Protein 1YRB (pdb70)

Solvent-accessible surface area: 21802 Å² total; per-residue (Å²): 199,145,63,43,179,59,159,11,121,129,79,86,58,10,23,6,0,0,0,0,0,18,10,48,1,13,10,34,71,0,0,6,44,0,0,79,41,2,26,95,104,67,76,22,2,12,0,0,0,9,1,0,37,106,148,28,79,6,129,42,63,12,12,0,52,147,80,15,36,1,28,102,0,14,160,100,43,81,14,1,16,40,0,4,40,39,0,2,72,56,0,30,120,80,7,91,73,11,17,69,69,1,45,120,21,23,100,72,7,27,1,0,0,0,0,2,3,12,1,4,7,11,1,2,27,25,74,5,1,14,90,5,6,109,71,14,57,151,8,2,0,0,1,1,4,36,8,115,15,1,130,72,27,17,2,2,0,4,1,6,0,5,2,25,2,1,32,4,17,4,44,6,63,8,12,0,1,0,2,60,0,48,130,23,54,130,128,51,38,84,106,6,61,98,15,3,89,53,28,96,83,0,21,54,97,4,122,125,53,132,52,156,38,3,76,24,0,64,87,0,0,38,34,2,52,128,54,18,101,53,60,94,3,16,25,0,0,6,158,73,76,65,10,0,104,84,0,37,71,62,1,123,85,30,47,68,120,36,101,165,120,72,44,183,47,148,12,122,143,46,112,55,11,25,5,0,0,0,0,0,24,12,52,1,13,10,33,51,0,0,8,45,0,0,111,45,1,46,58,105,68,75,22,3,13,0,0,0,10,1,0,36,107,146,29,87,20,151,41,62,12,20,0,51,137,74,16,35,1,45,79,0,23,192,98,48,78,15,0,16,38,0,5,41,38,0,2,67,56,0,41,123,73,8,91,71,7,13,76,62,0,45,129,23,14,78,67,8,30,2,0,0,0,0,1,3,10,1,2,6,10,1,3,23,24,86,4,1,16,87,3,6,104,72,12,52,148,7,4,0,0,2,1,6,49,6,122,22,1,116,79,26,15,6,0,0,2,0,6,0,6,4,2,2,2,17,5,13,7,38,6,59,7,14,3,0,0,3,62,1,56,135,31,49,126,128,63,26,102,77,4,96,84,22,0,70,68,19,109,94,0,20,58,102,2,135,142,49,120,54,166,64,0,71,45,0,59,77,2,0,32,2,3,48,107,8,34,99,116,46,130,19,3,36,0,0,6,151,83,76,67,9,0,106,81,0,39,64,18,1,124,77,32,56,54,100,28,69,164

Sequence (519 aa):
MRGSHHHHHHGMASMIVVFVGTAGSGKTTLTGEFGRYLEDNYKVAYVNLDTGVKELPYEPSIDVREFVTVEEIMREGYGPNGAIVESYDRLMEKFNEYLNKILRLEKENDYVLIDTPGQMETFLFHEFGVRLMENLPYPLVVYISDPEILKKPNDYCCFVRFFALLIDLRLGATTIPALNKVDLLSEEEKERHRKYFEDIDYLTARLKLDPSMQGLMAYKMCCSMMTEVLPPVRVLYLSAKTREGFEDLETLAYEHYCTCGMRGSHHHHHHGMASMIVVFVGTAGSGKTTLTGEFGRYLEDNYKVAYVNLDTGVKELPYEPSIDVREFVTVEEIMREGYGPNGAIVESYDRLMEKFNEYLNKILRL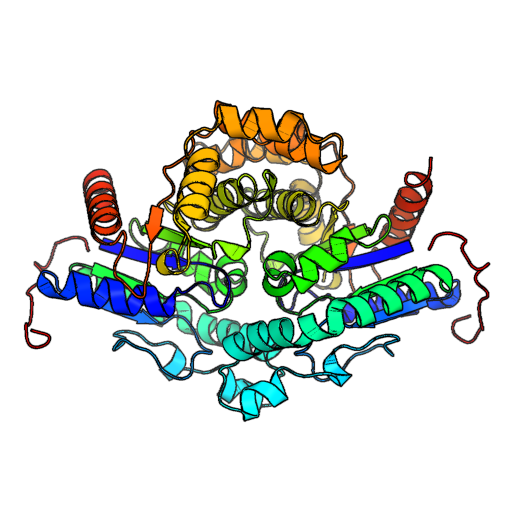EKENDYVLIDTPGQMETFLFHEFGVRLMENLPYPLVVYISDPEILKKPNDYCCFVRFFALLIDLRLGATTIPALNKVDLLSEEEKERHRKYFEDIDYLTARLKLDPSMQGLMAYKMCCSMMTEVLPPVRVLYLSAKTREGFEDLETLAYEHYCTCGD

Secondary structure (P-SEA, 3-state):
cccccccccccccccbbbbbbcccccaaaaaaaaaaaaccccbbbbbbcccccccccccccccccccccaaaaaaacccaaaaaaaaaaaaaaaaaaaaaaaaaaaacccbbbbbccccaaaaaccaaaaaaaacccbbbbbbbbcccccccaaaaaaaaaaaaaaaaaacccccccccccccccaaaaaaaaaaaacaaaaaaaaaacccaaaaaaaaaaaaaaccccccbbbbbbcccccaaaaaaaaaaaaaaacc/cccccccccccccccbbbbbbcccccaaaaaaaaaaaaccccbbbbbbcccccccccccccccccccccaaaaaaacccaaaaaaaaaaaaccaaaaaaaaaaaaaacccbbbbbccccaaaaaccaaaaaaaacccbbbbbbbbcccccccaaaaaaaaaaaaaaaaaacbbbbbbccccccccaaaaaaaaaccccaaaaaaaaaacccaaaaaaaaaaaaaaaaccbbbbbbcccccccaaaaaaaaaaaaaaaccc

GO terms:
  GO:0003924 GTPase activity (F, IDA)

CATH classification: 3.40.50.300

Organism: Pyrococcus abyssi (strain GE5 / Orsay) (NCBI:txid272844)

B-factor: mean 33.88, std 10.05, range [16.9, 80.91]

InterPro domains:
  IPR004130 GPN-loop GTPase [PF03029] (5-242)
  IPR004130 GPN-loop GTPase [PTHR21231] (4-232)
  IPR027417 P-loop containing nucleoside triphosphate hydrolase [G3DSA:3.40.50.300] (1-244)
  IPR027417 P-loop containing nucleoside triphosphate hydrolase [SSF52540] (1-240)
  IPR030230 GPN-loop GTPase 1 [cd17870] (1-239)

Foldseek 3Di:
DLPDDDFDDFVDFAAEEEEFEAFPQQLQLLLLLLQVVCSVPWFEAEAEAEQEDDDGNHDHPHHLVVVHHLVRVVVVVDDNVRSRLVSVVVCVVVLVVVLVSVVVVRRTINYYYYRHYSGNCCQQVPPSNLVSLVSDAQHEYEYEDALVQCPDLLSLLVQQVVQVVVCVRSVHHYAYEYEPCVVPDPVSVVVSQCSLVPLVVSLVRLVVDPDPVSVVSNVRSVVCVPPPPRHHYFYYYSVPGPRSVVVVVVSVVSVVVRD/DLPDPDFDPFPPFAAEEEEFEAFPQQLQLLLLLLQSVCSVPWFEAEAEAAQEDDDGNHDHPHHLVVVPHLVVQVVVPDDSVRSRLVSVVSCVVCLVVVLVSVVNVRRTINYYYYRHYSGNCSLQVPCSNQVSLVSDDQHEYEYEDELVQPDDLLSLLVQVLVQVVSCVRNVHHYAYEYEPCVVDDPVSVVVCVQRNQALVNSLVVLVPDPDPSSVVSNVSSVVCCVVDPRHDHAYAYSVPGHRSVVVVVVSVVSVVVPPD

Nearest PDB structures (foldseek):
  1yr6-assembly1_A  TM=9.776E-01  e=2.306E-41  Pyrococcus abyssi
  7zhf-assembly1_A  TM=8.683E-01  e=1.416E-18  Sulfolobus acidocaldarius
  5hci-assembly5_E  TM=8.946E-01  e=3.691E-17  Saccharomyces cerevisiae
  5hci-assembly4_F-5  TM=8.781E-01  e=9.617E-16  Saccharomyces cerevisiae
  5hcn-assembly1_A  TM=7.994E-01  e=1.441E-14  Saccharomyces cerevisiae

Radius of gyration: 22.94 Å; Cα contacts (8 Å, |Δi|>4): 959; chains: 2; bounding box: 50×73×58 Å

Structure (mmCIF, N/CA/C/O backbone):
data_1YRB
#
_entry.id   1YRB
#
_cell.length_a   59.470
_cell.length_b   85.210
_cell.length_c   60.570
_cell.angle_alpha   90.00
_cell.angle_beta   94.61
_cell.angle_gamma   90.00
#
_symmetry.space_group_name_H-M   'P 1 21 1'
#
loop_
_entity.id
_entity.type
_entity.pdbx_description
1 polymer 'ATP(GTP)binding protein'
2 non-polymer 'MAGNESIUM ION'
3 non-polymer "GUANOSINE-5'-DIPHOSPHATE"
4 water water
#
loop_
_atom_site.group_PDB
_atom_site.id
_atom_site.type_symbol
_atom_site.label_atom_id
_atom_site.label_alt_id
_atom_site.label_comp_id
_atom_site.label_asym_id
_atom_site.label_entity_id
_atom_site.label_seq_id
_atom_site.pdbx_PDB_ins_code
_atom_site.Cartn_x
_atom_site.Cartn_y
_atom_site.Cartn_z
_atom_site.occupancy
_atom_site.B_iso_or_equiv
_atom_site.auth_seq_id
_atom_site.auth_comp_id
_atom_site.auth_asym_id
_atom_site.auth_atom_id
_atom_site.pdbx_PDB_model_num
ATOM 1 N N . MET A 1 1 ? 1.119 13.456 40.894 1.00 46.26 487 MET A N 1
ATOM 2 C CA . MET A 1 1 ? 1.084 14.821 40.299 1.00 45.59 487 MET A CA 1
ATOM 3 C C . MET A 1 1 ? 1.148 14.697 38.769 1.00 44.77 487 MET A C 1
ATOM 4 O O . MET A 1 1 ? 2.005 15.288 38.101 1.00 45.35 487 MET A O 1
ATOM 9 N N . ARG A 1 2 ? 0.233 13.889 38.246 1.00 42.87 488 ARG A N 1
ATOM 10 C CA . ARG A 1 2 ? 0.009 13.728 36.827 1.00 41.17 488 ARG A CA 1
ATOM 11 C C . ARG A 1 2 ? -0.612 14.974 36.213 1.00 39.70 488 ARG A C 1
ATOM 12 O O . ARG A 1 2 ? -0.749 15.066 34.988 1.00 38.88 488 ARG A O 1
ATOM 20 N N . GLY A 1 3 ? -0.999 15.927 37.062 1.00 37.46 489 GLY A N 1
ATOM 21 C CA . GLY A 1 3 ? -1.684 17.130 36.597 1.00 35.76 489 GLY A CA 1
ATOM 22 C C . GLY A 1 3 ? -0.757 18.286 36.256 1.00 35.05 489 GLY A C 1
ATOM 23 O O . GLY A 1 3 ? -1.214 19.325 35.804 1.00 33.42 489 GLY A O 1
ATOM 24 N N . SER A 1 4 ? 0.542 18.108 36.484 1.00 35.25 490 SER A N 1
ATOM 25 C CA . SER A 1 4 ? 1.538 19.114 36.110 1.00 35.48 490 SER A CA 1
ATOM 26 C C . SER A 1 4 ? 1.560 19.330 34.606 1.00 35.76 490 SER A C 1
ATOM 27 O O . SER A 1 4 ? 1.449 18.376 33.834 1.00 36.05 490 SER A O 1
ATOM 30 N N . HIS A 1 5 ? 1.717 20.579 34.188 1.00 33.93 491 HIS A N 1
ATOM 31 C CA . HIS A 1 5 ? 1.983 20.881 32.796 1.00 33.10 491 HIS A CA 1
ATOM 32 C C . HIS A 1 5 ? 3.355 21.529 32.719 1.00 33.36 491 HIS A C 1
ATOM 33 O O . HIS A 1 5 ? 3.467 22.760 32.763 1.00 33.81 491 HIS A O 1
ATOM 40 N N . HIS A 1 6 ? 4.392 20.709 32.583 1.00 31.49 492 HIS A N 1
ATOM 41 C CA . HIS A 1 6 ? 5.747 21.222 32.437 1.00 32.46 492 HIS A CA 1
ATOM 42 C C . HIS A 1 6 ? 5.963 21.963 31.126 1.00 32.90 492 HIS A C 1
ATOM 43 O O . HIS A 1 6 ? 5.421 21.599 30.081 1.00 32.14 492 HIS A O 1
ATOM 50 N N . HIS A 1 7 ? 6.743 23.035 31.208 1.00 33.58 493 HIS A N 1
ATOM 51 C CA . HIS A 1 7 ? 7.031 23.873 30.060 1.00 33.09 493 HIS A CA 1
ATOM 52 C C . HIS A 1 7 ? 8.350 23.440 29.445 1.00 33.06 493 HIS A C 1
ATOM 53 O O . HIS A 1 7 ? 9.310 23.178 30.161 1.00 34.12 493 HIS A O 1
ATOM 60 N N . HIS A 1 8 ? 8.381 23.357 28.121 1.00 32.17 494 HIS A N 1
ATOM 61 C CA . HIS A 1 8 ? 9.613 23.102 27.408 1.00 31.77 494 HIS A CA 1
ATOM 62 C C . HIS A 1 8 ? 10.053 24.395 26.728 1.00 32.86 494 HIS A C 1
ATOM 63 O O . HIS A 1 8 ? 9.241 25.095 26.141 1.00 32.46 494 HIS A O 1
ATOM 70 N N . HIS A 1 9 ? 11.330 24.733 26.855 1.00 33.96 495 HIS A N 1
ATOM 71 C CA . HIS A 1 9 ? 11.871 25.929 26.224 1.00 35.31 495 HIS A CA 1
ATOM 72 C C . HIS A 1 9 ? 11.967 25.723 24.713 1.00 36.37 495 HIS A C 1
ATOM 73 O O . HIS A 1 9 ? 12.694 24.867 24.249 1.00 36.46 495 HIS A O 1
ATOM 80 N N . HIS A 1 10 ? 11.234 26.503 23.930 1.00 39.00 496 HIS A N 1
ATOM 81 C CA . HIS A 1 10 ? 11.339 26.350 22.483 1.00 41.18 496 HIS A CA 1
ATOM 82 C C . HIS A 1 10 ? 12.742 26.783 22.053 1.00 42.19 496 HIS A C 1
ATOM 83 O O . HIS A 1 10 ? 13.313 27.717 22.620 1.00 42.64 496 HIS A O 1
ATOM 90 N N . GLY A 1 11 ? 13.307 26.085 21.078 1.00 42.69 497 GLY A N 1
ATOM 91 C CA . GLY A 1 11 ? 14.711 26.290 20.715 1.00 44.24 497 GLY A CA 1
ATOM 92 C C . GLY A 1 11 ? 15.638 25.390 21.518 1.00 45.07 497 GLY A C 1
ATOM 93 O O . GLY A 1 11 ? 16.861 25.562 21.510 1.00 46.00 497 GLY A O 1
ATOM 94 N N . MET A 1 12 ? 15.051 24.418 22.209 1.00 44.27 498 MET A N 1
ATOM 95 C CA . MET A 1 12 ? 15.802 23.548 23.093 1.00 43.88 498 MET A CA 1
ATOM 96 C C . MET A 1 12 ? 15.712 22.108 22.579 1.00 41.94 498 MET A C 1
ATOM 97 O O . MET A 1 12 ? 14.625 21.556 22.435 1.00 42.76 498 MET A O 1
ATOM 102 N N . ALA A 1 13 ? 16.852 21.509 22.279 1.00 39.76 499 ALA A N 1
ATOM 103 C CA . ALA A 1 13 ? 16.854 20.142 21.773 1.00 38.26 499 ALA A CA 1
ATOM 104 C C . ALA A 1 13 ? 16.207 19.216 22.805 1.00 36.68 499 ALA A C 1
ATOM 105 O O . ALA A 1 13 ? 16.450 19.351 24.009 1.00 35.26 499 ALA A O 1
ATOM 107 N N . SER A 1 14 ? 15.351 18.309 22.337 1.00 35.98 500 SER A N 1
ATOM 108 C CA . SER A 1 14 ? 14.760 17.311 23.217 1.00 35.22 500 SER A CA 1
ATOM 109 C C . SER A 1 14 ? 15.677 16.106 23.299 1.00 34.25 500 SER A C 1
ATOM 110 O O . SER A 1 14 ? 16.599 15.957 22.493 1.00 34.37 500 SER A O 1
ATOM 113 N N . MET A 1 15 ? 15.443 15.258 24.290 1.00 31.91 1 MET A N 1
ATOM 114 C CA . MET A 1 15 ? 16.095 13.966 24.329 1.00 32.95 1 MET A CA 1
ATOM 115 C C . MET A 1 15 ? 15.150 12.947 23.720 1.00 30.41 1 MET A C 1
ATOM 116 O O . MET A 1 15 ? 14.016 12.809 24.170 1.00 31.20 1 MET A O 1
ATOM 121 N N . ILE A 1 16 ? 15.621 12.232 22.708 1.00 27.86 2 ILE A N 1
ATOM 122 C CA . ILE A 1 16 ? 14.825 11.166 22.100 1.00 25.42 2 ILE A CA 1
ATOM 123 C C . ILE A 1 16 ? 15.394 9.820 22.529 1.00 24.37 2 ILE A C 1
ATOM 124 O O . ILE A 1 16 ? 16.581 9.533 22.323 1.00 24.96 2 ILE A O 1
ATOM 129 N N . VAL A 1 17 ? 14.555 9.022 23.175 1.00 21.58 3 VAL A N 1
ATOM 130 C CA . VAL A 1 17 ? 14.941 7.697 23.633 1.00 21.56 3 VAL A CA 1
ATOM 131 C C . VAL A 1 17 ? 14.064 6.665 22.935 1.00 21.34 3 VAL A C 1
ATOM 132 O O . VAL A 1 17 ? 12.844 6.725 22.971 1.00 21.17 3 VAL A O 1
ATOM 136 N N . VAL A 1 18 ? 14.704 5.686 22.329 1.00 19.96 4 VAL A N 1
ATOM 137 C CA . VAL A 1 18 ? 14.017 4.690 21.559 1.00 19.70 4 VAL A CA 1
ATOM 138 C C . VAL A 1 18 ? 14.236 3.319 22.187 1.00 19.97 4 VAL A C 1
ATOM 139 O O . VAL A 1 18 ? 15.370 2.869 22.302 1.00 21.32 4 VAL A O 1
ATOM 143 N N . PHE A 1 19 ? 13.145 2.649 22.543 1.00 18.60 5 PHE A N 1
ATOM 144 C CA . PHE A 1 19 ? 13.237 1.313 23.140 1.00 20.03 5 PHE A CA 1
ATOM 145 C C . PHE A 1 19 ? 13.061 0.209 22.096 1.00 19.97 5 PHE A C 1
ATOM 146 O O . PHE A 1 19 ? 12.054 0.166 21.384 1.00 20.80 5 PHE A O 1
ATOM 154 N N . VAL A 1 20 ? 14.039 -0.700 22.038 1.00 19.89 6 VAL A N 1
ATOM 155 C CA . VAL A 1 20 ? 14.067 -1.777 21.060 1.00 21.09 6 VAL A CA 1
ATOM 156 C C . VAL A 1 20 ? 14.345 -3.077 21.795 1.00 21.70 6 VAL A C 1
ATOM 157 O O . VAL A 1 20 ? 15.090 -3.071 22.737 1.00 22.10 6 VAL A O 1
ATOM 161 N N . GLY A 1 21 ? 13.753 -4.177 21.348 1.00 22.90 7 GLY A N 1
ATOM 162 C CA . GLY A 1 21 ? 13.944 -5.465 22.009 1.00 21.29 7 GLY A CA 1
ATOM 163 C C . GLY A 1 21 ? 13.002 -6.467 21.399 1.00 21.73 7 GLY A C 1
ATOM 164 O O . GLY A 1 21 ? 12.047 -6.089 20.730 1.00 22.25 7 GLY A O 1
ATOM 165 N N . THR A 1 22 ? 13.229 -7.755 21.650 1.00 21.70 8 THR A N 1
ATOM 166 C CA . THR A 1 22 ? 12.345 -8.767 21.054 1.00 23.70 8 THR A CA 1
ATOM 167 C C . THR A 1 22 ? 10.947 -8.702 21.650 1.00 23.86 8 THR A C 1
ATOM 168 O O . THR A 1 22 ? 10.747 -8.151 22.729 1.00 25.14 8 THR A O 1
ATOM 172 N N . ALA A 1 23 ? 9.961 -9.255 20.951 1.00 25.19 9 ALA A N 1
ATOM 173 C CA . ALA A 1 23 ? 8.605 -9.227 21.486 1.00 25.64 9 ALA A CA 1
ATOM 174 C C . ALA A 1 23 ? 8.551 -9.785 22.900 1.00 26.54 9 ALA A C 1
ATOM 175 O O . ALA A 1 23 ? 9.087 -10.850 23.174 1.00 26.59 9 ALA A O 1
ATOM 177 N N . GLY A 1 24 ? 7.892 -9.063 23.799 1.00 25.38 10 GLY A N 1
ATOM 178 C CA . GLY A 1 24 ? 7.676 -9.555 25.150 1.00 26.17 10 GLY A CA 1
ATOM 179 C C . GLY A 1 24 ? 8.745 -9.147 26.142 1.00 25.64 10 GLY A C 1
ATOM 180 O O . GLY A 1 24 ? 8.612 -9.436 27.316 1.00 28.23 10 GLY A O 1
ATOM 181 N N . SER A 1 25 ? 9.787 -8.452 25.682 1.00 26.43 11 SER A N 1
ATOM 182 C CA . SER A 1 25 ? 10.902 -8.059 26.557 1.00 25.23 11 SER A CA 1
ATOM 183 C C . SER A 1 25 ? 10.593 -6.901 27.504 1.00 24.84 11 SER A C 1
ATOM 184 O O . SER A 1 25 ? 11.306 -6.695 28.499 1.00 23.92 11 SER A O 1
ATOM 187 N N . GLY A 1 26 ? 9.564 -6.125 27.162 1.00 23.01 12 GLY A N 1
ATOM 188 C CA . GLY A 1 26 ? 9.110 -5.033 28.014 1.00 21.50 12 GLY A CA 1
ATOM 189 C C . GLY A 1 26 ? 9.238 -3.614 27.474 1.00 22.01 12 GLY A C 1
ATOM 190 O O . GLY A 1 26 ? 9.286 -2.659 28.258 1.00 22.29 12 GLY A O 1
ATOM 191 N N . LYS A 1 27 ? 9.281 -3.464 26.154 1.00 19.68 13 LYS A N 1
ATOM 192 C CA . LYS A 1 27 ? 9.401 -2.123 25.543 1.00 20.23 13 LYS A CA 1
ATOM 193 C C . LYS A 1 27 ? 8.257 -1.217 25.985 1.00 19.89 13 LYS A C 1
ATOM 194 O O . LYS A 1 27 ? 8.483 -0.083 26.410 1.00 19.75 13 LYS A O 1
ATOM 200 N N . THR A 1 28 ? 7.036 -1.717 25.851 1.00 20.56 14 THR A N 1
ATOM 201 C CA . THR A 1 28 ? 5.850 -0.900 26.135 1.00 21.08 14 THR A CA 1
ATOM 202 C C . THR A 1 28 ? 5.743 -0.562 27.611 1.00 22.15 14 THR A C 1
ATOM 203 O O . THR A 1 28 ? 5.486 0.594 27.983 1.00 20.08 14 THR A O 1
ATOM 207 N N . THR A 1 29 ? 5.977 -1.564 28.458 1.00 21.70 15 THR A N 1
ATOM 208 C CA . THR A 1 29 ? 5.973 -1.357 29.904 1.00 23.34 15 THR A CA 1
ATOM 209 C C . THR A 1 29 ? 6.998 -0.336 30.336 1.00 23.37 15 THR A C 1
ATOM 210 O O . THR A 1 29 ? 6.714 0.562 31.135 1.00 24.02 15 THR A O 1
ATOM 214 N N . LEU A 1 30 ? 8.200 -0.433 29.767 1.00 23.46 16 LEU A N 1
ATOM 215 C CA . LEU A 1 30 ? 9.270 0.463 30.097 1.00 21.48 16 LEU A CA 1
ATOM 216 C C . LEU A 1 30 ? 9.012 1.878 29.599 1.00 22.12 16 LEU A C 1
ATOM 217 O O . LEU A 1 30 ? 9.284 2.840 30.287 1.00 21.82 16 LEU A O 1
ATOM 222 N N . THR A 1 31 ? 8.480 1.982 28.390 1.00 21.02 17 THR A N 1
ATOM 223 C CA . THR A 1 31 ? 8.128 3.284 27.851 1.00 20.35 17 THR A CA 1
ATOM 224 C C . THR A 1 31 ? 7.187 4.003 28.815 1.00 20.29 17 THR A C 1
ATOM 225 O O . THR A 1 31 ? 7.461 5.139 29.214 1.00 22.16 17 THR A O 1
ATOM 229 N N . GLY A 1 32 ? 6.109 3.333 29.212 1.00 21.56 18 GLY A N 1
ATOM 230 C CA . GLY A 1 32 ? 5.101 3.976 30.058 1.00 23.59 18 GLY A CA 1
ATOM 231 C C . GLY A 1 32 ? 5.683 4.332 31.405 1.00 25.26 18 GLY A C 1
ATOM 232 O O . GLY A 1 32 ? 5.511 5.450 31.917 1.00 26.91 18 GLY A O 1
ATOM 233 N N . GLU A 1 33 ? 6.391 3.387 32.002 1.00 23.93 19 GLU A N 1
ATOM 234 C CA . GLU A 1 33 ? 6.857 3.602 33.352 1.00 23.62 19 GLU A CA 1
ATOM 235 C C . GLU A 1 33 ? 8.042 4.555 33.464 1.00 23.62 19 GLU A C 1
ATOM 236 O O . GLU A 1 33 ? 8.064 5.438 34.318 1.00 23.48 19 GLU A O 1
ATOM 242 N N . PHE A 1 34 ? 9.024 4.423 32.580 1.00 23.05 20 PHE A N 1
ATOM 243 C CA . PHE A 1 34 ? 10.075 5.427 32.526 1.00 22.95 20 PHE A CA 1
ATOM 244 C C . PHE A 1 34 ? 9.493 6.815 32.207 1.00 23.13 20 PHE A C 1
ATOM 245 O O . PHE A 1 34 ? 9.901 7.814 32.785 1.00 21.69 20 PHE A O 1
ATOM 253 N N . GLY A 1 35 ? 8.502 6.879 31.321 1.00 23.00 21 GLY A N 1
ATOM 254 C CA . GLY A 1 35 ? 7.792 8.142 31.078 1.00 23.85 21 GLY A CA 1
ATOM 255 C C . GLY A 1 35 ? 7.169 8.761 32.332 1.00 24.88 21 GLY A C 1
ATOM 256 O O . GLY A 1 35 ? 7.343 9.949 32.605 1.00 25.78 21 GLY A O 1
ATOM 257 N N . ARG A 1 36 ? 6.462 7.941 33.095 1.00 25.13 22 ARG A N 1
ATOM 258 C CA . ARG A 1 36 ? 5.790 8.381 34.323 1.00 26.87 22 ARG A CA 1
ATOM 259 C C . ARG A 1 36 ? 6.827 8.891 35.312 1.00 27.65 22 ARG A C 1
ATOM 260 O O . ARG A 1 36 ? 6.634 9.923 35.966 1.00 26.72 22 ARG A O 1
ATOM 268 N N . TYR A 1 37 ? 7.941 8.174 35.398 1.00 27.26 23 TYR A N 1
ATOM 269 C CA . TYR A 1 37 ? 9.101 8.633 36.166 1.00 28.00 23 TYR A CA 1
ATOM 270 C C . TYR A 1 37 ? 9.586 10.040 35.757 1.00 28.55 23 TYR A C 1
ATOM 271 O O . TYR A 1 37 ? 9.771 10.934 36.593 1.00 26.99 23 TYR A O 1
ATOM 280 N N . LEU A 1 38 ? 9.794 10.240 34.456 1.00 25.75 24 LEU A N 1
ATOM 281 C CA . LEU A 1 38 ? 10.287 11.512 33.952 1.00 26.85 24 LEU A CA 1
ATOM 282 C C . LEU A 1 38 ? 9.285 12.638 34.090 1.00 26.00 24 LEU A C 1
ATOM 283 O O . LEU A 1 38 ? 9.657 13.799 34.149 1.00 27.24 24 LEU A O 1
ATOM 288 N N . GLU A 1 39 ? 8.012 12.286 34.134 1.00 27.35 25 GLU A N 1
ATOM 289 C CA . GLU A 1 39 ? 6.941 13.280 34.144 1.00 28.18 25 GLU A CA 1
ATOM 290 C C . GLU A 1 39 ? 6.934 14.089 35.440 1.00 29.79 25 GLU A C 1
ATOM 291 O O . GLU A 1 39 ? 6.324 15.144 35.508 1.00 29.46 25 GLU A O 1
ATOM 297 N N . ASP A 1 40 ? 7.632 13.602 36.461 1.00 31.72 26 ASP A N 1
ATOM 298 C CA . ASP A 1 40 ? 7.768 14.371 37.710 1.00 33.31 26 ASP A CA 1
ATOM 299 C C . ASP A 1 40 ? 8.479 15.694 37.474 1.00 33.89 26 ASP A C 1
ATOM 300 O O . ASP A 1 40 ? 8.194 16.694 38.143 1.00 34.56 26 ASP A O 1
ATOM 305 N N . ASN A 1 41 ? 9.394 15.698 36.511 1.00 33.23 27 ASN A N 1
ATOM 306 C CA . ASN A 1 41 ? 10.222 16.862 36.238 1.00 32.74 27 ASN A CA 1
ATOM 307 C C . ASN A 1 41 ? 10.197 17.373 34.804 1.00 31.35 27 ASN A C 1
ATOM 308 O O . ASN A 1 41 ? 10.606 18.499 34.546 1.00 32.25 27 ASN A O 1
ATOM 313 N N . TYR A 1 42 ? 9.746 16.551 33.864 1.00 29.14 28 TYR A N 1
ATOM 314 C CA . TYR A 1 42 ? 9.917 16.923 32.459 1.00 27.76 28 TYR A CA 1
ATOM 315 C C . TYR A 1 42 ? 8.619 16.878 31.666 1.00 25.25 28 TYR A C 1
ATOM 316 O O . TYR A 1 42 ? 7.676 16.196 32.045 1.00 26.17 28 TYR A O 1
ATOM 325 N N . LYS A 1 43 ? 8.595 17.609 30.560 1.00 22.53 29 LYS A N 1
ATOM 326 C CA . LYS A 1 43 ? 7.502 17.506 29.617 1.00 22.20 29 LYS A CA 1
ATOM 327 C C . LYS A 1 43 ? 7.868 16.376 28.680 1.00 21.31 29 LYS A C 1
ATOM 328 O O . LYS A 1 43 ? 8.878 16.443 27.966 1.00 20.29 29 LYS A O 1
ATOM 334 N N . VAL A 1 44 ? 7.048 15.331 28.716 1.00 20.20 30 VAL A N 1
ATOM 335 C CA . VAL A 1 44 ? 7.341 14.091 28.004 1.00 19.42 30 VAL A CA 1
ATOM 336 C C . VAL A 1 44 ? 6.265 13.804 26.961 1.00 19.05 30 VAL A C 1
ATOM 337 O O . VAL A 1 44 ? 5.057 13.931 27.239 1.00 19.13 30 VAL A O 1
ATOM 341 N N . ALA A 1 45 ? 6.705 13.412 25.773 1.00 18.50 31 ALA A N 1
ATOM 342 C CA . ALA A 1 45 ? 5.774 12.913 24.751 1.00 18.14 31 ALA A CA 1
ATOM 343 C C . ALA A 1 45 ? 6.078 11.447 24.449 1.00 18.82 31 ALA A C 1
ATOM 344 O O . ALA A 1 45 ? 7.205 11.002 24.604 1.00 18.18 31 ALA A O 1
ATOM 346 N N . TYR A 1 46 ? 5.072 10.726 23.970 1.00 18.60 32 TYR A N 1
ATOM 347 C CA . TYR A 1 46 ? 5.189 9.285 23.727 1.00 18.69 32 TYR A CA 1
ATOM 348 C C . TYR A 1 46 ? 4.814 9.016 22.289 1.00 18.37 32 TYR A C 1
ATOM 349 O O . TYR A 1 46 ? 3.847 9.598 21.783 1.00 18.45 32 TYR A O 1
ATOM 358 N N . VAL A 1 47 ? 5.565 8.142 21.635 1.00 17.28 33 VAL A N 1
ATOM 359 C CA . VAL A 1 47 ? 5.268 7.769 20.258 1.00 17.77 33 VAL A CA 1
ATOM 360 C C . VAL A 1 47 ? 5.101 6.269 20.214 1.00 18.61 33 VAL A C 1
ATOM 361 O O . VAL A 1 47 ? 6.024 5.544 20.574 1.00 19.51 33 VAL A O 1
ATOM 365 N N . ASN A 1 48 ? 3.925 5.806 19.795 1.00 17.55 34 ASN A N 1
ATOM 366 C CA . ASN A 1 48 ? 3.729 4.381 19.603 1.00 18.36 34 ASN A CA 1
ATOM 367 C C . ASN A 1 48 ? 3.879 4.022 18.132 1.00 17.99 34 ASN A C 1
ATOM 368 O O . ASN A 1 48 ? 3.071 4.458 17.303 1.00 18.22 34 ASN A O 1
ATOM 373 N N . LEU A 1 49 ? 4.892 3.209 17.824 1.00 18.80 35 LEU A N 1
ATOM 374 C CA . LEU A 1 49 ? 5.105 2.735 16.462 1.00 19.36 35 LEU A CA 1
ATOM 375 C C . LEU A 1 49 ? 4.599 1.312 16.234 1.00 18.79 35 LEU A C 1
ATOM 376 O O . LEU A 1 49 ? 4.747 0.786 15.124 1.00 21.42 35 LEU A O 1
ATOM 381 N N . ASP A 1 50 ? 3.983 0.704 17.252 1.00 18.29 36 ASP A N 1
ATOM 382 C CA . ASP A 1 50 ? 3.464 -0.666 17.137 1.00 18.08 36 ASP A CA 1
ATOM 383 C C . ASP A 1 50 ? 2.011 -0.729 16.696 1.00 18.88 36 ASP A C 1
ATOM 384 O O . ASP A 1 50 ? 1.128 -0.190 17.380 1.00 19.73 36 ASP A O 1
ATOM 389 N N . THR A 1 51 ? 1.770 -1.441 15.589 1.00 19.23 37 THR A N 1
ATOM 390 C CA . THR A 1 51 ? 0.438 -1.621 15.019 1.00 20.81 37 THR A CA 1
ATOM 391 C C . THR A 1 51 ? -0.359 -2.753 15.678 1.00 21.97 37 THR A C 1
ATOM 392 O O . THR A 1 51 ? -1.556 -2.922 15.391 1.00 22.53 37 THR A O 1
ATOM 396 N N . GLY A 1 52 ? 0.287 -3.541 16.543 1.00 22.94 38 GLY A N 1
ATOM 397 C CA . GLY A 1 52 ? -0.375 -4.752 17.088 1.00 23.72 38 GLY A CA 1
ATOM 398 C C . GLY A 1 52 ? -1.076 -4.636 18.435 1.00 24.28 38 GLY A C 1
ATOM 399 O O . GLY A 1 52 ? -2.112 -5.282 18.692 1.00 24.16 38 GLY A O 1
ATOM 400 N N . VAL A 1 53 ? -0.502 -3.826 19.305 1.00 23.34 39 VAL A N 1
ATOM 401 C CA . VAL A 1 53 ? -0.844 -3.848 20.725 1.00 24.65 39 VAL A CA 1
ATOM 402 C C . VAL A 1 53 ? -2.301 -3.398 20.932 1.00 25.09 39 VAL A C 1
ATOM 403 O O . VAL A 1 53 ? -2.765 -2.501 20.239 1.00 23.88 39 VAL A O 1
ATOM 407 N N . LYS A 1 54 ? -3.024 -4.046 21.850 1.00 26.32 40 LYS A N 1
ATOM 408 C CA . LYS A 1 54 ? -4.441 -3.705 22.056 1.00 29.71 40 LYS A CA 1
ATOM 409 C C . LYS A 1 54 ? -4.676 -2.531 23.003 1.00 31.08 40 LYS A C 1
ATOM 410 O O . LYS A 1 54 ? -5.585 -1.731 22.780 1.00 32.52 40 LYS A O 1
ATOM 416 N N . GLU A 1 55 ? -3.852 -2.419 24.038 1.00 31.95 41 GLU A N 1
ATOM 417 C CA . GLU A 1 55 ? -3.994 -1.363 25.049 1.00 34.55 41 GLU A CA 1
ATOM 418 C C . GLU A 1 55 ? -2.619 -0.844 25.453 1.00 33.40 41 GLU A C 1
ATOM 419 O O . GLU A 1 55 ? -1.727 -1.632 25.701 1.00 34.29 41 GLU A O 1
ATOM 425 N N . LEU A 1 56 ? -2.449 0.476 25.517 1.00 32.32 42 LEU A N 1
ATOM 426 C CA . LEU A 1 56 ? -1.188 1.077 25.969 1.00 30.93 42 LEU A CA 1
ATOM 427 C C . LEU A 1 56 ? -1.314 1.572 27.399 1.00 30.86 42 LEU A C 1
ATOM 428 O O . LEU A 1 56 ? -2.385 2.070 27.786 1.00 31.05 42 LEU A O 1
ATOM 433 N N . PRO A 1 57 ? -0.228 1.470 28.180 1.00 29.65 43 PRO A N 1
ATOM 434 C CA . PRO A 1 57 ? -0.176 1.976 29.546 1.00 29.23 43 PRO A CA 1
ATOM 435 C C . PRO A 1 57 ? 0.171 3.463 29.651 1.00 29.56 43 PRO A C 1
ATOM 436 O O . PRO A 1 57 ? 0.302 3.988 30.764 1.00 31.39 43 PRO A O 1
ATOM 440 N N . TYR A 1 58 ? 0.320 4.125 28.507 1.00 27.21 44 TYR A N 1
ATOM 441 C CA . TYR A 1 58 ? 0.599 5.557 28.441 1.00 24.42 44 TYR A CA 1
ATOM 442 C C . TYR A 1 58 ? -0.311 6.200 27.394 1.00 24.63 44 TYR A C 1
ATOM 443 O O . TYR A 1 58 ? -0.888 5.501 26.565 1.00 23.27 44 TYR A O 1
ATOM 452 N N . GLU A 1 59 ? -0.437 7.529 27.422 1.00 25.31 45 GLU A N 1
ATOM 453 C CA . GLU A 1 59 ? -1.228 8.216 26.389 1.00 27.60 45 GLU A CA 1
ATOM 454 C C . GLU A 1 59 ? -0.296 8.721 25.284 1.00 26.70 45 GLU A C 1
ATOM 455 O O . GLU A 1 59 ? 0.521 9.626 25.508 1.00 27.64 45 GLU A O 1
ATOM 461 N N . PRO A 1 60 ? -0.401 8.135 24.090 1.00 27.35 46 PRO A N 1
ATOM 462 C CA . PRO A 1 60 ? 0.515 8.432 22.992 1.00 26.88 46 PRO A CA 1
ATOM 463 C C . PRO A 1 60 ? 0.204 9.769 22.327 1.00 27.52 46 PRO A C 1
ATOM 464 O O . PRO A 1 60 ? -0.971 10.101 22.118 1.00 27.08 46 PRO A O 1
ATOM 468 N N . SER A 1 61 ? 1.244 10.528 22.000 1.00 26.98 47 SER A N 1
ATOM 469 C CA . SER A 1 61 ? 1.089 11.764 21.242 1.00 27.65 47 SER A CA 1
ATOM 470 C C . SER A 1 61 ? 0.972 11.426 19.774 1.00 27.01 47 SER A C 1
ATOM 471 O O . SER A 1 61 ? 0.281 12.101 19.005 1.00 27.67 47 SER A O 1
ATOM 474 N N . ILE A 1 62 ? 1.660 10.356 19.390 1.00 24.38 48 ILE A N 1
ATOM 475 C CA . ILE A 1 62 ? 1.568 9.795 18.060 1.00 23.53 48 ILE A CA 1
ATOM 476 C C . ILE A 1 62 ? 1.282 8.308 18.205 1.00 22.87 48 ILE A C 1
ATOM 477 O O . ILE A 1 62 ? 1.938 7.641 18.998 1.00 21.46 48 ILE A O 1
ATOM 482 N N . ASP A 1 63 ? 0.295 7.793 17.473 1.00 21.50 49 ASP A N 1
ATOM 483 C CA . ASP A 1 63 ? -0.091 6.379 17.588 1.00 21.45 49 ASP A CA 1
ATOM 484 C C . ASP A 1 63 ? -0.405 5.811 16.211 1.00 22.45 49 ASP A C 1
ATOM 485 O O . ASP A 1 63 ? -1.425 6.155 15.623 1.00 22.34 49 ASP A O 1
ATOM 490 N N . VAL A 1 64 ? 0.477 4.966 15.671 1.00 20.68 50 VAL A N 1
ATOM 491 C CA . VAL A 1 64 ? 0.253 4.440 14.332 1.00 21.32 50 VAL A CA 1
ATOM 492 C C . VAL A 1 64 ? -1.055 3.644 14.200 1.00 21.52 50 VAL A C 1
ATOM 493 O O . VAL A 1 64 ? -1.540 3.443 13.088 1.00 22.11 50 VAL A O 1
ATOM 497 N N . ARG A 1 65 ? -1.584 3.160 15.320 1.00 21.10 51 ARG A N 1
ATOM 498 C CA . ARG A 1 65 ? -2.842 2.412 15.347 1.00 21.15 51 ARG A CA 1
ATOM 499 C C . ARG A 1 65 ? -4.036 3.229 14.853 1.00 22.52 51 ARG A C 1
ATOM 500 O O . ARG A 1 65 ? -5.032 2.665 14.421 1.00 24.12 51 ARG A O 1
ATOM 508 N N . GLU A 1 66 ? -3.939 4.547 14.911 1.00 24.92 52 GLU A N 1
ATOM 509 C CA . GLU A 1 66 ? -5.020 5.385 14.382 1.00 26.92 52 GLU A CA 1
ATOM 510 C C . GLU A 1 66 ? -5.154 5.208 12.866 1.00 27.04 52 GLU A C 1
ATOM 511 O O . GLU A 1 66 ? -6.246 5.328 12.318 1.00 28.32 52 GLU A O 1
ATOM 517 N N . PHE A 1 67 ? -4.050 4.877 12.205 1.00 24.97 53 PHE A N 1
ATOM 518 C CA . PHE A 1 67 ? -4.036 4.623 10.763 1.00 23.78 53 PHE A CA 1
ATOM 519 C C . PHE A 1 67 ? -4.387 3.169 10.463 1.00 23.27 53 PHE A C 1
ATOM 520 O O . PHE A 1 67 ? -5.250 2.900 9.660 1.00 22.39 53 PHE A O 1
ATOM 528 N N . VAL A 1 68 ? -3.725 2.218 11.113 1.00 22.81 54 VAL A N 1
ATOM 529 C CA . VAL A 1 68 ? -4.086 0.819 10.866 1.00 23.06 54 VAL A CA 1
ATOM 530 C C . VAL A 1 68 ? -3.596 -0.061 12.005 1.00 22.93 54 VAL A C 1
ATOM 531 O O . VAL A 1 68 ? -2.659 0.301 12.709 1.00 21.70 54 VAL A O 1
ATOM 535 N N . THR A 1 69 ? -4.280 -1.184 12.196 1.00 22.35 55 THR A N 1
ATOM 536 C CA . THR A 1 69 ? -3.880 -2.165 13.184 1.00 22.92 55 THR A CA 1
ATOM 537 C C . THR A 1 69 ? -3.681 -3.512 12.530 1.00 22.11 55 THR A C 1
ATOM 538 O O . THR A 1 69 ? -4.244 -3.808 11.470 1.00 22.08 55 THR A O 1
ATOM 542 N N . VAL A 1 70 ? -2.893 -4.350 13.189 1.00 21.07 56 VAL A N 1
ATOM 543 C CA . VAL A 1 70 ? -2.695 -5.706 12.722 1.00 21.53 56 VAL A CA 1
ATOM 544 C C . VAL A 1 70 ? -4.039 -6.424 12.683 1.00 23.33 56 VAL A C 1
ATOM 545 O O . VAL A 1 70 ? -4.340 -7.148 11.746 1.00 24.38 56 VAL A O 1
ATOM 549 N N . GLU A 1 71 ? -4.846 -6.189 13.711 1.00 24.05 57 GLU A N 1
ATOM 550 C CA . GLU A 1 71 ? -6.146 -6.831 13.841 1.00 25.57 57 GLU A CA 1
ATOM 551 C C . GLU A 1 71 ? -7.066 -6.460 12.678 1.00 26.63 57 GLU A C 1
ATOM 552 O O . GLU A 1 71 ? -7.777 -7.322 12.132 1.00 27.46 57 GLU A O 1
ATOM 558 N N . GLU A 1 72 ? -7.026 -5.198 12.263 1.00 26.46 58 GLU A N 1
ATOM 559 C CA . GLU A 1 72 ? -7.844 -4.758 11.121 1.00 26.66 58 GLU A CA 1
ATOM 560 C C . GLU A 1 72 ? -7.434 -5.488 9.852 1.00 27.97 58 GLU A C 1
ATOM 561 O O . GLU A 1 72 ? -8.269 -5.911 9.073 1.00 28.35 58 GLU A O 1
ATOM 567 N N . ILE A 1 73 ? -6.128 -5.639 9.651 1.00 27.53 59 ILE A N 1
ATOM 568 C CA . ILE A 1 73 ? -5.603 -6.314 8.484 1.00 27.75 59 ILE A CA 1
ATOM 569 C C . ILE A 1 73 ? -5.937 -7.804 8.498 1.00 29.06 59 ILE A C 1
ATOM 570 O O . ILE A 1 73 ? -6.222 -8.395 7.458 1.00 30.38 59 ILE A O 1
ATOM 575 N N . MET A 1 74 ? -5.944 -8.402 9.678 1.00 29.09 60 MET A N 1
ATOM 576 C CA . MET A 1 74 ? -6.292 -9.811 9.791 1.00 30.55 60 MET A CA 1
ATOM 577 C C . MET A 1 74 ? -7.750 -10.032 9.400 1.00 32.49 60 MET A C 1
ATOM 578 O O . MET A 1 74 ? -8.102 -11.064 8.837 1.00 32.96 60 MET A O 1
ATOM 583 N N . ARG A 1 75 ? -8.594 -9.054 9.692 1.00 33.37 61 ARG A N 1
ATOM 584 C CA . ARG A 1 75 ? -9.996 -9.145 9.299 1.00 35.26 61 ARG A CA 1
ATOM 585 C C . ARG A 1 75 ? -10.117 -9.214 7.780 1.00 35.32 61 ARG A C 1
ATOM 586 O O . ARG A 1 75 ? -11.138 -9.675 7.254 1.00 36.64 61 ARG A O 1
ATOM 600 N N . GLU A 1 76 ? -9.076 -8.766 7.079 1.00 35.39 62 GLU A N 1
ATOM 601 C CA . GLU A 1 76 ? -9.041 -8.800 5.615 1.00 35.33 62 GLU A CA 1
ATOM 602 C C . GLU A 1 76 ? -8.620 -10.163 5.067 1.00 35.81 62 GLU A C 1
ATOM 603 O O . GLU A 1 76 ? -8.632 -10.377 3.860 1.00 36.83 62 GLU A O 1
ATOM 609 N N . GLY A 1 77 ? -8.221 -11.084 5.937 1.00 34.90 63 GLY A N 1
ATOM 610 C CA . GLY A 1 77 ? -7.834 -12.414 5.484 1.00 34.90 63 GLY A CA 1
ATOM 611 C C . GLY A 1 77 ? -6.386 -12.789 5.762 1.00 35.20 63 GLY A C 1
ATOM 612 O O . GLY A 1 77 ? -5.975 -13.936 5.545 1.00 37.16 63 GLY A O 1
ATOM 613 N N . TYR A 1 78 ? -5.603 -11.829 6.236 1.00 33.61 64 TYR A N 1
ATOM 614 C CA . TYR A 1 78 ? -4.193 -12.080 6.523 1.00 32.16 64 TYR A CA 1
ATOM 615 C C . TYR A 1 78 ? -4.037 -12.852 7.818 1.00 31.55 64 TYR A C 1
ATOM 616 O O . TYR A 1 78 ? -4.815 -12.668 8.750 1.00 31.45 64 TYR A O 1
ATOM 625 N N . GLY A 1 79 ? -3.021 -13.707 7.880 1.00 30.45 65 GLY A N 1
ATOM 626 C CA . GLY A 1 79 ? -2.646 -14.327 9.140 1.00 29.28 65 GLY A CA 1
ATOM 627 C C . GLY A 1 79 ? -1.852 -13.305 9.929 1.00 27.89 65 GLY A C 1
ATOM 628 O O . GLY A 1 79 ? -1.545 -12.235 9.411 1.00 27.46 65 GLY A O 1
ATOM 629 N N . PRO A 1 80 ? -1.496 -13.630 11.179 1.00 28.24 66 PRO A N 1
ATOM 630 C CA . PRO A 1 80 ? -0.909 -12.601 12.037 1.00 27.18 66 PRO A CA 1
ATOM 631 C C . PRO A 1 80 ? 0.438 -12.091 11.560 1.00 27.23 66 PRO A C 1
ATOM 632 O O . PRO A 1 80 ? 0.682 -10.888 11.578 1.00 27.12 66 PRO A O 1
ATOM 636 N N . ASN A 1 81 ? 1.347 -12.976 11.164 1.00 28.70 67 ASN A N 1
ATOM 637 C CA . ASN A 1 81 ? 2.642 -12.495 10.698 1.00 28.35 67 ASN A CA 1
ATOM 638 C C . ASN A 1 81 ? 2.587 -11.786 9.346 1.00 27.73 67 ASN A C 1
ATOM 639 O O . ASN A 1 81 ? 3.303 -10.806 9.126 1.00 27.78 67 ASN A O 1
ATOM 644 N N . GLY A 1 82 ? 1.725 -12.274 8.451 1.00 27.25 68 GLY A N 1
ATOM 645 C CA . GLY A 1 82 ? 1.480 -11.593 7.187 1.00 25.64 68 GLY A CA 1
ATOM 646 C C . GLY A 1 82 ? 0.916 -10.202 7.455 1.00 23.55 68 GLY A C 1
ATOM 647 O O . GLY A 1 82 ? 1.282 -9.241 6.795 1.00 23.81 68 GLY A O 1
ATOM 648 N N . ALA A 1 83 ? 0.050 -10.107 8.447 1.00 23.60 69 ALA A N 1
ATOM 649 C CA . ALA A 1 83 ? -0.596 -8.841 8.819 1.00 22.53 69 ALA A CA 1
ATOM 650 C C . ALA A 1 83 ? 0.371 -7.870 9.442 1.00 22.01 69 ALA A C 1
ATOM 651 O O . ALA A 1 83 ? 0.291 -6.663 9.224 1.00 21.82 69 ALA A O 1
ATOM 653 N N . ILE A 1 84 ? 1.285 -8.372 10.271 1.00 21.65 70 ILE A N 1
ATOM 654 C CA . ILE A 1 84 ? 2.277 -7.469 10.827 1.00 21.33 70 ILE A CA 1
ATOM 655 C C . ILE A 1 84 ? 3.086 -6.805 9.720 1.00 22.39 70 ILE A C 1
ATOM 656 O O . ILE A 1 84 ? 3.204 -5.570 9.673 1.00 23.17 70 ILE A O 1
ATOM 661 N N . VAL A 1 85 ? 3.619 -7.604 8.802 1.00 22.87 71 VAL A N 1
ATOM 662 C CA . VAL A 1 85 ? 4.391 -7.034 7.708 1.00 23.54 71 VAL A CA 1
ATOM 663 C C . VAL A 1 85 ? 3.533 -6.103 6.835 1.00 23.26 71 VAL A C 1
ATOM 664 O O . VAL A 1 85 ? 3.953 -5.008 6.485 1.00 24.86 71 VAL A O 1
ATOM 668 N N . GLU A 1 86 ? 2.337 -6.540 6.494 1.00 23.68 72 GLU A N 1
ATOM 669 C CA . GLU A 1 86 ? 1.452 -5.683 5.682 1.00 24.34 72 GLU A CA 1
ATOM 670 C C . GLU A 1 86 ? 1.211 -4.330 6.384 1.00 24.71 72 GLU A C 1
ATOM 671 O O . GLU A 1 86 ? 1.225 -3.271 5.747 1.00 24.42 72 GLU A O 1
ATOM 677 N N . SER A 1 87 ? 1.031 -4.351 7.704 1.00 23.36 73 SER A N 1
ATOM 678 C CA . SER A 1 87 ? 0.786 -3.095 8.431 1.00 22.74 73 SER A CA 1
ATOM 679 C C . SER A 1 87 ? 1.905 -2.069 8.206 1.00 22.92 73 SER A C 1
ATOM 680 O O . SER A 1 87 ? 1.648 -0.874 8.012 1.00 23.39 73 SER A O 1
ATOM 683 N N . TYR A 1 88 ? 3.156 -2.519 8.191 1.00 22.47 74 TYR A N 1
ATOM 684 C CA . TYR A 1 88 ? 4.249 -1.579 8.014 1.00 23.63 74 TYR A CA 1
ATOM 685 C C . TYR A 1 88 ? 4.433 -1.159 6.561 1.00 24.54 74 TYR A C 1
ATOM 686 O O . TYR A 1 88 ? 4.909 -0.054 6.295 1.00 25.58 74 TYR A O 1
ATOM 695 N N . ASP A 1 89 ? 4.058 -2.038 5.643 1.00 25.56 75 ASP A N 1
ATOM 696 C CA . ASP A 1 89 ? 4.079 -1.697 4.219 1.00 25.94 75 ASP A CA 1
ATOM 697 C C . ASP A 1 89 ? 3.069 -0.588 3.979 1.00 25.97 75 ASP A C 1
ATOM 698 O O . ASP A 1 89 ? 3.338 0.386 3.260 1.00 26.26 75 ASP A O 1
ATOM 703 N N . ARG A 1 90 ? 1.911 -0.718 4.613 1.00 25.45 76 ARG A N 1
ATOM 704 C CA . ARG A 1 90 ? 0.902 0.324 4.513 1.00 25.56 76 ARG A CA 1
ATOM 705 C C . ARG A 1 90 ? 1.336 1.619 5.175 1.00 26.50 76 ARG A C 1
ATOM 706 O O . ARG A 1 90 ? 1.193 2.687 4.588 1.00 27.35 76 ARG A O 1
ATOM 714 N N . LEU A 1 91 ? 1.888 1.543 6.384 1.00 26.38 77 LEU A N 1
ATOM 715 C CA . LEU A 1 91 ? 2.391 2.747 7.051 1.00 27.75 77 LEU A CA 1
ATOM 716 C C . LEU A 1 91 ? 3.454 3.481 6.236 1.00 28.12 77 LEU A C 1
ATOM 717 O O . LEU A 1 91 ? 3.519 4.706 6.248 1.00 27.63 77 LEU A O 1
ATOM 722 N N . MET A 1 92 ? 4.296 2.731 5.538 1.00 29.55 78 MET A N 1
ATOM 723 C CA . MET A 1 92 ? 5.383 3.329 4.788 1.00 32.76 78 MET A CA 1
ATOM 724 C C . MET A 1 92 ? 4.863 4.348 3.789 1.00 33.37 78 MET A C 1
ATOM 725 O O . MET A 1 92 ? 5.526 5.345 3.504 1.00 34.80 78 MET A O 1
ATOM 730 N N . GLU A 1 93 ? 3.663 4.118 3.273 1.00 34.77 79 GLU A N 1
ATOM 731 C CA . GLU A 1 93 ? 3.095 5.044 2.301 1.00 35.53 79 GLU A CA 1
ATOM 732 C C . GLU A 1 93 ? 2.828 6.394 2.966 1.00 36.04 79 GLU A C 1
ATOM 733 O O . GLU A 1 93 ? 2.641 7.399 2.279 1.00 36.84 79 GLU A O 1
ATOM 743 N N . LYS A 1 94 ? 2.835 6.412 4.302 1.00 34.26 80 LYS A N 1
ATOM 744 C CA . LYS A 1 94 ? 2.595 7.626 5.084 1.00 34.12 80 LYS A CA 1
ATOM 745 C C . LYS A 1 94 ? 3.830 8.020 5.905 1.00 32.45 80 LYS A C 1
ATOM 746 O O . LYS A 1 94 ? 3.734 8.753 6.888 1.00 31.32 80 LYS A O 1
ATOM 752 N N . PHE A 1 95 ? 4.993 7.547 5.474 1.00 31.43 81 PHE A N 1
ATOM 753 C CA . PHE A 1 95 ? 6.230 7.772 6.222 1.00 31.22 81 PHE A CA 1
ATOM 754 C C . PHE A 1 95 ? 6.501 9.244 6.493 1.00 30.23 81 PHE A C 1
ATOM 755 O O . PHE A 1 95 ? 6.785 9.638 7.622 1.00 28.52 81 PHE A O 1
ATOM 763 N N . ASN A 1 96 ? 6.419 10.073 5.459 1.00 29.99 82 ASN A N 1
ATOM 764 C CA . ASN A 1 96 ? 6.749 11.479 5.657 1.00 29.45 82 ASN A CA 1
ATOM 765 C C . ASN A 1 96 ? 5.844 12.141 6.683 1.00 28.82 82 ASN A C 1
ATOM 766 O O . ASN A 1 96 ? 6.307 12.976 7.466 1.00 28.27 82 ASN A O 1
ATOM 771 N N . GLU A 1 97 ? 4.561 11.768 6.675 1.00 27.78 83 GLU A N 1
ATOM 772 C CA . GLU A 1 97 ? 3.598 12.300 7.620 1.00 27.54 83 GLU A CA 1
ATOM 773 C C . GLU A 1 97 ? 4.045 12.025 9.047 1.00 26.80 83 GLU A C 1
ATOM 774 O O . GLU A 1 97 ? 4.035 12.916 9.878 1.00 26.61 83 GLU A O 1
ATOM 780 N N . TYR A 1 98 ? 4.424 10.779 9.316 1.00 25.97 84 TYR A N 1
ATOM 781 C CA . TYR A 1 98 ? 4.839 10.381 10.660 1.00 26.82 84 TYR A CA 1
ATOM 782 C C . TYR A 1 98 ? 6.198 10.955 11.032 1.00 26.86 84 TYR A C 1
ATOM 783 O O . TYR A 1 98 ? 6.392 11.424 12.157 1.00 26.78 84 TYR A O 1
ATOM 792 N N . LEU A 1 99 ? 7.132 10.931 10.088 1.00 26.67 85 LEU A N 1
ATOM 793 C CA . LEU A 1 99 ? 8.431 11.533 10.354 1.00 27.07 85 LEU A CA 1
ATOM 794 C C . LEU A 1 99 ? 8.230 12.975 10.769 1.00 27.45 85 LEU A C 1
ATOM 795 O O . LEU A 1 99 ? 8.772 13.435 11.784 1.00 26.82 85 LEU A O 1
ATOM 800 N N . ASN A 1 100 ? 7.443 13.704 9.984 1.00 27.86 86 ASN A N 1
ATOM 801 C CA . ASN A 1 100 ? 7.232 15.109 10.289 1.00 27.76 86 ASN A CA 1
ATOM 802 C C . ASN A 1 100 ? 6.546 15.375 11.625 1.00 27.79 86 ASN A C 1
ATOM 803 O O . ASN A 1 100 ? 6.926 16.303 12.333 1.00 27.48 86 ASN A O 1
ATOM 808 N N . LYS A 1 101 ? 5.560 14.548 11.978 1.00 27.76 87 LYS A N 1
ATOM 809 C CA . LYS A 1 101 ? 4.905 14.651 13.278 1.00 28.87 87 LYS A CA 1
ATOM 810 C C . LYS A 1 101 ? 5.882 14.422 14.431 1.00 27.83 87 LYS A C 1
ATOM 811 O O . LYS A 1 101 ? 5.843 15.111 15.450 1.00 27.75 87 LYS A O 1
ATOM 817 N N . ILE A 1 102 ? 6.745 13.421 14.284 1.00 26.33 88 ILE A N 1
ATOM 818 C CA . ILE A 1 102 ? 7.748 13.153 15.315 1.00 25.52 88 ILE A CA 1
ATOM 819 C C . ILE A 1 102 ? 8.740 14.297 15.437 1.00 26.17 88 ILE A C 1
ATOM 820 O O . ILE A 1 102 ? 9.087 14.705 16.541 1.00 25.67 88 ILE A O 1
ATOM 825 N N . LEU A 1 103 ? 9.169 14.841 14.301 1.00 26.90 89 LEU A N 1
ATOM 826 C CA . LEU A 1 103 ? 10.085 15.992 14.323 1.00 28.55 89 LEU A CA 1
ATOM 827 C C . LEU A 1 103 ? 9.475 17.212 15.020 1.00 29.12 89 LEU A C 1
ATOM 828 O O . LEU A 1 103 ? 10.176 17.960 15.716 1.00 31.21 89 LEU A O 1
ATOM 833 N N . ARG A 1 104 ? 8.171 17.402 14.861 1.00 29.03 90 ARG A N 1
ATOM 834 C CA . ARG A 1 104 ? 7.469 18.469 15.576 1.00 29.61 90 ARG A CA 1
ATOM 835 C C . ARG A 1 104 ? 7.464 18.255 17.096 1.00 29.60 90 ARG A C 1
ATOM 836 O O . ARG A 1 104 ? 7.770 19.171 17.862 1.00 29.98 90 ARG A O 1
ATOM 844 N N . LEU A 1 105 ? 7.150 17.037 17.540 1.00 29.36 91 LEU A N 1
ATOM 845 C CA . LEU A 1 105 ? 7.201 16.704 18.973 1.00 28.51 91 LEU A CA 1
ATOM 846 C C . LEU A 1 105 ? 8.544 17.012 19.607 1.00 29.40 91 LEU A C 1
ATOM 847 O O . LEU A 1 105 ? 8.637 17.472 20.745 1.00 28.61 91 LEU A O 1
ATOM 852 N N . GLU A 1 106 ? 9.593 16.696 18.871 1.00 29.47 92 GLU A N 1
ATOM 853 C CA . GLU A 1 106 ? 10.943 16.842 19.340 1.00 30.85 92 GLU A CA 1
ATOM 854 C C . GLU A 1 106 ? 11.295 18.311 19.609 1.00 32.09 92 GLU A C 1
ATOM 855 O O . GLU A 1 106 ? 12.231 18.599 20.343 1.00 32.90 92 GLU A O 1
ATOM 861 N N . LYS A 1 107 ? 10.544 19.226 19.003 1.00 32.27 93 LYS A N 1
ATOM 862 C CA . LYS A 1 107 ? 10.743 20.659 19.213 1.00 33.29 93 LYS A CA 1
ATOM 863 C C . LYS A 1 107 ? 9.959 21.167 20.425 1.00 32.04 93 LYS A C 1
ATOM 864 O O . LYS A 1 107 ? 10.224 22.255 20.942 1.00 31.85 93 LYS A O 1
ATOM 870 N N . GLU A 1 108 ? 8.999 20.370 20.881 1.00 29.16 94 GLU A N 1
ATOM 871 C CA . GLU A 1 108 ? 8.026 20.833 21.859 1.00 28.06 94 GLU A CA 1
ATOM 872 C C . GLU A 1 108 ? 8.085 20.125 23.200 1.00 26.13 94 GLU A C 1
ATOM 873 O O . GLU A 1 108 ? 7.298 20.434 24.091 1.00 24.99 94 GLU A O 1
ATOM 879 N N . ASN A 1 109 ? 8.994 19.168 23.336 1.00 24.60 95 ASN A N 1
ATOM 880 C CA . ASN A 1 109 ? 9.046 18.344 24.542 1.00 23.07 95 ASN A CA 1
ATOM 881 C C . ASN A 1 109 ? 10.472 18.196 25.033 1.00 23.01 95 ASN A C 1
ATOM 882 O O . ASN A 1 109 ? 11.409 18.266 24.241 1.00 22.91 95 ASN A O 1
ATOM 887 N N . ASP A 1 110 ? 10.633 17.979 26.335 1.00 23.34 96 ASP A N 1
ATOM 888 C CA . ASP A 1 110 ? 11.959 17.722 26.901 1.00 23.93 96 ASP A CA 1
ATOM 889 C C . ASP A 1 110 ? 12.417 16.334 26.505 1.00 24.21 96 ASP A C 1
ATOM 890 O O . ASP A 1 110 ? 13.587 16.122 26.225 1.00 23.55 96 ASP A O 1
ATOM 895 N N . TYR A 1 111 ? 11.493 15.382 26.544 1.00 22.23 97 TYR A N 1
ATOM 896 C CA . TYR A 1 111 ? 11.795 13.991 26.213 1.00 21.81 97 TYR A CA 1
ATOM 897 C C . TYR A 1 111 ? 10.752 13.493 25.239 1.00 20.18 97 TYR A C 1
ATOM 898 O O . TYR A 1 111 ? 9.549 13.761 25.393 1.00 19.97 97 TYR A O 1
ATOM 907 N N . VAL A 1 112 ? 11.208 12.699 24.276 1.00 19.49 98 VAL A N 1
ATOM 908 C CA . VAL A 1 112 ? 10.300 11.988 23.395 1.00 18.56 98 VAL A CA 1
ATOM 909 C C . VAL A 1 112 ? 10.679 10.513 23.498 1.00 19.18 98 VAL A C 1
ATOM 910 O O . VAL A 1 112 ? 11.796 10.126 23.138 1.00 19.28 98 VAL A O 1
ATOM 914 N N . LEU A 1 113 ? 9.769 9.714 24.037 1.00 17.78 99 LEU A N 1
ATOM 915 C CA . LEU A 1 113 ? 9.985 8.281 24.172 1.00 19.68 99 LEU A CA 1
ATOM 916 C C . LEU A 1 113 ? 9.311 7.535 23.034 1.00 19.40 99 LEU A C 1
ATOM 917 O O . LEU A 1 113 ? 8.116 7.706 22.806 1.00 20.09 99 LEU A O 1
ATOM 922 N N . ILE A 1 114 ? 10.090 6.710 22.318 1.00 17.74 100 ILE A N 1
ATOM 923 C CA . ILE A 1 114 ? 9.575 5.960 21.191 1.00 18.01 100 ILE A CA 1
ATOM 924 C C . ILE A 1 114 ? 9.540 4.474 21.476 1.00 17.66 100 ILE A C 1
ATOM 925 O O . ILE A 1 114 ? 10.566 3.853 21.746 1.00 18.45 100 ILE A O 1
ATOM 930 N N . ASP A 1 115 ? 8.328 3.931 21.464 1.00 17.51 101 ASP A N 1
ATOM 931 C CA . ASP A 1 115 ? 8.046 2.505 21.678 1.00 17.96 101 ASP A CA 1
ATOM 932 C C . ASP A 1 115 ? 7.930 1.882 20.284 1.00 19.42 101 ASP A C 1
ATOM 933 O O . ASP A 1 115 ? 7.111 2.307 19.478 1.00 20.98 101 ASP A O 1
ATOM 938 N N . THR A 1 116 ? 8.802 0.925 19.971 1.00 20.12 102 THR A N 1
ATOM 939 C CA . THR A 1 116 ? 8.932 0.427 18.590 1.00 20.59 102 THR A CA 1
ATOM 940 C C . THR A 1 116 ? 8.004 -0.779 18.338 1.00 21.17 102 THR A C 1
ATOM 941 O O . THR A 1 116 ? 7.342 -1.257 19.270 1.00 24.47 102 THR A O 1
ATOM 945 N N . PRO A 1 117 ? 7.910 -1.244 17.090 1.00 22.35 103 PRO A N 1
ATOM 946 C CA . PRO A 1 117 ? 7.086 -2.412 16.766 1.00 23.01 103 PRO A CA 1
ATOM 947 C C . PRO A 1 117 ? 7.355 -3.561 17.709 1.00 23.79 103 PRO A C 1
ATOM 948 O O . PRO A 1 117 ? 8.495 -3.752 18.147 1.00 22.58 103 PRO A O 1
ATOM 952 N N . GLY A 1 118 ? 6.333 -4.352 17.996 1.00 23.43 104 GLY A N 1
ATOM 953 C CA . GLY A 1 118 ? 6.480 -5.405 18.998 1.00 23.66 104 GLY A CA 1
ATOM 954 C C . GLY A 1 118 ? 7.582 -6.373 18.591 1.00 24.31 104 GLY A C 1
ATOM 955 O O . GLY A 1 118 ? 8.358 -6.840 19.420 1.00 24.06 104 GLY A O 1
ATOM 956 N N . GLN A 1 119 ? 7.626 -6.681 17.303 1.00 23.81 105 GLN A N 1
ATOM 957 C CA . GLN A 1 119 ? 8.680 -7.531 16.772 1.00 25.40 105 GLN A CA 1
ATOM 958 C C . GLN A 1 119 ? 9.852 -6.660 16.363 1.00 24.36 105 GLN A C 1
ATOM 959 O O . GLN A 1 119 ? 9.754 -5.865 15.443 1.00 24.73 105 GLN A O 1
ATOM 965 N N . MET A 1 120 ? 10.975 -6.835 17.045 1.00 25.38 106 MET A N 1
ATOM 966 C CA . MET A 1 120 ? 12.186 -6.088 16.720 1.00 27.19 106 MET A CA 1
ATOM 967 C C . MET A 1 120 ? 12.599 -6.201 15.232 1.00 25.25 106 MET A C 1
ATOM 968 O O . MET A 1 120 ? 13.148 -5.268 14.644 1.00 24.00 106 MET A O 1
ATOM 973 N N . GLU A 1 121 ? 12.343 -7.345 14.612 1.00 25.62 107 GLU A N 1
ATOM 974 C CA . GLU A 1 121 ? 12.761 -7.494 13.216 1.00 25.44 107 GLU A CA 1
ATOM 975 C C . GLU A 1 121 ? 11.936 -6.609 12.295 1.00 26.11 107 GLU A C 1
ATOM 976 O O . GLU A 1 121 ? 12.378 -6.257 11.207 1.00 25.37 107 GLU A O 1
ATOM 982 N N . THR A 1 122 ? 10.734 -6.226 12.728 1.00 25.28 108 THR A N 1
ATOM 983 C CA . THR A 1 122 ? 9.946 -5.320 11.915 1.00 27.80 108 THR A CA 1
ATOM 984 C C . THR A 1 122 ? 10.695 -3.996 11.875 1.00 28.57 108 THR A C 1
ATOM 985 O O . THR A 1 122 ? 10.742 -3.329 10.841 1.00 31.84 108 THR A O 1
ATOM 989 N N . PHE A 1 123 ? 11.320 -3.632 12.993 1.00 26.60 109 PHE A N 1
ATOM 990 C CA . PHE A 1 123 ? 11.976 -2.341 13.096 1.00 26.26 109 PHE A CA 1
ATOM 991 C C . PHE A 1 123 ? 13.327 -2.370 12.389 1.00 26.04 109 PHE A C 1
ATOM 992 O O . PHE A 1 123 ? 13.701 -1.419 11.693 1.00 27.42 109 PHE A O 1
ATOM 1000 N N . LEU A 1 124 ? 14.054 -3.473 12.544 1.00 25.27 110 LEU A N 1
ATOM 1001 C CA . LEU A 1 124 ? 15.421 -3.553 12.038 1.00 26.99 110 LEU A CA 1
ATOM 1002 C C . LEU A 1 124 ? 15.493 -3.999 10.583 1.00 28.16 110 LEU A C 1
ATOM 1003 O O . LEU A 1 124 ? 16.482 -3.706 9.907 1.00 28.85 110 LEU A O 1
ATOM 1008 N N . PHE A 1 125 ? 14.469 -4.719 10.116 1.00 28.51 111 PHE A N 1
ATOM 1009 C CA . PHE A 1 125 ? 14.477 -5.281 8.752 1.00 31.06 111 PHE A CA 1
ATOM 1010 C C . PHE A 1 125 ? 13.453 -4.677 7.798 1.00 32.78 111 PHE A C 1
ATOM 1011 O O . PHE A 1 125 ? 13.396 -5.052 6.621 1.00 36.36 111 PHE A O 1
ATOM 1019 N N . HIS A 1 126 ? 12.639 -3.755 8.290 1.00 32.04 112 HIS A N 1
ATOM 1020 C CA . HIS A 1 126 ? 11.686 -3.058 7.458 1.00 31.55 112 HIS A CA 1
ATOM 1021 C C . HIS A 1 126 ? 12.141 -1.623 7.227 1.00 32.65 112 HIS A C 1
ATOM 1022 O O . HIS A 1 126 ? 12.741 -1.006 8.101 1.00 31.70 112 HIS A O 1
ATOM 1029 N N . GLU A 1 127 ? 11.816 -1.087 6.053 1.00 33.17 113 GLU A N 1
ATOM 1030 C CA . GLU A 1 127 ? 12.246 0.257 5.686 1.00 33.86 113 GLU A CA 1
ATOM 1031 C C . GLU A 1 127 ? 11.779 1.297 6.695 1.00 34.31 113 GLU A C 1
ATOM 1032 O O . GLU A 1 127 ? 12.476 2.275 6.967 1.00 34.21 113 GLU A O 1
ATOM 1038 N N . PHE A 1 128 ? 10.586 1.081 7.245 1.00 35.45 114 PHE A N 1
ATOM 1039 C CA . PHE A 1 128 ? 9.940 2.076 8.097 1.00 35.06 114 PHE A CA 1
ATOM 1040 C C . PHE A 1 128 ? 10.824 2.483 9.260 1.00 35.47 114 PHE A C 1
ATOM 1041 O O . PHE A 1 128 ? 11.084 3.670 9.467 1.00 34.30 114 PHE A O 1
ATOM 1049 N N . GLY A 1 129 ? 11.303 1.493 10.008 1.00 35.24 115 GLY A N 1
ATOM 1050 C CA . GLY A 1 129 ? 12.144 1.760 11.173 1.00 34.79 115 GLY A CA 1
ATOM 1051 C C . GLY A 1 129 ? 13.518 2.348 10.891 1.00 34.26 115 GLY A C 1
ATO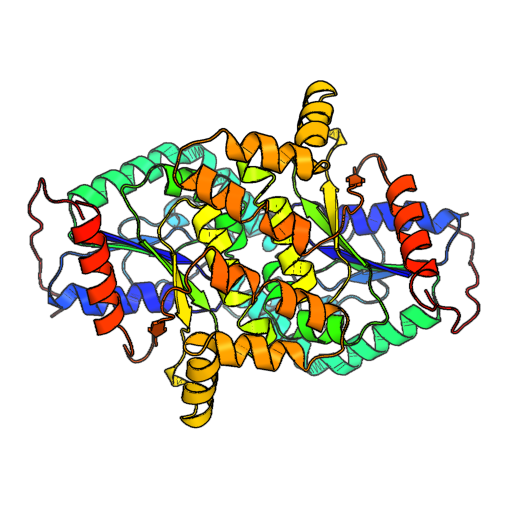M 1052 O O . GLY A 1 129 ? 13.932 3.306 11.533 1.00 34.06 115 GLY A O 1
ATOM 1053 N N . VAL A 1 130 ? 14.231 1.783 9.925 1.00 33.83 116 VAL A N 1
ATOM 1054 C CA . VAL A 1 130 ? 15.567 2.276 9.578 1.00 32.04 116 VAL A CA 1
ATOM 1055 C C . VAL A 1 130 ? 15.538 3.692 8.948 1.00 31.61 116 VAL A C 1
ATOM 1056 O O . VAL A 1 130 ? 16.413 4.525 9.206 1.00 32.46 116 VAL A O 1
ATOM 1060 N N . ARG A 1 131 ? 14.538 3.965 8.125 1.00 30.16 117 ARG A N 1
ATOM 1061 C CA . ARG A 1 131 ? 14.408 5.318 7.544 1.00 29.18 117 ARG A CA 1
ATOM 1062 C C . ARG A 1 131 ? 14.024 6.344 8.611 1.00 27.37 117 ARG A C 1
ATOM 1063 O O . ARG A 1 131 ? 14.452 7.494 8.562 1.00 26.78 117 ARG A O 1
ATOM 1071 N N . LEU A 1 132 ? 13.214 5.936 9.576 1.00 26.26 118 LEU A N 1
ATOM 1072 C CA . LEU A 1 132 ? 12.907 6.830 10.688 1.00 26.24 118 LEU A CA 1
ATOM 1073 C C . LEU A 1 132 ? 14.160 7.189 11.474 1.00 26.97 118 LEU A C 1
ATOM 1074 O O . LEU A 1 132 ? 14.443 8.366 11.722 1.00 26.21 118 LEU A O 1
ATOM 1083 N N . MET A 1 133 ? 14.918 6.172 11.876 1.00 27.60 119 MET A N 1
ATOM 1084 C CA . MET A 1 133 ? 16.085 6.419 12.704 1.00 29.67 119 MET A CA 1
ATOM 1085 C C . MET A 1 133 ? 17.111 7.307 12.015 1.00 31.47 119 MET A C 1
ATOM 1086 O O . MET A 1 133 ? 17.710 8.176 12.655 1.00 32.52 119 MET A O 1
ATOM 1091 N N . GLU A 1 134 ? 17.302 7.088 10.717 1.00 32.94 120 GLU A N 1
ATOM 1092 C CA . GLU A 1 134 ? 18.205 7.892 9.898 1.00 35.15 120 GLU A CA 1
ATOM 1093 C C . GLU A 1 134 ? 17.860 9.378 9.927 1.00 35.29 120 GLU A C 1
ATOM 1094 O O . GLU A 1 134 ? 18.710 10.229 9.650 1.00 36.64 120 GLU A O 1
ATOM 1100 N N . ASN A 1 135 ? 16.609 9.686 10.240 1.00 33.07 121 ASN A N 1
ATOM 1101 C CA . ASN A 1 135 ? 16.110 11.044 10.113 1.00 33.17 121 ASN A CA 1
ATOM 1102 C C . ASN A 1 135 ? 15.819 11.727 11.445 1.00 32.30 121 ASN A C 1
ATOM 1103 O O . ASN A 1 135 ? 15.288 12.834 11.466 1.00 32.41 121 ASN A O 1
ATOM 1108 N N . LEU A 1 136 ? 16.162 11.070 12.551 1.00 31.43 122 LEU A N 1
ATOM 1109 C CA . LEU A 1 136 ? 15.997 11.675 13.875 1.00 31.04 122 LEU A CA 1
ATOM 1110 C C . LEU A 1 136 ? 17.320 12.234 14.407 1.00 32.07 122 LEU A C 1
ATOM 1111 O O . LEU A 1 136 ? 18.379 11.659 14.156 1.00 32.25 122 LEU A O 1
ATOM 1116 N N . PRO A 1 137 ? 17.260 13.367 15.127 1.00 33.01 123 PRO A N 1
ATOM 1117 C CA . PRO A 1 137 ? 18.456 13.972 15.719 1.00 33.39 123 PRO A CA 1
ATOM 1118 C C . PRO A 1 137 ? 18.965 13.224 16.953 1.00 33.77 123 PRO A C 1
ATOM 1119 O O . PRO A 1 137 ? 18.307 13.232 18.002 1.00 34.98 123 PRO A O 1
ATOM 1123 N N . TYR A 1 138 ? 20.132 12.601 16.809 1.00 32.98 124 TYR A N 1
ATOM 1124 C CA . TYR A 1 138 ? 20.852 11.956 17.902 1.00 33.17 124 TYR A CA 1
ATOM 1125 C C . TYR A 1 138 ? 19.997 11.148 18.871 1.00 30.22 124 TYR A C 1
ATOM 1126 O O . TYR A 1 138 ? 20.114 11.311 20.078 1.00 30.06 124 TYR A O 1
ATOM 1135 N N . PRO A 1 139 ? 19.179 10.238 18.346 1.00 28.60 125 PRO A N 1
ATOM 1136 C CA . PRO A 1 139 ? 18.370 9.405 19.235 1.00 27.74 125 PRO A CA 1
ATOM 1137 C C . PRO A 1 139 ? 19.209 8.415 20.053 1.00 27.75 125 PRO A C 1
ATOM 1138 O O . PRO A 1 139 ? 20.228 7.910 19.575 1.00 28.87 125 PRO A O 1
ATOM 1142 N N . LEU A 1 140 ? 18.779 8.149 21.278 1.00 25.65 126 LEU A N 1
ATOM 1143 C CA . LEU A 1 140 ? 19.439 7.158 22.110 1.00 25.34 126 LEU A CA 1
ATOM 1144 C C . LEU A 1 140 ? 18.645 5.870 22.061 1.00 25.07 126 LEU A C 1
ATOM 1145 O O . LEU A 1 140 ? 17.488 5.847 22.468 1.00 25.42 126 LEU A O 1
ATOM 1150 N N . VAL A 1 141 ? 19.258 4.790 21.587 1.00 22.57 127 VAL A N 1
ATOM 1151 C CA . VAL A 1 141 ? 18.551 3.519 21.533 1.00 22.33 127 VAL A CA 1
ATOM 1152 C C . VAL A 1 141 ? 18.895 2.715 22.765 1.00 22.06 127 VAL A C 1
ATOM 1153 O O . VAL A 1 141 ? 20.073 2.513 23.071 1.00 23.17 127 VAL A O 1
ATOM 1157 N N . VAL A 1 142 ? 17.865 2.255 23.447 1.00 21.29 128 VAL A N 1
ATOM 1158 C CA . VAL A 1 142 ? 18.034 1.332 24.569 1.00 20.86 128 VAL A CA 1
ATOM 1159 C C . VAL A 1 142 ? 17.600 -0.043 24.131 1.00 21.95 128 VAL A C 1
ATOM 1160 O O . VAL A 1 142 ? 16.431 -0.265 23.848 1.00 21.30 128 VAL A O 1
ATOM 1164 N N . TYR A 1 143 ? 18.548 -0.982 24.065 1.00 20.92 129 TYR A N 1
ATOM 1165 C CA . TYR A 1 143 ? 18.218 -2.320 23.584 1.00 22.94 129 TYR A CA 1
ATOM 1166 C C . TYR A 1 143 ? 18.044 -3.229 24.795 1.00 23.13 129 TYR A C 1
ATOM 1167 O O . TYR A 1 143 ? 18.996 -3.494 25.519 1.00 23.36 129 TYR A O 1
ATOM 1176 N N . ILE A 1 144 ? 16.814 -3.651 25.036 1.00 23.09 130 ILE A N 1
ATOM 1177 C CA . ILE A 1 144 ? 16.548 -4.478 26.211 1.00 23.31 130 ILE A CA 1
ATOM 1178 C C . ILE A 1 144 ? 16.439 -5.945 25.918 1.00 25.01 130 ILE A C 1
ATOM 1179 O O . ILE A 1 144 ? 15.889 -6.341 24.886 1.00 23.18 130 ILE A O 1
ATOM 1184 N N . SER A 1 145 ? 16.999 -6.756 26.829 1.00 25.66 131 SER A N 1
ATOM 1185 C CA . SER A 1 145 ? 16.878 -8.214 26.759 1.00 27.57 131 SER A CA 1
ATOM 1186 C C . SER A 1 145 ? 16.201 -8.798 27.996 1.00 27.89 131 SER A C 1
ATOM 1187 O O . SER A 1 145 ? 16.319 -8.267 29.080 1.00 27.91 131 SER A O 1
ATOM 1190 N N . ASP A 1 146 ? 15.510 -9.917 27.812 1.00 30.41 132 ASP A N 1
ATOM 1191 C CA . ASP A 1 146 ? 14.968 -10.688 28.921 1.00 31.57 132 ASP A CA 1
ATOM 1192 C C . ASP A 1 146 ? 16.103 -11.528 29.524 1.00 31.80 132 ASP A C 1
ATOM 1193 O O . ASP A 1 146 ? 16.751 -12.288 28.814 1.00 31.78 132 ASP A O 1
ATOM 1198 N N . PRO A 1 147 ? 16.359 -11.387 30.841 1.00 31.88 133 PRO A N 1
ATOM 1199 C CA . PRO A 1 147 ? 17.490 -12.118 31.435 1.00 32.41 133 PRO A CA 1
ATOM 1200 C C . PRO A 1 147 ? 17.377 -13.624 31.260 1.00 33.26 133 PRO A C 1
ATOM 1201 O O . PRO A 1 147 ? 18.372 -14.341 31.422 1.00 32.95 133 PRO A O 1
ATOM 1205 N N . GLU A 1 148 ? 16.182 -14.102 30.926 1.00 33.95 134 GLU A N 1
ATOM 1206 C CA . GLU A 1 148 ? 15.950 -15.534 30.787 1.00 36.17 134 GLU A CA 1
ATOM 1207 C C . GLU A 1 148 ? 16.687 -16.151 29.588 1.00 36.58 134 GLU A C 1
ATOM 1208 O O . GLU A 1 148 ? 16.711 -17.378 29.427 1.00 37.77 134 GLU A O 1
ATOM 1214 N N . ILE A 1 149 ? 17.272 -15.313 28.737 1.00 36.30 135 ILE A N 1
ATOM 1215 C CA . ILE A 1 149 ? 17.960 -15.825 27.555 1.00 36.05 135 ILE A CA 1
ATOM 1216 C C . ILE A 1 149 ? 19.434 -16.037 27.867 1.00 35.42 135 ILE A C 1
ATOM 1217 O O . ILE A 1 149 ? 20.171 -16.612 27.062 1.00 35.15 135 ILE A O 1
ATOM 1222 N N . LEU A 1 150 ? 19.859 -15.562 29.033 1.00 34.19 136 LEU A N 1
ATOM 1223 C CA . LEU A 1 150 ? 21.251 -15.657 29.438 1.00 34.12 136 LEU A CA 1
ATOM 1224 C C . LEU A 1 150 ? 21.493 -16.973 30.149 1.00 35.66 136 LEU A C 1
ATOM 1225 O O . LEU A 1 150 ? 21.630 -16.994 31.361 1.00 37.71 136 LEU A O 1
ATOM 1230 N N . LYS A 1 151 ? 21.543 -18.065 29.397 1.00 37.22 137 LYS A N 1
ATOM 1231 C CA . LYS A 1 151 ? 21.659 -19.384 30.024 1.00 38.27 137 LYS A CA 1
ATOM 1232 C C . LYS A 1 151 ? 23.116 -19.841 30.093 1.00 38.65 137 LYS A C 1
ATOM 1233 O O . LYS A 1 151 ? 23.516 -20.575 31.012 1.00 39.61 137 LYS A O 1
ATOM 1239 N N . LYS A 1 152 ? 23.918 -19.399 29.131 1.00 37.23 138 LYS A N 1
ATOM 1240 C CA . LYS A 1 152 ? 25.319 -19.786 29.088 1.00 36.19 138 LYS A CA 1
ATOM 1241 C C . LYS A 1 152 ? 26.249 -18.664 28.634 1.00 34.57 138 LYS A C 1
ATOM 1242 O O . LYS A 1 152 ? 25.801 -17.623 28.138 1.00 34.04 138 LYS A O 1
ATOM 1248 N N . PRO A 1 153 ? 27.558 -18.849 28.843 1.00 33.54 139 PRO A N 1
ATOM 1249 C CA . PRO A 1 153 ? 28.538 -17.829 28.505 1.00 32.09 139 PRO A CA 1
ATOM 1250 C C . PRO A 1 153 ? 28.355 -17.208 27.119 1.00 31.16 139 PRO A C 1
ATOM 1251 O O . PRO A 1 153 ? 28.448 -15.995 26.981 1.00 30.30 139 PRO A O 1
ATOM 1255 N N . ASN A 1 154 ? 28.096 -18.010 26.099 1.00 30.77 140 ASN A N 1
ATOM 1256 C CA . ASN A 1 154 ? 28.025 -17.448 24.761 1.00 30.97 140 ASN A CA 1
ATOM 1257 C C . ASN A 1 154 ? 26.852 -16.476 24.602 1.00 29.30 140 ASN A C 1
ATOM 1258 O O . ASN A 1 154 ? 26.910 -15.587 23.775 1.00 29.54 140 ASN A O 1
ATOM 1263 N N . ASP A 1 155 ? 25.808 -16.648 25.403 1.00 28.11 141 ASP A N 1
ATOM 1264 C CA . ASP A 1 155 ? 24.669 -15.721 25.350 1.00 27.82 141 ASP A CA 1
ATOM 1265 C C . ASP A 1 155 ? 25.054 -14.285 25.670 1.00 27.62 141 ASP A C 1
ATOM 1266 O O . ASP A 1 155 ? 24.485 -13.345 25.117 1.00 25.89 141 ASP A O 1
ATOM 1271 N N . TYR A 1 156 ? 26.017 -14.101 26.571 1.00 27.15 142 TYR A N 1
ATOM 1272 C CA . TYR A 1 156 ? 26.472 -12.758 26.885 1.00 28.55 142 TYR A CA 1
ATOM 1273 C C A TYR A 1 156 ? 27.152 -12.124 25.677 0.50 27.90 142 TYR A C 1
ATOM 1274 C C B TYR A 1 156 ? 27.153 -12.080 25.697 0.50 30.16 142 TYR A C 1
ATOM 1275 O O A TYR A 1 156 ? 26.980 -10.939 25.406 0.50 28.68 142 TYR A O 1
ATOM 1276 O O B TYR A 1 156 ? 27.010 -10.875 25.504 0.50 30.99 142 TYR A O 1
ATOM 1285 N N A CYS A 1 157 ? 27.944 -12.922 24.973 0.50 27.25 143 CYS A N 1
ATOM 1286 N N B CYS A 1 157 ? 27.910 -12.847 24.920 0.50 32.31 143 CYS A N 1
ATOM 1287 C CA A CYS A 1 157 ? 28.571 -12.522 23.730 0.50 27.48 143 CYS A CA 1
ATOM 1288 C CA B CYS A 1 157 ? 28.585 -12.312 23.743 0.50 32.60 143 CYS A CA 1
ATOM 1289 C C A CYS A 1 157 ? 27.483 -12.074 22.775 0.50 27.51 143 CYS A C 1
ATOM 1290 C C B CYS A 1 157 ? 27.546 -12.052 22.656 0.50 31.39 143 CYS A C 1
ATOM 1291 O O A CYS A 1 157 ? 27.509 -10.960 22.252 0.50 27.12 143 CYS A O 1
ATOM 1292 O O B CYS A 1 157 ? 27.672 -11.098 21.891 0.50 31.12 143 CYS A O 1
ATOM 1297 N N A PHE A 1 158 ? 26.514 -12.954 22.579 0.50 27.75 144 PHE A N 1
ATOM 1298 N N B PHE A 1 158 ? 26.518 -12.894 22.607 0.50 29.88 144 PHE A N 1
ATOM 1299 C CA . PHE A 1 158 ? 25.409 -12.700 21.663 1.00 29.59 144 PHE A CA 1
ATOM 1300 C C . PHE A 1 158 ? 24.777 -11.343 21.923 1.00 28.40 144 PHE A C 1
ATOM 1301 O O . PHE A 1 158 ? 24.656 -10.514 21.012 1.00 28.85 144 PHE A O 1
ATOM 1309 N N . VAL A 1 159 ? 24.407 -11.092 23.175 1.00 27.09 145 VAL A N 1
ATOM 1310 C CA . VAL A 1 159 ? 23.765 -9.819 23.507 1.00 26.40 145 VAL A CA 1
ATOM 1311 C C . VAL A 1 159 ? 24.636 -8.612 23.181 1.00 26.28 145 VAL A C 1
ATOM 1312 O O . VAL A 1 159 ? 24.144 -7.627 22.637 1.00 26.35 145 VAL A O 1
ATOM 1316 N N . ARG A 1 160 ? 25.918 -8.675 23.534 1.00 26.39 146 ARG A N 1
ATOM 1317 C CA . ARG A 1 160 ? 26.816 -7.558 23.285 1.00 28.19 146 ARG A CA 1
ATOM 1318 C C . ARG A 1 160 ? 26.950 -7.295 21.798 1.00 28.18 146 ARG A C 1
ATOM 1319 O O . ARG A 1 160 ? 26.906 -6.145 21.369 1.00 28.39 146 ARG A O 1
ATOM 1327 N N . PHE A 1 161 ? 27.108 -8.361 21.011 1.00 28.31 147 PHE A N 1
ATOM 1328 C CA . PHE A 1 161 ? 27.263 -8.197 19.565 1.00 29.74 147 PHE A CA 1
ATOM 1329 C C . PHE A 1 161 ? 25.961 -7.817 18.858 1.00 28.59 147 PHE A C 1
ATOM 1330 O O . PHE A 1 161 ? 25.987 -7.115 17.853 1.00 29.21 147 PHE A O 1
ATOM 1338 N N . PHE A 1 162 ? 24.835 -8.290 19.377 1.00 28.59 148 PHE A N 1
ATOM 1339 C CA . PHE A 1 162 ? 23.549 -7.885 18.822 1.00 27.96 148 PHE A CA 1
ATOM 1340 C C . PHE A 1 162 ? 23.328 -6.383 18.997 1.00 28.05 148 PHE A C 1
ATOM 1341 O O . PHE A 1 162 ? 22.816 -5.700 18.104 1.00 26.14 148 PHE A O 1
ATOM 1349 N N . ALA A 1 163 ? 23.739 -5.853 20.143 1.00 26.96 149 ALA A N 1
ATOM 1350 C CA . ALA A 1 163 ? 23.632 -4.420 20.390 1.00 28.28 149 ALA A CA 1
ATOM 1351 C C . ALA A 1 163 ? 24.517 -3.625 19.415 1.00 28.56 149 ALA A C 1
ATOM 1352 O O . ALA A 1 163 ? 24.129 -2.564 18.918 1.00 28.90 149 ALA A O 1
ATOM 1354 N N . LEU A 1 164 ? 25.704 -4.153 19.135 1.00 29.13 150 LEU A N 1
ATOM 1355 C CA . LEU A 1 164 ? 26.608 -3.542 18.171 1.00 29.50 150 LEU A CA 1
ATOM 1356 C C . LEU A 1 164 ? 25.980 -3.503 16.771 1.00 28.71 150 LEU A C 1
ATOM 1357 O O . LEU A 1 164 ? 26.080 -2.498 16.059 1.00 29.22 150 LEU A O 1
ATOM 1362 N N . LEU A 1 165 ? 25.306 -4.590 16.411 1.00 28.71 151 LEU A N 1
ATOM 1363 C CA . LEU A 1 165 ? 24.650 -4.723 15.123 1.00 28.99 151 LEU A CA 1
ATOM 1364 C C . LEU A 1 165 ? 23.525 -3.697 15.020 1.00 28.71 151 LEU A C 1
ATOM 1365 O O . LEU A 1 165 ? 23.327 -3.079 13.984 1.00 27.78 151 LEU A O 1
ATOM 1370 N N . ILE A 1 166 ? 22.779 -3.520 16.103 1.00 27.37 152 ILE A N 1
ATOM 1371 C CA . ILE A 1 166 ? 21.710 -2.529 16.122 1.00 26.49 152 ILE A CA 1
ATOM 1372 C C . ILE A 1 166 ? 22.265 -1.134 15.922 1.00 26.34 152 ILE A C 1
ATOM 1373 O O . ILE A 1 166 ? 21.704 -0.324 15.171 1.00 28.04 152 ILE A O 1
ATOM 1378 N N . ASP A 1 167 ? 23.375 -0.846 16.593 1.00 28.63 153 ASP A N 1
ATOM 1379 C CA . ASP A 1 167 ? 24.033 0.454 16.494 1.00 30.33 153 ASP A CA 1
ATOM 1380 C C . ASP A 1 167 ? 24.437 0.712 15.043 1.00 31.63 153 ASP A C 1
ATOM 1381 O O . ASP A 1 167 ? 24.221 1.806 14.512 1.00 32.30 153 ASP A O 1
ATOM 1386 N N . LEU A 1 168 ? 25.006 -0.308 14.403 1.00 31.03 154 LEU A N 1
ATOM 1387 C CA . LEU A 1 168 ? 25.381 -0.223 12.990 1.00 32.07 154 LEU A CA 1
ATOM 1388 C C . LEU A 1 168 ? 24.161 0.014 12.119 1.00 30.88 154 LEU A C 1
ATOM 1389 O O . LEU A 1 168 ? 24.135 0.930 11.296 1.00 30.43 154 LEU A O 1
ATOM 1394 N N . ARG A 1 169 ? 23.152 -0.823 12.307 1.00 29.52 155 ARG A N 1
ATOM 1395 C CA . ARG A 1 169 ? 21.941 -0.779 11.505 1.00 28.69 155 ARG A CA 1
ATOM 1396 C C . ARG A 1 169 ? 21.205 0.558 11.635 1.00 29.90 155 ARG A C 1
ATOM 1397 O O . ARG A 1 169 ? 20.831 1.176 10.625 1.00 30.73 155 ARG A O 1
ATOM 1405 N N . LEU A 1 170 ? 21.020 1.020 12.868 1.00 29.10 156 LEU A N 1
ATOM 1406 C CA . LEU A 1 170 ? 20.238 2.235 13.123 1.00 30.11 156 LEU A CA 1
ATOM 1407 C C . LEU A 1 170 ? 21.054 3.522 13.151 1.00 31.10 156 LEU A C 1
ATOM 1408 O O . LEU A 1 170 ? 20.494 4.612 13.092 1.00 31.72 156 LEU A O 1
ATOM 1413 N N . GLY A 1 171 ? 22.373 3.392 13.243 1.00 31.59 157 GLY A N 1
ATOM 1414 C CA . GLY A 1 171 ? 23.254 4.543 13.249 1.00 32.12 157 GLY A CA 1
ATOM 1415 C C . GLY A 1 171 ? 23.057 5.398 14.473 1.00 32.74 157 GLY A C 1
ATOM 1416 O O . GLY A 1 171 ? 23.236 6.616 14.429 1.00 33.39 157 GLY A O 1
ATOM 1417 N N . ALA A 1 172 ? 22.720 4.749 15.582 1.00 31.67 158 ALA A N 1
ATOM 1418 C CA . ALA A 1 172 ? 22.468 5.446 16.832 1.00 32.37 158 ALA A CA 1
ATOM 1419 C C . ALA A 1 172 ? 23.215 4.786 17.978 1.00 32.18 158 ALA A C 1
ATOM 1420 O O . ALA A 1 172 ? 23.399 3.567 17.979 1.00 33.86 158 ALA A O 1
ATOM 1422 N N . THR A 1 173 ? 23.607 5.586 18.965 1.00 31.68 159 THR A N 1
ATOM 1423 C CA . THR A 1 173 ? 24.193 5.061 20.189 1.00 31.38 159 THR A CA 1
ATOM 1424 C C . THR A 1 173 ? 23.203 4.076 20.791 1.00 30.90 159 THR A C 1
ATOM 1425 O O . THR A 1 173 ? 22.044 4.436 21.039 1.00 29.48 159 THR A O 1
ATOM 1429 N N . THR A 1 174 ? 23.654 2.841 21.005 1.00 29.16 160 THR A N 1
ATOM 1430 C CA . THR A 1 174 ? 22.803 1.796 21.549 1.00 28.69 160 THR A CA 1
ATOM 1431 C C . THR A 1 174 ? 23.352 1.325 22.886 1.00 30.31 160 THR A C 1
ATOM 1432 O O . THR A 1 174 ? 24.519 0.933 22.986 1.00 30.94 160 THR A O 1
ATOM 1436 N N . ILE A 1 175 ? 22.511 1.414 23.912 1.00 29.17 161 ILE A N 1
ATOM 1437 C CA . ILE A 1 175 ? 22.848 0.951 25.256 1.00 29.40 161 ILE A CA 1
ATOM 1438 C C . ILE A 1 175 ? 22.226 -0.411 25.447 1.00 29.27 161 ILE A C 1
ATOM 1439 O O . ILE A 1 175 ? 21.001 -0.548 25.315 1.00 27.75 161 ILE A O 1
ATOM 1444 N N . PRO A 1 176 ? 23.046 -1.433 25.761 1.00 27.33 162 PRO A N 1
ATOM 1445 C CA . PRO A 1 176 ? 22.421 -2.701 26.037 1.00 26.50 162 PRO A CA 1
ATOM 1446 C C . PRO A 1 176 ? 21.923 -2.720 27.483 1.00 25.90 162 PRO A C 1
ATOM 1447 O O . PRO A 1 176 ? 22.563 -2.139 28.377 1.00 25.93 162 PRO A O 1
ATOM 1451 N N . ALA A 1 177 ? 20.786 -3.360 27.701 1.00 25.23 163 ALA A N 1
ATOM 1452 C CA . ALA A 1 177 ? 20.183 -3.406 29.031 1.00 24.49 163 ALA A CA 1
ATOM 1453 C C . ALA A 1 177 ? 19.466 -4.718 29.240 1.00 25.06 163 ALA A C 1
ATOM 1454 O O . ALA A 1 177 ? 19.034 -5.367 28.275 1.00 25.32 163 ALA A O 1
ATOM 1456 N N . LEU A 1 178 ? 19.355 -5.135 30.506 1.00 25.01 164 LEU A N 1
ATOM 1457 C CA . LEU A 1 178 ? 18.449 -6.194 30.863 1.00 25.52 164 LEU A CA 1
ATOM 1458 C C . LEU A 1 178 ? 17.197 -5.548 31.442 1.00 24.60 164 LEU A C 1
ATOM 1459 O O . LEU A 1 178 ? 17.286 -4.621 32.226 1.00 26.00 164 LEU A O 1
ATOM 1464 N N . ASN A 1 179 ? 16.039 -6.070 31.090 1.00 24.10 165 ASN A N 1
ATOM 1465 C CA . ASN A 1 179 ? 14.813 -5.623 31.740 1.00 25.97 165 ASN A CA 1
ATOM 1466 C C . ASN A 1 179 ? 14.357 -6.776 32.632 1.00 27.36 165 ASN A C 1
ATOM 1467 O O . ASN A 1 179 ? 14.963 -7.848 32.609 1.00 27.96 165 ASN A O 1
ATOM 1472 N N . LYS A 1 180 ? 13.291 -6.569 33.400 1.00 27.59 166 LYS A N 1
ATOM 1473 C CA . LYS A 1 180 ? 12.700 -7.631 34.224 1.00 28.16 166 LYS A CA 1
ATOM 1474 C C . LYS A 1 180 ? 13.630 -8.110 35.334 1.00 30.27 166 LYS A C 1
ATOM 1475 O O . LYS A 1 180 ? 13.500 -9.255 35.803 1.00 31.27 166 LYS A O 1
ATOM 1481 N N . VAL A 1 181 ? 14.553 -7.259 35.772 1.00 30.68 167 VAL A N 1
ATOM 1482 C CA . VAL A 1 181 ? 15.517 -7.714 36.764 1.00 33.04 167 VAL A CA 1
ATOM 1483 C C . VAL A 1 181 ? 14.896 -7.876 38.152 1.00 35.64 167 VAL A C 1
ATOM 1484 O O . VAL A 1 181 ? 15.538 -8.431 39.052 1.00 35.16 167 VAL A O 1
ATOM 1488 N N . ASP A 1 182 ? 13.660 -7.400 38.324 1.00 37.45 168 ASP A N 1
ATOM 1489 C CA . ASP A 1 182 ? 12.918 -7.628 39.573 1.00 39.74 168 ASP A CA 1
ATOM 1490 C C . ASP A 1 182 ? 12.702 -9.122 39.810 1.00 41.82 168 ASP A C 1
ATOM 1491 O O . ASP A 1 182 ? 12.537 -9.567 40.958 1.00 41.80 168 ASP A O 1
ATOM 1496 N N . LEU A 1 183 ? 12.703 -9.889 38.721 1.00 43.02 169 LEU A N 1
ATOM 1497 C CA . LEU A 1 183 ? 12.476 -11.323 38.785 1.00 44.26 169 LEU A CA 1
ATOM 1498 C C . LEU A 1 183 ? 13.727 -12.103 39.172 1.00 44.72 169 LEU A C 1
ATOM 1499 O O . LEU A 1 183 ? 13.662 -13.323 39.339 1.00 45.71 169 LEU A O 1
ATOM 1504 N N . LEU A 1 184 ? 14.854 -11.408 39.306 1.00 44.66 170 LEU A N 1
ATOM 1505 C CA . LEU A 1 184 ? 16.146 -12.058 39.496 1.00 44.93 170 LEU A CA 1
ATOM 1506 C C . LEU A 1 184 ? 16.478 -12.287 40.957 1.00 45.78 170 LEU A C 1
ATOM 1507 O O . LEU A 1 184 ? 16.341 -11.383 41.775 1.00 46.08 170 LEU A O 1
ATOM 1512 N N . SER A 1 185 ? 16.948 -13.489 41.275 1.00 46.70 171 SER A N 1
ATOM 1513 C CA . SER A 1 185 ? 17.495 -13.748 42.601 1.00 47.36 171 SER A CA 1
ATOM 1514 C C . SER A 1 185 ? 18.824 -13.002 42.693 1.00 48.11 171 SER A C 1
ATOM 1515 O O . SER A 1 185 ? 19.363 -12.567 41.674 1.00 47.27 171 SER A O 1
ATOM 1518 N N . GLU A 1 186 ? 19.345 -12.849 43.906 1.00 48.64 172 GLU A N 1
ATOM 1519 C CA . GLU A 1 186 ? 20.530 -12.019 44.126 1.00 48.96 172 GLU A CA 1
ATOM 1520 C C . GLU A 1 186 ? 21.762 -12.652 43.498 1.00 48.93 172 GLU A C 1
ATOM 1521 O O . GLU A 1 186 ? 22.693 -11.945 43.088 1.00 49.37 172 GLU A O 1
ATOM 1527 N N . GLU A 1 187 ? 21.768 -13.982 43.433 1.00 48.18 173 GLU A N 1
ATOM 1528 C CA . GLU A 1 187 ? 22.892 -14.698 42.841 1.00 47.86 173 GLU A CA 1
ATOM 1529 C C . GLU A 1 187 ? 22.856 -14.532 41.324 1.00 47.37 173 GLU A C 1
ATOM 1530 O O . GLU A 1 187 ? 23.875 -14.206 40.712 1.00 47.76 173 GLU A O 1
ATOM 1536 N N . GLU A 1 188 ? 21.675 -14.751 40.737 1.00 46.62 174 GLU A N 1
ATOM 1537 C CA . GLU A 1 188 ? 21.451 -14.531 39.309 1.00 45.07 174 GLU A CA 1
ATOM 1538 C C . GLU A 1 188 ? 21.939 -13.141 38.902 1.00 44.78 174 GLU A C 1
ATOM 1539 O O . GLU A 1 188 ? 22.681 -12.999 37.929 1.00 44.40 174 GLU A O 1
ATOM 1545 N N . LYS A 1 189 ? 21.545 -12.120 39.659 1.00 44.03 175 LYS A N 1
ATOM 1546 C CA . LYS A 1 189 ? 21.981 -10.747 39.376 1.00 43.99 175 LYS A CA 1
ATOM 1547 C C . LYS A 1 189 ? 23.497 -10.563 39.343 1.00 43.22 175 LYS A C 1
ATOM 1548 O O . LYS A 1 189 ? 24.022 -9.885 38.466 1.00 43.70 175 LYS A O 1
ATOM 1554 N N . GLU A 1 190 ? 24.203 -11.156 40.301 1.00 42.29 176 GLU A N 1
ATOM 1555 C CA . GLU A 1 190 ? 25.653 -11.017 40.365 1.00 41.53 176 GLU A CA 1
ATOM 1556 C C . GLU A 1 190 ? 26.359 -11.819 39.268 1.00 40.46 176 GLU A C 1
ATOM 1557 O O . GLU A 1 190 ? 27.366 -11.375 38.724 1.00 39.68 176 GLU A O 1
ATOM 1563 N N . ARG A 1 191 ? 25.830 -12.996 38.947 1.00 40.00 177 ARG A N 1
ATOM 1564 C CA . ARG A 1 191 ? 26.383 -13.788 37.853 1.00 39.60 177 ARG A CA 1
ATOM 1565 C C . ARG A 1 191 ? 26.343 -13.007 36.538 1.00 38.83 177 ARG A C 1
ATOM 1566 O O . ARG A 1 191 ? 27.375 -12.794 35.896 1.00 37.75 177 ARG A O 1
ATOM 1574 N N . HIS A 1 192 ? 25.147 -12.570 36.144 1.00 37.58 178 HIS A N 1
ATOM 1575 C CA . HIS A 1 192 ? 25.018 -11.755 34.938 1.00 36.36 178 HIS A CA 1
ATOM 1576 C C . HIS A 1 192 ? 26.004 -10.586 34.963 1.00 36.66 178 HIS A C 1
ATOM 1577 O O . HIS A 1 192 ? 26.738 -10.338 34.006 1.00 35.88 178 HIS A O 1
ATOM 1584 N N . ARG A 1 193 ? 26.041 -9.873 36.082 1.00 38.12 179 ARG A N 1
ATOM 1585 C CA . ARG A 1 193 ? 26.933 -8.729 36.206 1.00 39.05 179 ARG A CA 1
ATOM 1586 C C . ARG A 1 193 ? 28.390 -9.130 35.993 1.00 39.63 179 ARG A C 1
ATOM 1587 O O . ARG A 1 193 ? 29.169 -8.386 35.392 1.00 40.29 179 ARG A O 1
ATOM 1595 N N . LYS A 1 194 ? 28.759 -10.310 36.476 1.00 40.68 180 LYS A N 1
ATOM 1596 C CA . LYS A 1 194 ? 30.148 -10.762 36.363 1.00 41.02 180 LYS A CA 1
ATOM 1597 C C . LYS A 1 194 ? 30.558 -10.895 34.894 1.00 40.22 180 LYS A C 1
ATOM 1598 O O . LYS A 1 194 ? 31.570 -10.342 34.469 1.00 40.00 180 LYS A O 1
ATOM 1604 N N . TYR A 1 195 ? 29.743 -11.610 34.129 1.00 39.53 181 TYR A N 1
ATOM 1605 C CA . TYR A 1 195 ? 30.008 -11.855 32.715 1.00 39.21 181 TYR A CA 1
ATOM 1606 C C . TYR A 1 195 ? 30.005 -10.590 31.862 1.00 38.54 181 TYR A C 1
ATOM 1607 O O . TYR A 1 195 ? 30.815 -10.446 30.947 1.00 38.72 181 TYR A O 1
ATOM 1616 N N . PHE A 1 196 ? 29.088 -9.670 32.153 1.00 38.48 182 PHE A N 1
ATOM 1617 C CA . PHE A 1 196 ? 29.038 -8.414 31.409 1.00 37.61 182 PHE A CA 1
ATOM 1618 C C . PHE A 1 196 ? 30.148 -7.454 31.799 1.00 39.59 182 PHE A C 1
ATOM 1619 O O . PHE A 1 196 ? 30.707 -6.771 30.948 1.00 39.67 182 PHE A O 1
ATOM 1627 N N . GLU A 1 197 ? 30.461 -7.389 33.087 1.00 42.46 183 GLU A N 1
ATOM 1628 C CA . GLU A 1 197 ? 31.404 -6.380 33.558 1.00 45.40 183 GLU A CA 1
ATOM 1629 C C . GLU A 1 197 ? 32.864 -6.859 33.568 1.00 46.66 183 GLU A C 1
ATOM 1630 O O . GLU A 1 197 ? 33.792 -6.043 33.538 1.00 46.91 183 GLU A O 1
ATOM 1636 N N . ASP A 1 198 ? 33.058 -8.177 33.580 1.00 47.79 184 ASP A N 1
ATOM 1637 C CA . ASP A 1 198 ? 34.402 -8.761 33.558 1.00 49.01 184 ASP A CA 1
ATOM 1638 C C . ASP A 1 198 ? 34.667 -9.469 32.225 1.00 49.37 184 ASP A C 1
ATOM 1639 O O . ASP A 1 198 ? 34.540 -10.691 32.115 1.00 49.18 184 ASP A O 1
ATOM 1644 N N . ILE A 1 199 ? 35.041 -8.683 31.220 1.00 50.15 185 ILE A N 1
ATOM 1645 C CA . ILE A 1 199 ? 35.220 -9.174 29.858 1.00 50.86 185 ILE A CA 1
ATOM 1646 C C . ILE A 1 199 ? 36.246 -10.300 29.773 1.00 51.08 185 ILE A C 1
ATOM 1647 O O . ILE A 1 199 ? 36.058 -11.272 29.038 1.00 51.23 185 ILE A O 1
ATOM 1652 N N . ASP A 1 200 ? 37.335 -10.170 30.525 1.00 50.53 186 ASP A N 1
ATOM 1653 C CA . ASP A 1 200 ? 38.393 -11.170 30.478 1.00 49.51 186 ASP A CA 1
ATOM 1654 C C . ASP A 1 200 ? 37.938 -12.460 31.129 1.00 47.88 186 ASP A C 1
ATOM 1655 O O . ASP A 1 200 ? 38.305 -13.546 30.688 1.00 47.54 186 ASP A O 1
ATOM 1660 N N . TYR A 1 201 ? 37.130 -12.336 32.177 1.00 46.66 187 TYR A N 1
ATOM 1661 C CA . TYR A 1 201 ? 36.521 -13.496 32.799 1.00 45.70 187 TYR A CA 1
ATOM 1662 C C . TYR A 1 201 ? 35.639 -14.223 31.779 1.00 44.82 187 TYR A C 1
ATOM 1663 O O . TYR A 1 201 ? 35.703 -15.445 31.637 1.00 44.38 187 TYR A O 1
ATOM 1672 N N . LEU A 1 202 ? 34.805 -13.455 31.083 1.00 43.72 188 LEU A N 1
ATOM 1673 C CA . LEU A 1 202 ? 33.915 -14.005 30.060 1.00 42.72 188 LEU A CA 1
ATOM 1674 C C . LEU A 1 202 ? 34.705 -14.760 28.993 1.00 42.13 188 LEU A C 1
ATOM 1675 O O . LEU A 1 202 ? 34.418 -15.923 28.707 1.00 41.56 188 LEU A O 1
ATOM 1680 N N . THR A 1 203 ? 35.681 -14.081 28.398 1.00 42.10 189 THR A N 1
ATOM 1681 C CA . THR A 1 203 ? 36.545 -14.660 27.366 1.00 42.56 189 THR A CA 1
ATOM 1682 C C . THR A 1 203 ? 37.229 -15.946 27.846 1.00 42.03 189 THR A C 1
ATOM 1683 O O . THR A 1 203 ? 37.296 -16.932 27.112 1.00 41.36 189 THR A O 1
ATOM 1687 N N . ALA A 1 204 ? 37.715 -15.932 29.086 1.00 41.98 190 ALA A N 1
ATOM 1688 C CA . ALA A 1 204 ? 38.334 -17.108 29.695 1.00 41.24 190 ALA A CA 1
ATOM 1689 C C . ALA A 1 204 ? 37.344 -18.253 29.859 1.00 40.79 190 ALA A C 1
ATOM 1690 O O . ALA A 1 204 ? 37.707 -19.413 29.675 1.00 41.28 190 ALA A O 1
ATOM 1692 N N . ARG A 1 205 ? 36.099 -17.938 30.221 1.00 39.51 191 ARG A N 1
ATOM 1693 C CA . ARG A 1 205 ? 35.067 -18.963 30.317 1.00 38.16 191 ARG A CA 1
ATOM 1694 C C . ARG A 1 205 ? 34.777 -19.560 28.948 1.00 36.67 191 ARG A C 1
ATOM 1695 O O . ARG A 1 205 ? 34.632 -20.772 28.816 1.00 35.99 191 ARG A O 1
ATOM 1709 N N . LEU A 1 206 ? 34.679 -18.697 27.940 1.00 35.03 192 LEU A N 1
ATOM 1710 C CA . LEU A 1 206 ? 34.420 -19.138 26.580 1.00 33.84 192 LEU A CA 1
ATOM 1711 C C . LEU A 1 206 ? 35.516 -20.093 26.119 1.00 33.59 192 LEU A C 1
ATOM 1712 O O . LEU A 1 206 ? 35.241 -21.057 25.415 1.00 31.16 192 LEU A O 1
ATOM 1717 N N . LYS A 1 207 ? 36.749 -19.836 26.552 1.00 34.01 193 LYS A N 1
ATOM 1718 C CA . LYS A 1 207 ? 37.887 -20.706 26.191 1.00 35.31 193 LYS A CA 1
ATOM 1719 C C . LYS A 1 207 ? 37.693 -22.172 26.547 1.00 35.29 193 LYS A C 1
ATOM 1720 O O . LYS A 1 207 ? 38.182 -23.055 25.835 1.00 35.25 193 LYS A O 1
ATOM 1726 N N . LEU A 1 208 ? 37.009 -22.434 27.655 1.00 35.87 194 LEU A N 1
ATOM 1727 C CA . LEU A 1 208 ? 36.861 -23.794 28.180 1.00 36.24 194 LEU A CA 1
ATOM 1728 C C . LEU A 1 208 ? 35.934 -24.667 27.342 1.00 37.14 194 LEU A C 1
ATOM 1729 O O . LEU A 1 208 ? 35.987 -25.901 27.405 1.00 35.61 194 LEU A O 1
ATOM 1734 N N . ASP A 1 209 ? 35.065 -24.020 26.573 1.00 36.78 195 ASP A N 1
ATOM 1735 C CA . ASP A 1 209 ? 34.091 -24.751 25.772 1.00 38.18 195 ASP A CA 1
ATOM 1736 C C . ASP A 1 209 ? 34.787 -25.368 24.572 1.00 38.87 195 ASP A C 1
ATOM 1737 O O . ASP A 1 209 ? 35.284 -24.656 23.706 1.00 38.77 195 ASP A O 1
ATOM 1742 N N . PRO A 1 210 ? 34.823 -26.707 24.513 1.00 39.77 196 PRO A N 1
ATOM 1743 C CA . PRO A 1 210 ? 35.540 -27.344 23.425 1.00 41.37 196 PRO A CA 1
ATOM 1744 C C . PRO A 1 210 ? 34.672 -27.447 22.171 1.00 43.20 196 PRO A C 1
ATOM 1745 O O . PRO A 1 210 ? 35.176 -27.792 21.112 1.00 44.74 196 PRO A O 1
ATOM 1749 N N . SER A 1 211 ? 33.382 -27.149 22.298 1.00 44.82 197 SER A N 1
ATOM 1750 C CA . SER A 1 211 ? 32.451 -27.243 21.169 1.00 46.78 197 SER A CA 1
ATOM 1751 C C . SER A 1 211 ? 32.892 -26.365 20.006 1.00 47.85 197 SER A C 1
ATOM 1752 O O . SER A 1 211 ? 33.699 -25.453 20.173 1.00 48.16 197 SER A O 1
ATOM 1755 N N . MET A 1 212 ? 32.350 -26.647 18.824 1.00 49.40 198 MET A N 1
ATOM 1756 C CA . MET A 1 212 ? 32.742 -25.954 17.600 1.00 50.26 198 MET A CA 1
ATOM 1757 C C . MET A 1 212 ? 32.256 -24.517 17.640 1.00 50.37 198 MET A C 1
ATOM 1758 O O . MET A 1 212 ? 32.848 -23.618 17.044 1.00 51.18 198 MET A O 1
ATOM 1763 N N . GLN A 1 213 ? 31.170 -24.315 18.369 1.00 50.51 199 GLN A N 1
ATOM 1764 C CA . GLN A 1 213 ? 30.598 -23.004 18.565 1.00 49.71 199 GLN A CA 1
ATOM 1765 C C . GLN A 1 213 ? 31.283 -22.314 19.728 1.00 49.42 199 GLN A C 1
ATOM 1766 O O . GLN A 1 213 ? 31.301 -21.084 19.815 1.00 48.70 199 GLN A O 1
ATOM 1772 N N . GLY A 1 214 ? 31.853 -23.116 20.623 1.00 48.87 200 GLY A N 1
ATOM 1773 C CA . GLY A 1 214 ? 32.655 -22.571 21.707 1.00 47.77 200 GLY A CA 1
ATOM 1774 C C . GLY A 1 214 ? 33.767 -21.708 21.146 1.00 46.58 200 GLY A C 1
ATOM 1775 O O . GLY A 1 214 ? 33.936 -20.562 21.559 1.00 45.95 200 GLY A O 1
ATOM 1776 N N . LEU A 1 215 ? 34.524 -22.257 20.198 1.00 46.86 201 LEU A N 1
ATOM 1777 C CA . LEU A 1 215 ? 35.685 -21.555 19.647 1.00 47.06 201 LEU A CA 1
ATOM 1778 C C . LEU A 1 215 ? 35.315 -20.226 18.984 1.00 47.05 201 LEU A C 1
ATOM 1779 O O . LEU A 1 215 ? 36.058 -19.245 19.079 1.00 46.72 201 LEU A O 1
ATOM 1784 N N . MET A 1 216 ? 34.161 -20.199 18.320 1.00 47.23 202 MET A N 1
ATOM 1785 C CA . MET A 1 216 ? 33.696 -18.995 17.635 1.00 47.19 202 MET A CA 1
ATOM 1786 C C . MET A 1 216 ? 33.482 -17.844 18.606 1.00 46.29 202 MET A C 1
ATOM 1787 O O . MET A 1 216 ? 34.067 -16.772 18.446 1.00 46.75 202 MET A O 1
ATOM 1792 N N . ALA A 1 217 ? 32.639 -18.073 19.607 1.00 45.57 203 ALA A N 1
ATOM 1793 C CA . ALA A 1 217 ? 32.396 -17.093 20.656 1.00 45.79 203 ALA A CA 1
ATOM 1794 C C . ALA A 1 217 ? 33.705 -16.649 21.276 1.00 46.35 203 ALA A C 1
ATOM 1795 O O . ALA A 1 217 ? 33.943 -15.459 21.489 1.00 45.47 203 ALA A O 1
ATOM 1797 N N . TYR A 1 218 ? 34.556 -17.623 21.578 1.00 47.17 204 TYR A N 1
ATOM 1798 C CA . TYR A 1 218 ? 35.862 -17.319 22.122 1.00 48.27 204 TYR A CA 1
ATOM 1799 C C . TYR A 1 218 ? 36.585 -16.329 21.219 1.00 48.61 204 TYR A C 1
ATOM 1800 O O . TYR A 1 218 ? 36.991 -15.264 21.673 1.00 48.94 204 TYR A O 1
ATOM 1817 N N . LYS A 1 219 ? 36.728 -16.687 19.944 1.00 50.00 205 LYS A N 1
ATOM 1818 C CA . LYS A 1 219 ? 37.440 -15.856 18.970 1.00 51.15 205 LYS A CA 1
ATOM 1819 C C . LYS A 1 219 ? 36.845 -14.453 18.883 1.00 52.17 205 LYS A C 1
ATOM 1820 O O . LYS A 1 219 ? 37.574 -13.462 18.881 1.00 52.34 205 LYS A O 1
ATOM 1826 N N . MET A 1 220 ? 35.519 -14.379 18.821 1.00 52.86 206 MET A N 1
ATOM 1827 C CA . MET A 1 220 ? 34.816 -13.101 18.738 1.00 53.85 206 MET A CA 1
ATOM 1828 C C A MET A 1 220 ? 35.040 -12.255 19.976 0.50 54.31 206 MET A C 1
ATOM 1829 C C B MET A 1 220 ? 35.033 -12.250 19.982 0.50 53.05 206 MET A C 1
ATOM 1830 O O A MET A 1 220 ? 35.609 -11.171 19.904 0.50 54.57 206 MET A O 1
ATOM 1831 O O B MET A 1 220 ? 35.558 -11.145 19.903 0.50 53.31 206 MET A O 1
ATOM 1836 N N A CYS A 1 221 ? 34.583 -12.752 21.116 0.50 55.24 207 CYS A N 1
ATOM 1837 N N B CYS A 1 221 ? 34.621 -12.768 21.133 0.50 52.67 207 CYS A N 1
ATOM 1838 C CA A CYS A 1 221 ? 34.706 -12.007 22.354 0.50 55.87 207 CYS A CA 1
ATOM 1839 C CA B CYS A 1 221 ? 34.682 -12.002 22.373 0.50 52.27 207 CYS A CA 1
ATOM 1840 C C A CYS A 1 221 ? 36.08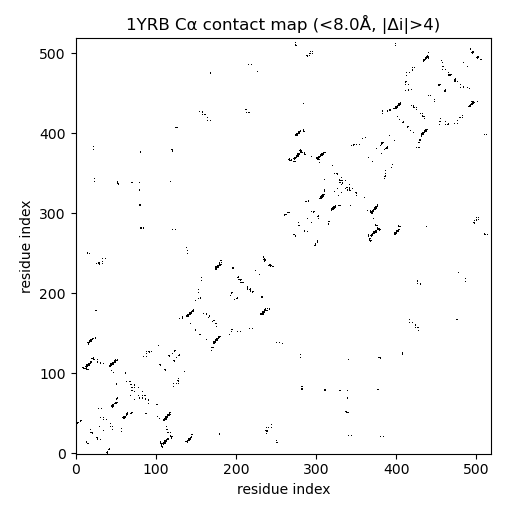1 -11.363 22.466 0.50 56.45 207 CYS A C 1
ATOM 1841 C C B CYS A 1 221 ? 36.095 -11.536 22.740 0.50 53.95 207 CYS A C 1
ATOM 1842 O O A CYS A 1 221 ? 36.200 -10.185 22.809 0.50 56.55 207 CYS A O 1
ATOM 1843 O O B CYS A 1 221 ? 36.259 -10.648 23.579 0.50 54.27 207 CYS A O 1
ATOM 1848 N N A SER A 1 222 ? 37.117 -12.141 22.170 0.50 57.07 208 SER A N 1
ATOM 1849 N N B SER A 1 222 ? 37.111 -12.126 22.113 0.50 55.72 208 SER A N 1
ATOM 1850 C CA . SER A 1 222 ? 38.488 -11.661 22.301 1.00 57.36 208 SER A CA 1
ATOM 1851 C C . SER A 1 222 ? 38.833 -10.566 21.282 1.00 58.59 208 SER A C 1
ATOM 1852 O O . SER A 1 222 ? 39.711 -9.736 21.524 1.00 59.22 208 SER A O 1
ATOM 1855 N N . MET A 1 223 ? 38.134 -10.559 20.151 1.00 60.16 209 MET A N 1
ATOM 1856 C CA . MET A 1 223 ? 38.324 -9.513 19.148 1.00 61.48 209 MET A CA 1
ATOM 1857 C C . MET A 1 223 ? 37.493 -8.268 19.459 1.00 62.63 209 MET A C 1
ATOM 1858 O O . MET A 1 223 ? 37.870 -7.153 19.092 1.00 63.21 209 MET A O 1
ATOM 1863 N N . MET A 1 224 ? 36.364 -8.459 20.134 1.00 63.93 210 MET A N 1
ATOM 1864 C CA . MET A 1 224 ? 35.567 -7.336 20.616 1.00 64.99 210 MET A CA 1
ATOM 1865 C C . MET A 1 224 ? 36.398 -6.575 21.630 1.00 65.79 210 MET A C 1
ATOM 1866 O O . MET A 1 224 ? 36.555 -5.356 21.537 1.00 65.96 210 MET A O 1
ATOM 1871 N N . THR A 1 225 ? 36.941 -7.320 22.591 1.00 66.60 211 THR A N 1
ATOM 1872 C CA . THR A 1 225 ? 37.818 -6.769 23.614 1.00 67.20 211 THR A CA 1
ATOM 1873 C C . THR A 1 225 ? 38.769 -5.742 23.006 1.00 67.53 211 THR A C 1
ATOM 1874 O O . THR A 1 225 ? 38.987 -4.664 23.568 1.00 67.77 211 THR A O 1
ATOM 1878 N N . GLU A 1 226 ? 39.314 -6.083 21.843 1.00 67.54 212 GLU A N 1
ATOM 1879 C CA . GLU A 1 226 ? 40.342 -5.271 21.208 1.00 67.63 212 GLU A CA 1
ATOM 1880 C C . GLU A 1 226 ? 39.799 -4.002 20.551 1.00 67.50 212 GLU A C 1
ATOM 1881 O O . GLU A 1 226 ? 40.229 -2.896 20.882 1.00 67.82 212 GLU A O 1
ATOM 1887 N N . VAL A 1 227 ? 38.854 -4.160 19.630 1.00 66.89 213 VAL A N 1
ATOM 1888 C CA . VAL A 1 227 ? 38.506 -3.070 18.717 1.00 66.43 213 VAL A CA 1
ATOM 1889 C C . VAL A 1 227 ? 37.284 -2.241 19.109 1.00 65.82 213 VAL A C 1
ATOM 1890 O O . VAL A 1 227 ? 37.135 -1.104 18.656 1.00 65.98 213 VAL A O 1
ATOM 1894 N N . LEU A 1 228 ? 36.416 -2.803 19.942 1.00 64.95 214 LEU A N 1
ATOM 1895 C CA . LEU A 1 228 ? 35.151 -2.146 20.274 1.00 63.89 214 LEU A CA 1
ATOM 1896 C C . LEU A 1 228 ? 34.806 -2.253 21.765 1.00 62.80 214 LEU A C 1
ATOM 1897 O O . LEU A 1 228 ? 33.989 -3.086 22.156 1.00 62.91 214 LEU A O 1
ATOM 1902 N N . PRO A 1 229 ? 35.420 -1.390 22.596 1.00 61.57 215 PRO A N 1
ATOM 1903 C CA . PRO A 1 229 ? 35.290 -1.406 24.057 1.00 60.32 215 PRO A CA 1
ATOM 1904 C C . PRO A 1 229 ? 33.862 -1.687 24.532 1.00 58.57 215 PRO A C 1
ATOM 1905 O O . PRO A 1 229 ? 32.920 -1.056 24.053 1.00 58.60 215 PRO A O 1
ATOM 1909 N N . PRO A 1 230 ? 33.706 -2.625 25.481 1.00 56.96 216 PRO A N 1
ATOM 1910 C CA . PRO A 1 230 ? 32.399 -3.058 25.981 1.00 55.24 216 PRO A CA 1
ATOM 1911 C C . PRO A 1 230 ? 31.642 -1.947 26.708 1.00 53.18 216 PRO A C 1
ATOM 1912 O O . PRO A 1 230 ? 32.100 -1.455 27.737 1.00 53.02 216 PRO A O 1
ATOM 1916 N N . VAL A 1 231 ? 30.485 -1.568 26.180 1.00 50.64 217 VAL A N 1
ATOM 1917 C CA . VAL A 1 231 ? 29.669 -0.537 26.809 1.00 4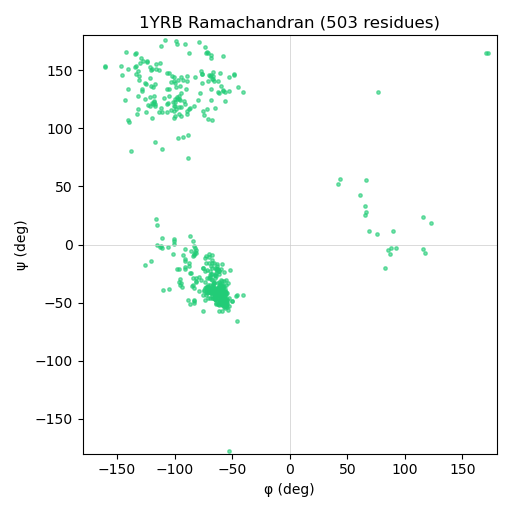7.98 217 VAL A CA 1
ATOM 1918 C C . VAL A 1 231 ? 28.958 -1.126 28.021 1.00 45.79 217 VAL A C 1
ATOM 1919 O O . VAL A 1 231 ? 28.607 -2.311 28.031 1.00 45.84 217 VAL A O 1
ATOM 1923 N N . ARG A 1 232 ? 28.754 -0.306 29.048 1.00 43.10 218 ARG A N 1
ATOM 1924 C CA . ARG A 1 232 ? 28.189 -0.790 30.309 1.00 41.16 218 ARG A CA 1
ATOM 1925 C C . ARG A 1 232 ? 26.730 -1.213 30.163 1.00 39.20 218 ARG A C 1
ATOM 1926 O O . ARG A 1 232 ? 25.906 -0.418 29.727 1.00 39.28 218 ARG A O 1
ATOM 1941 N N . VAL A 1 233 ? 26.421 -2.456 30.533 1.00 36.19 219 VAL A N 1
ATOM 1942 C CA . VAL A 1 233 ? 25.052 -2.987 30.452 1.00 34.41 219 VAL A CA 1
ATOM 1943 C C . VAL A 1 233 ? 24.207 -2.469 31.618 1.00 35.03 219 VAL A C 1
ATOM 1944 O O . VAL A 1 233 ? 24.628 -2.521 32.774 1.00 33.45 219 VAL A O 1
ATOM 1948 N N . LEU A 1 234 ? 23.022 -1.949 31.290 1.00 33.41 220 LEU A N 1
ATOM 1949 C CA . LEU A 1 234 ? 22.087 -1.403 32.271 1.00 34.60 220 LEU A CA 1
ATOM 1950 C C . LEU A 1 234 ? 21.139 -2.463 32.796 1.00 33.73 220 LEU A C 1
ATOM 1951 O O . LEU A 1 234 ? 20.726 -3.360 32.062 1.00 33.65 220 LEU A O 1
ATOM 1956 N N . TYR A 1 235 ? 20.789 -2.355 34.075 1.00 33.58 221 TYR A N 1
ATOM 1957 C CA . TYR A 1 235 ? 19.866 -3.293 34.678 1.00 32.82 221 TYR A CA 1
ATOM 1958 C C . TYR A 1 235 ? 18.593 -2.557 35.047 1.00 32.38 221 TYR A C 1
ATOM 1959 O O . TYR A 1 235 ? 18.607 -1.670 35.900 1.00 32.51 221 TYR A O 1
ATOM 1968 N N . LEU A 1 236 ? 17.505 -2.913 34.373 1.00 30.62 222 LEU A N 1
ATOM 1969 C CA . LEU A 1 236 ? 16.235 -2.202 34.525 1.00 29.20 222 LEU A CA 1
ATOM 1970 C C . LEU A 1 236 ? 15.103 -3.089 34.977 1.00 27.72 222 LEU A C 1
ATOM 1971 O O . LEU A 1 236 ? 15.055 -4.291 34.672 1.00 26.78 222 LEU A O 1
ATOM 1976 N N . SER A 1 237 ? 14.142 -2.473 35.658 1.00 27.31 223 SER A N 1
ATOM 1977 C CA . SER A 1 237 ? 12.856 -3.091 35.834 1.00 28.59 223 SER A CA 1
ATOM 1978 C C . SER A 1 237 ? 11.776 -2.093 35.490 1.00 29.06 223 SER A C 1
ATOM 1979 O O . SER A 1 237 ? 11.643 -1.088 36.179 1.00 29.28 223 SER A O 1
ATOM 1982 N N . ALA A 1 238 ? 10.990 -2.387 34.457 1.00 30.99 224 ALA A N 1
ATOM 1983 C CA . ALA A 1 238 ? 9.870 -1.524 34.080 1.00 33.02 224 ALA A CA 1
ATOM 1984 C C . ALA A 1 238 ? 8.789 -1.572 35.155 1.00 35.76 224 ALA A C 1
ATOM 1985 O O . ALA A 1 238 ? 7.938 -0.688 35.240 1.00 37.47 224 ALA A O 1
ATOM 1987 N N . LYS A 1 239 ? 8.837 -2.612 35.986 1.00 37.05 225 LYS A N 1
ATOM 1988 C CA . LYS A 1 239 ? 7.840 -2.825 37.028 1.00 38.16 225 LYS A CA 1
ATOM 1989 C C . LYS A 1 239 ? 8.162 -1.999 38.277 1.00 38.82 225 LYS A C 1
ATOM 1990 O O . LYS A 1 239 ? 7.293 -1.301 38.813 1.00 41.04 225 LYS A O 1
ATOM 1996 N N . THR A 1 240 ? 9.413 -2.060 38.717 1.00 37.60 226 THR A N 1
ATOM 1997 C CA . THR A 1 240 ? 9.826 -1.489 39.991 1.00 36.78 226 THR A CA 1
ATOM 1998 C C . THR A 1 240 ? 10.636 -0.199 39.881 1.00 35.72 226 THR A C 1
ATOM 1999 O O . THR A 1 240 ? 11.018 0.378 40.894 1.00 35.87 226 THR A O 1
ATOM 2003 N N . ARG A 1 241 ? 10.918 0.247 38.659 1.00 34.31 227 ARG A N 1
ATOM 2004 C CA . ARG A 1 241 ? 11.773 1.423 38.428 1.00 32.50 227 ARG A CA 1
ATOM 2005 C C . ARG A 1 241 ? 13.245 1.250 38.768 1.00 32.53 227 ARG A C 1
ATOM 2006 O O . ARG A 1 241 ? 13.999 2.231 38.788 1.00 31.89 227 ARG A O 1
ATOM 2014 N N . GLU A 1 242 ? 13.668 0.014 39.003 1.00 32.23 228 GLU A N 1
ATOM 2015 C CA . GLU A 1 242 ? 15.091 -0.245 39.184 1.00 33.38 228 GLU A CA 1
ATOM 2016 C C . GLU A 1 242 ? 15.828 0.227 37.933 1.00 32.35 228 GLU A C 1
ATOM 2017 O O . GLU A 1 242 ? 15.376 -0.036 36.812 1.00 31.95 228 GLU A O 1
ATOM 2023 N N . GLY A 1 243 ? 16.908 0.974 38.135 1.00 31.06 229 GLY A N 1
ATOM 2024 C CA . GLY A 1 243 ? 17.774 1.413 37.043 1.00 31.33 229 GLY A CA 1
ATOM 2025 C C . GLY A 1 243 ? 17.363 2.710 36.376 1.00 30.14 229 GLY A C 1
ATOM 2026 O O . GLY A 1 243 ? 18.119 3.250 35.567 1.00 30.21 229 GLY A O 1
ATOM 2027 N N . PHE A 1 244 ? 16.186 3.235 36.727 1.00 30.26 230 PHE A N 1
ATOM 2028 C CA . PHE A 1 244 ? 15.674 4.446 36.056 1.00 30.76 230 PHE A CA 1
ATOM 2029 C C . PHE A 1 244 ? 16.569 5.665 36.250 1.00 31.16 230 PHE A C 1
ATOM 2030 O O . PHE A 1 244 ? 16.754 6.454 35.329 1.00 31.39 230 PHE A O 1
ATOM 2038 N N . GLU A 1 245 ? 17.119 5.824 37.459 1.00 33.31 231 GLU A N 1
ATOM 2039 C CA . GLU A 1 245 ? 18.051 6.908 37.737 1.00 32.93 231 GLU A CA 1
ATOM 2040 C C . GLU A 1 245 ? 19.278 6.800 36.851 1.00 33.07 231 GLU A C 1
ATOM 2041 O O . GLU A 1 245 ? 19.768 7.802 36.334 1.00 33.05 231 GLU A O 1
ATOM 2047 N N . ASP A 1 246 ? 19.766 5.575 36.675 1.00 33.75 232 ASP A N 1
ATOM 2048 C CA . ASP A 1 246 ? 20.918 5.320 35.823 1.00 33.92 232 ASP A CA 1
ATOM 2049 C C . ASP A 1 246 ? 20.605 5.669 34.366 1.00 32.59 232 ASP A C 1
ATOM 2050 O O . ASP A 1 246 ? 21.427 6.279 33.671 1.00 32.23 232 ASP A O 1
ATOM 2059 N N . LEU A 1 247 ? 19.429 5.256 33.900 1.00 30.68 233 LEU A N 1
ATOM 2060 C CA . LEU A 1 247 ? 19.051 5.522 32.515 1.00 30.38 233 LEU A CA 1
ATOM 2061 C C . LEU A 1 247 ? 18.919 7.015 32.252 1.00 30.44 233 LEU A C 1
ATOM 2062 O O . LEU A 1 247 ? 19.375 7.513 31.221 1.00 30.59 233 LEU A O 1
ATOM 2067 N N . GLU A 1 248 ? 18.292 7.732 33.179 1.00 30.52 234 GLU A N 1
ATOM 2068 C CA . GLU A 1 248 ? 18.127 9.168 33.031 1.00 31.49 234 GLU A CA 1
ATOM 2069 C C . GLU A 1 248 ? 19.470 9.896 33.004 1.00 31.61 234 GLU A C 1
ATOM 2070 O O . GLU A 1 248 ? 19.648 10.851 32.250 1.00 31.13 234 GLU A O 1
ATOM 2076 N N . THR A 1 249 ? 20.426 9.438 33.813 1.00 32.15 235 THR A N 1
ATOM 2077 C CA . THR A 1 249 ? 21.772 10.013 33.773 1.00 33.02 235 THR A CA 1
ATOM 2078 C C . THR A 1 249 ? 22.482 9.774 32.441 1.00 32.35 235 THR A C 1
ATOM 2079 O O . THR A 1 249 ? 23.084 10.684 31.876 1.00 33.22 235 THR A O 1
ATOM 2083 N N . LEU A 1 250 ? 22.419 8.545 31.936 1.00 31.85 236 LEU A N 1
ATOM 2084 C CA . LEU A 1 250 ? 23.026 8.240 30.647 1.00 31.78 236 LEU A CA 1
ATOM 2085 C C . LEU A 1 250 ? 22.379 9.035 29.519 1.00 31.21 236 LEU A C 1
ATOM 2086 O O . LEU A 1 250 ? 23.063 9.502 28.610 1.00 31.34 236 LEU A O 1
ATOM 2091 N N . ALA A 1 251 ? 21.063 9.209 29.582 1.00 31.79 237 ALA A N 1
ATOM 2092 C CA . ALA A 1 251 ? 20.370 9.961 28.534 1.00 31.45 237 ALA A CA 1
ATOM 2093 C C . ALA A 1 251 ? 20.833 11.428 28.527 1.00 32.43 237 ALA A C 1
ATOM 2094 O O . ALA A 1 251 ? 21.055 12.020 27.474 1.00 31.79 237 ALA A O 1
ATOM 2096 N N . TYR A 1 252 ? 21.005 12.005 29.713 1.00 33.74 238 TYR A N 1
ATOM 2097 C CA . TYR A 1 252 ? 21.446 13.394 29.820 1.00 34.89 238 TYR A CA 1
ATOM 2098 C C . TYR A 1 252 ? 22.901 13.551 29.394 1.00 36.02 238 TYR A C 1
ATOM 2099 O O . TYR A 1 252 ? 23.258 14.529 28.731 1.00 36.78 238 TYR A O 1
ATOM 2108 N N . GLU A 1 253 ? 23.730 12.587 29.778 1.00 36.97 239 GLU A N 1
ATOM 2109 C CA . GLU A 1 253 ? 25.133 12.554 29.367 1.00 38.67 239 GLU A CA 1
ATOM 2110 C C . GLU A 1 253 ? 25.283 12.430 27.857 1.00 38.83 239 GLU A C 1
ATOM 2111 O O . GLU A 1 253 ? 26.128 13.094 27.251 1.00 39.25 239 GLU A O 1
ATOM 2117 N N . HIS A 1 254 ? 24.448 11.590 27.245 1.00 38.04 240 HIS A N 1
ATOM 2118 C CA . HIS A 1 254 ? 24.421 11.463 25.790 1.00 37.92 240 HIS A CA 1
ATOM 2119 C C . HIS A 1 254 ? 23.963 12.777 25.171 1.00 38.46 240 HIS A C 1
ATOM 2120 O O . HIS A 1 254 ? 24.498 13.235 24.157 1.00 38.02 240 HIS A O 1
ATOM 2127 N N . TYR A 1 255 ? 22.970 13.389 25.798 1.00 39.23 241 TYR A N 1
ATOM 2128 C CA . TYR A 1 255 ? 22.459 14.683 25.367 1.00 41.09 241 TYR A CA 1
ATOM 2129 C C . TYR A 1 255 ? 23.573 15.724 25.359 1.00 42.13 241 TYR A C 1
ATOM 2130 O O . TYR A 1 255 ? 23.788 16.415 24.370 1.00 41.12 241 TYR A O 1
ATOM 2139 N N . CYS A 1 256 ? 24.281 15.828 26.474 1.00 44.26 242 CYS A N 1
ATOM 2140 C CA . CYS A 1 256 ? 25.353 16.803 26.593 1.00 46.54 242 CYS A CA 1
ATOM 2141 C C . CYS A 1 256 ? 26.405 16.562 25.522 1.00 47.60 242 CYS A C 1
ATOM 2142 O O . CYS A 1 256 ? 26.801 17.485 24.815 1.00 47.61 242 CYS A O 1
ATOM 2145 N N . THR A 1 257 ? 26.830 15.310 25.388 1.00 49.48 243 THR A N 1
ATOM 2146 C CA . THR A 1 257 ? 27.852 14.936 24.413 1.00 51.47 243 THR A CA 1
ATOM 2147 C C . THR A 1 257 ? 27.422 15.180 22.961 1.00 52.78 243 THR A C 1
ATOM 2148 O O . THR A 1 257 ? 28.259 15.246 22.059 1.00 53.35 243 THR A O 1
ATOM 2152 N N . CYS A 1 258 ? 26.119 15.314 22.736 1.00 53.84 244 CYS A N 1
ATOM 2153 C CA . CYS A 1 258 ? 25.606 15.484 21.379 1.00 54.89 244 CYS A CA 1
ATOM 2154 C C . CYS A 1 258 ? 25.374 16.934 20.990 1.00 55.25 244 CYS A C 1
ATOM 2155 O O . CYS A 1 258 ? 25.517 17.290 19.821 1.00 55.45 244 CYS A O 1
ATOM 2158 N N . GLY A 1 259 ? 25.013 17.760 21.969 1.00 55.70 245 GLY A N 1
ATOM 2159 C CA . GLY A 1 259 ? 24.642 19.153 21.719 1.00 56.31 245 GLY A CA 1
ATOM 2160 C C . GLY A 1 259 ? 25.702 19.957 20.991 1.00 56.60 245 GLY A C 1
ATOM 2161 O O . GLY A 1 259 ? 26.898 19.752 21.193 1.00 57.04 245 GLY A O 1
ATOM 2162 N N . MET B 1 1 ? 10.871 -40.426 -8.894 1.00 33.13 487 MET B N 1
ATOM 2163 C CA . MET B 1 1 ? 9.578 -39.706 -9.106 1.00 33.20 487 MET B CA 1
ATOM 2164 C C . MET B 1 1 ? 8.975 -39.256 -7.790 1.00 31.43 487 MET B C 1
ATOM 2165 O O . MET B 1 1 ? 9.184 -39.893 -6.752 1.00 30.88 487 MET B O 1
ATOM 2170 N N . ARG B 1 2 ? 8.213 -38.164 -7.828 1.00 31.26 488 ARG B N 1
ATOM 2171 C CA . ARG B 1 2 ? 7.561 -37.657 -6.617 1.00 32.50 488 ARG B CA 1
ATOM 2172 C C . ARG B 1 2 ? 6.617 -38.682 -6.000 1.00 32.18 488 ARG B C 1
ATOM 2173 O O . ARG B 1 2 ? 6.508 -38.790 -4.772 1.00 31.95 488 ARG B O 1
ATOM 2181 N N . GLY B 1 3 ? 5.967 -39.463 -6.856 1.00 31.32 489 GLY B N 1
ATOM 2182 C CA . GLY B 1 3 ? 5.053 -40.486 -6.383 1.00 30.20 489 GLY B CA 1
ATOM 2183 C C . GLY B 1 3 ? 5.728 -41.778 -5.979 1.00 30.28 489 GLY B C 1
ATOM 2184 O O . GLY B 1 3 ? 5.063 -42.704 -5.529 1.00 29.74 489 GLY B O 1
ATOM 2185 N N . SER B 1 4 ? 7.050 -41.852 -6.122 1.00 30.12 490 SER B N 1
ATOM 2186 C CA . SER B 1 4 ? 7.773 -43.017 -5.641 1.00 32.04 490 SER B CA 1
ATOM 2187 C C . SER B 1 4 ? 7.674 -43.034 -4.135 1.00 32.57 490 SER B C 1
ATOM 2188 O O . SER B 1 4 ? 7.603 -41.986 -3.500 1.00 33.65 490 SER B O 1
ATOM 2191 N N . HIS B 1 5 ? 7.669 -44.222 -3.560 1.00 32.75 491 HIS B N 1
ATOM 2192 C CA . HIS B 1 5 ? 7.886 -44.345 -2.142 1.00 33.86 491 HIS B CA 1
ATOM 2193 C C . HIS B 1 5 ? 9.355 -44.671 -1.959 1.00 34.64 491 HIS B C 1
ATOM 2194 O O . HIS B 1 5 ? 9.778 -45.830 -2.027 1.00 35.31 491 HIS B O 1
ATOM 2201 N N . HIS B 1 6 ? 10.137 -43.616 -1.787 1.00 34.68 492 HIS B N 1
ATOM 2202 C CA . HIS B 1 6 ? 11.565 -43.753 -1.637 1.00 34.41 492 HIS B CA 1
ATOM 2203 C C . HIS B 1 6 ? 11.878 -44.417 -0.309 1.00 35.23 492 HIS B C 1
ATOM 2204 O O . HIS B 1 6 ? 11.183 -44.219 0.687 1.00 34.37 492 HIS B O 1
ATOM 2211 N N . HIS B 1 7 ? 12.920 -45.233 -0.305 1.00 36.72 493 HIS B N 1
ATOM 2212 C CA . HIS B 1 7 ? 13.287 -45.940 0.897 1.00 38.40 493 HIS B CA 1
ATOM 2213 C C . HIS B 1 7 ? 14.521 -45.296 1.510 1.00 38.20 493 HIS B C 1
ATOM 2214 O O . HIS B 1 7 ? 15.474 -44.990 0.811 1.00 37.50 493 HIS B O 1
ATOM 2221 N N . HIS B 1 8 ? 14.473 -45.072 2.819 1.00 38.26 494 HIS B N 1
ATOM 2222 C CA . HIS B 1 8 ? 15.613 -44.584 3.560 1.00 38.80 494 HIS B CA 1
ATOM 2223 C C . HIS B 1 8 ? 16.118 -45.719 4.445 1.00 40.98 494 HIS B C 1
ATOM 2224 O O . HIS B 1 8 ? 15.353 -46.312 5.207 1.00 41.26 494 HIS B O 1
ATOM 2231 N N . HIS B 1 9 ? 17.403 -46.035 4.326 1.00 43.34 495 HIS B N 1
ATOM 2232 C CA . HIS B 1 9 ? 17.997 -47.052 5.182 1.00 44.74 495 HIS B CA 1
ATOM 2233 C C . HIS B 1 9 ? 17.989 -46.478 6.588 1.00 45.61 495 HIS B C 1
ATOM 2234 O O . HIS B 1 9 ? 18.730 -45.546 6.886 1.00 44.94 495 HIS B O 1
ATOM 2241 N N . HIS B 1 10 ? 17.103 -47.004 7.432 1.00 47.17 496 HIS B N 1
ATOM 2242 C CA . HIS B 1 10 ? 16.915 -46.483 8.789 1.00 48.42 496 HIS B CA 1
ATOM 2243 C C . HIS B 1 10 ? 18.241 -46.217 9.507 1.00 48.77 496 HIS B C 1
ATOM 2244 O O . HIS B 1 10 ? 19.171 -47.024 9.445 1.00 48.70 496 HIS B O 1
ATOM 2251 N N . GLY B 1 11 ? 18.326 -45.071 10.176 1.00 48.92 497 GLY B N 1
ATOM 2252 C CA . GLY B 1 11 ? 19.524 -44.725 10.921 1.00 49.04 497 GLY B CA 1
ATOM 2253 C C . GLY B 1 11 ? 20.634 -44.121 10.079 1.00 49.26 497 GLY B C 1
ATOM 2254 O O . GLY B 1 11 ? 21.530 -43.464 10.627 1.00 50.29 497 GLY B O 1
ATOM 2255 N N . MET B 1 12 ? 20.607 -44.340 8.760 1.00 48.55 498 MET B N 1
ATOM 2256 C CA . MET B 1 12 ? 21.556 -43.642 7.891 1.00 47.54 498 MET B CA 1
ATOM 2257 C C . MET B 1 12 ? 21.237 -42.165 8.066 1.00 46.16 498 MET B C 1
ATOM 2258 O O . MET B 1 12 ? 20.072 -41.763 8.016 1.00 46.86 498 MET B O 1
ATOM 2263 N N . ALA B 1 13 ? 22.263 -41.366 8.318 1.00 44.33 499 ALA B N 1
ATOM 2264 C CA . ALA B 1 13 ? 22.044 -39.971 8.648 1.00 42.34 499 ALA B CA 1
ATOM 2265 C C . ALA B 1 13 ? 21.178 -39.311 7.581 1.00 41.01 499 ALA B C 1
ATOM 2266 O O . ALA B 1 13 ? 21.275 -39.627 6.387 1.00 40.73 499 ALA B O 1
ATOM 2268 N N . SER B 1 14 ? 20.321 -38.400 8.020 1.00 39.37 500 SER B N 1
ATOM 2269 C CA . SER B 1 14 ? 19.573 -37.582 7.084 1.00 36.52 500 SER B CA 1
ATOM 2270 C C . SER B 1 14 ? 20.269 -36.236 6.960 1.00 34.02 500 SER B C 1
ATOM 2271 O O . SER B 1 14 ? 21.266 -35.969 7.641 1.00 32.64 500 SER B O 1
ATOM 2274 N N . MET B 1 15 ? 19.761 -35.399 6.067 1.00 29.53 1 MET B N 1
ATOM 2275 C CA . MET B 1 15 ? 20.142 -34.003 6.034 1.00 28.77 1 MET B CA 1
ATOM 2276 C C . MET B 1 15 ? 18.967 -33.211 6.607 1.00 27.43 1 MET B C 1
ATOM 2277 O O . MET B 1 15 ? 17.841 -33.322 6.116 1.00 27.08 1 MET B O 1
ATOM 2282 N N . ILE B 1 16 ? 19.229 -32.461 7.669 1.00 25.38 2 ILE B N 1
ATOM 2283 C CA . ILE B 1 16 ? 18.215 -31.604 8.286 1.00 24.98 2 ILE B CA 1
ATOM 2284 C C . ILE B 1 16 ? 18.512 -30.205 7.797 1.00 23.81 2 ILE B C 1
ATOM 2285 O O . ILE B 1 16 ? 19.628 -29.709 7.982 1.00 24.66 2 ILE B O 1
ATOM 2290 N N . VAL B 1 17 ? 17.533 -29.570 7.150 1.00 21.83 3 VAL B N 1
ATOM 2291 C CA . VAL B 1 17 ? 17.734 -28.225 6.610 1.00 21.57 3 VAL B CA 1
ATOM 2292 C C . VAL B 1 17 ? 16.703 -27.329 7.262 1.00 21.60 3 VAL B C 1
ATOM 2293 O O . VAL B 1 17 ? 15.515 -27.656 7.275 1.00 19.75 3 VAL B O 1
ATOM 2297 N N . VAL B 1 18 ? 17.174 -26.230 7.851 1.00 19.76 4 VAL B N 1
ATOM 2298 C CA . VAL B 1 18 ? 16.316 -25.358 8.644 1.00 19.85 4 VAL B CA 1
ATOM 2299 C C . VAL B 1 18 ? 16.301 -23.978 7.976 1.00 20.81 4 VAL B C 1
ATOM 2300 O O . VAL B 1 18 ? 17.351 -23.339 7.788 1.00 19.93 4 VAL B O 1
ATOM 2304 N N . PHE B 1 19 ? 15.117 -23.503 7.585 1.00 19.27 5 PHE B N 1
ATOM 2305 C CA . PHE B 1 19 ? 15.052 -22.223 6.899 1.00 20.28 5 PHE B CA 1
ATOM 2306 C C . PHE B 1 19 ? 14.690 -21.120 7.885 1.00 20.04 5 PHE B C 1
ATOM 2307 O O . PHE B 1 19 ? 13.704 -21.232 8.581 1.00 21.28 5 PHE B O 1
ATOM 2315 N N . VAL B 1 20 ? 15.492 -20.061 7.929 1.00 19.87 6 VAL B N 1
ATOM 2316 C CA . VAL B 1 20 ? 15.306 -19.006 8.920 1.00 19.94 6 VAL B CA 1
ATOM 2317 C C . VAL B 1 20 ? 15.401 -17.693 8.175 1.00 18.69 6 VAL B C 1
ATOM 2318 O O . VAL B 1 20 ? 16.137 -17.582 7.199 1.00 19.01 6 VAL B O 1
ATOM 2322 N N . GLY B 1 21 ? 14.650 -16.704 8.628 1.00 18.00 7 GLY B N 1
ATOM 2323 C CA . GLY B 1 21 ? 14.636 -15.430 7.921 1.00 19.01 7 GLY B CA 1
ATOM 2324 C C . GLY B 1 21 ? 13.535 -14.569 8.510 1.00 18.05 7 GLY B C 1
ATOM 2325 O O . GLY B 1 21 ? 12.663 -15.044 9.258 1.00 17.71 7 GLY B O 1
ATOM 2326 N N . THR B 1 22 ? 13.576 -13.279 8.216 1.00 20.35 8 THR B N 1
ATOM 2327 C CA . THR B 1 22 ? 12.574 -12.411 8.798 1.00 21.13 8 THR B CA 1
ATOM 2328 C C . THR B 1 22 ? 11.201 -12.722 8.212 1.00 21.65 8 THR B C 1
ATOM 2329 O O . THR B 1 22 ? 11.083 -13.365 7.172 1.00 21.34 8 THR B O 1
ATOM 2333 N N . ALA B 1 23 ? 10.158 -12.271 8.885 1.00 21.01 9 ALA B N 1
ATOM 2334 C CA . ALA B 1 23 ? 8.819 -12.589 8.429 1.00 22.00 9 ALA B CA 1
ATOM 2335 C C . ALA B 1 23 ? 8.653 -12.085 7.011 1.00 22.55 9 ALA B C 1
ATOM 2336 O O . ALA B 1 23 ? 8.999 -10.942 6.716 1.00 22.27 9 ALA B O 1
ATOM 2338 N N . GLY B 1 24 ? 8.107 -12.928 6.128 1.00 22.42 10 GLY B N 1
ATOM 2339 C CA . GLY B 1 24 ? 7.890 -12.535 4.736 1.00 23.44 10 GLY B CA 1
ATOM 2340 C C . GLY B 1 24 ? 9.041 -12.778 3.782 1.00 23.47 10 GLY B C 1
ATOM 2341 O O . GLY B 1 24 ? 8.913 -12.516 2.592 1.00 24.88 10 GLY B O 1
ATOM 2342 N N . SER B 1 25 ? 10.179 -13.278 4.279 1.00 22.43 11 SER B N 1
ATOM 2343 C CA . SER B 1 25 ? 11.348 -13.492 3.423 1.00 21.26 11 SER B CA 1
ATOM 2344 C C . SER B 1 25 ? 11.213 -14.688 2.486 1.00 20.89 11 SER B C 1
ATOM 2345 O O . SER B 1 25 ? 11.901 -14.756 1.488 1.00 20.09 11 SER B O 1
ATOM 2348 N N . GLY B 1 26 ? 10.351 -15.630 2.844 1.00 20.19 12 GLY B N 1
ATOM 2349 C CA . GLY B 1 26 ? 10.043 -16.739 1.959 1.00 20.05 12 GLY B CA 1
ATOM 2350 C C . GLY B 1 26 ? 10.298 -18.116 2.538 1.00 19.57 12 GLY B C 1
ATOM 2351 O O . GLY B 1 26 ? 10.395 -19.059 1.780 1.00 19.74 12 GLY B O 1
ATOM 2352 N N . LYS B 1 27 ? 10.409 -18.239 3.861 1.00 18.32 13 LYS B N 1
ATOM 2353 C CA . LYS B 1 27 ? 10.771 -19.512 4.503 1.00 18.87 13 LYS B CA 1
ATOM 2354 C C . LYS B 1 27 ? 9.800 -20.615 4.093 1.00 19.81 13 LYS B C 1
ATOM 2355 O O . LYS B 1 27 ? 10.201 -21.721 3.728 1.00 17.97 13 LYS B O 1
ATOM 2361 N N . THR B 1 28 ? 8.515 -20.310 4.194 1.00 18.86 14 THR B N 1
ATOM 2362 C CA . THR B 1 28 ? 7.471 -21.326 3.959 1.00 18.90 14 THR B CA 1
ATOM 2363 C C . THR B 1 28 ? 7.368 -21.722 2.483 1.00 19.83 14 THR B C 1
ATOM 2364 O O . THR B 1 28 ? 7.215 -22.914 2.154 1.00 18.28 14 THR B O 1
ATOM 2368 N N . THR B 1 29 ? 7.473 -20.734 1.604 1.00 18.92 15 THR B N 1
ATOM 2369 C CA . THR B 1 29 ? 7.447 -20.984 0.167 1.00 20.28 15 THR B CA 1
ATOM 2370 C C . THR B 1 29 ? 8.651 -21.821 -0.234 1.00 20.92 15 THR B C 1
ATOM 2371 O O . THR B 1 29 ? 8.545 -22.768 -1.031 1.00 20.90 15 THR B O 1
ATOM 2375 N N . LEU B 1 30 ? 9.805 -21.483 0.356 1.00 19.74 16 LEU B N 1
ATOM 2376 C CA . LEU B 1 30 ? 11.015 -22.221 0.066 1.00 19.66 16 LEU B CA 1
ATOM 2377 C C . LEU B 1 30 ? 10.961 -23.632 0.608 1.00 19.49 16 LEU B C 1
ATOM 2378 O O . LEU B 1 30 ? 11.395 -24.565 -0.067 1.00 21.38 16 LEU B O 1
ATOM 2383 N N . THR B 1 31 ? 10.453 -23.805 1.821 1.00 19.58 17 THR B N 1
ATOM 2384 C CA . THR B 1 31 ? 10.287 -25.145 2.371 1.00 21.07 17 THR B CA 1
ATOM 2385 C C . THR B 1 31 ? 9.470 -26.016 1.406 1.00 21.83 17 THR B C 1
ATOM 2386 O O . THR B 1 31 ? 9.849 -27.139 1.085 1.00 20.99 17 THR B O 1
ATOM 2390 N N . GLY B 1 32 ? 8.358 -25.487 0.919 1.00 21.50 18 GLY B N 1
ATOM 2391 C CA . GLY B 1 32 ? 7.502 -26.315 0.069 1.00 22.04 18 GLY B CA 1
ATOM 2392 C C . GLY B 1 32 ? 8.121 -26.617 -1.281 1.00 23.11 18 GLY B C 1
ATOM 2393 O O . GLY B 1 32 ? 8.087 -27.760 -1.758 1.00 25.02 18 GLY B O 1
ATOM 2394 N N . GLU B 1 33 ? 8.668 -25.595 -1.922 1.00 22.04 19 GLU B N 1
ATOM 2395 C CA . GLU B 1 33 ? 9.170 -25.768 -3.274 1.00 22.97 19 GLU B CA 1
ATOM 2396 C C . GLU B 1 33 ? 10.483 -26.548 -3.279 1.00 21.95 19 GLU B C 1
ATOM 2397 O O . GLU B 1 33 ? 10.698 -27.388 -4.141 1.00 20.65 19 GLU B O 1
ATOM 2403 N N . PHE B 1 34 ? 11.378 -26.287 -2.311 1.00 19.42 20 PHE B N 1
ATOM 2404 C CA . PHE B 1 34 ? 12.606 -27.101 -2.242 1.00 18.84 20 PHE B CA 1
ATOM 2405 C C . PHE B 1 34 ? 12.285 -28.552 -1.970 1.00 20.36 20 PHE B C 1
ATOM 2406 O O . PHE B 1 34 ? 12.881 -29.456 -2.585 1.00 21.52 20 PHE B O 1
ATOM 2414 N N . GLY B 1 35 ? 11.340 -28.801 -1.058 1.00 19.61 21 GLY B N 1
ATOM 2415 C CA . GLY B 1 35 ? 10.899 -30.164 -0.782 1.00 21.79 21 GLY B CA 1
ATOM 2416 C C . GLY B 1 35 ? 10.327 -30.824 -2.034 1.00 23.20 21 GLY B C 1
ATOM 2417 O O . GLY B 1 35 ? 10.613 -31.987 -2.312 1.00 22.15 21 GLY B O 1
ATOM 2418 N N . ARG B 1 36 ? 9.497 -30.097 -2.784 1.00 23.54 22 ARG B N 1
ATOM 2419 C CA . ARG B 1 36 ? 8.938 -30.682 -4.019 1.00 24.16 22 ARG B CA 1
ATOM 2420 C C . ARG B 1 36 ? 10.040 -31.058 -5.013 1.00 24.28 22 ARG B C 1
ATOM 2421 O O . ARG B 1 36 ? 9.978 -32.106 -5.675 1.00 23.81 22 ARG B O 1
ATOM 2429 N N . TYR B 1 37 ? 11.031 -30.176 -5.148 1.00 22.40 23 TYR B N 1
ATOM 2430 C CA . TYR B 1 37 ? 12.235 -30.422 -5.952 1.00 22.21 23 TYR B CA 1
ATOM 2431 C C . TYR B 1 37 ? 12.946 -31.705 -5.491 1.00 23.46 23 TYR B C 1
ATOM 2432 O O . TYR B 1 37 ? 13.317 -32.560 -6.302 1.00 23.66 23 TYR B O 1
ATOM 2441 N N . LEU B 1 38 ? 13.125 -31.851 -4.187 1.00 22.24 24 LEU B N 1
ATOM 2442 C CA . LEU B 1 38 ? 13.837 -33.011 -3.641 1.00 21.81 24 LEU B CA 1
ATOM 2443 C C . LEU B 1 38 ? 13.030 -34.304 -3.744 1.00 23.26 24 LEU B C 1
ATOM 2444 O O . LEU B 1 38 ? 13.611 -35.381 -3.804 1.00 23.93 24 LEU B O 1
ATOM 2449 N N . GLU B 1 39 ? 11.701 -34.196 -3.724 1.00 23.52 25 GLU B N 1
ATOM 2450 C CA . GLU B 1 39 ? 10.849 -35.387 -3.728 1.00 24.78 25 GLU B CA 1
ATOM 2451 C C . GLU B 1 39 ? 11.002 -36.282 -4.958 1.00 27.07 25 GLU B C 1
ATOM 2452 O O . GLU B 1 39 ? 10.666 -37.473 -4.888 1.00 27.47 25 GLU B O 1
ATOM 2458 N N . ASP B 1 40 ? 11.491 -35.722 -6.061 1.00 27.85 26 ASP B N 1
ATOM 2459 C CA . ASP B 1 40 ? 11.818 -36.524 -7.249 1.00 29.12 26 ASP B CA 1
ATOM 2460 C C . ASP B 1 40 ? 12.794 -37.656 -6.899 1.00 30.15 26 ASP B C 1
ATOM 2461 O O . ASP B 1 40 ? 12.660 -38.788 -7.371 1.00 30.30 26 ASP B O 1
ATOM 2466 N N . ASN B 1 41 ? 13.777 -37.369 -6.056 1.00 29.00 27 ASN B N 1
ATOM 2467 C CA . ASN B 1 41 ? 14.835 -38.340 -5.820 1.00 29.57 27 ASN B CA 1
ATOM 2468 C C . ASN B 1 41 ? 14.975 -38.806 -4.363 1.00 29.68 27 ASN B C 1
ATOM 2469 O O . ASN B 1 41 ? 15.643 -39.810 -4.083 1.00 29.81 27 ASN B O 1
ATOM 2478 N N . TYR B 1 42 ? 14.340 -38.095 -3.429 1.00 27.41 28 TYR B N 1
ATOM 2479 C CA . TYR B 1 42 ? 14.620 -38.328 -2.011 1.00 27.90 28 TYR B CA 1
ATOM 2480 C C . TYR B 1 42 ? 13.346 -38.516 -1.205 1.00 26.33 28 TYR B C 1
ATOM 2481 O O . TYR B 1 42 ? 12.297 -38.041 -1.605 1.00 26.23 28 TYR B O 1
ATOM 2490 N N . LYS B 1 43 ? 13.453 -39.192 -0.065 1.00 25.68 29 LYS B N 1
ATOM 2491 C CA . LYS B 1 43 ? 12.331 -39.273 0.864 1.00 25.22 29 LYS B CA 1
ATOM 2492 C C . LYS B 1 43 ? 12.412 -38.047 1.776 1.00 23.05 29 LYS B C 1
ATOM 2493 O O . LYS B 1 43 ? 13.386 -37.868 2.500 1.00 24.23 29 LYS B O 1
ATOM 2499 N N . VAL B 1 44 ? 11.391 -37.200 1.711 1.00 22.70 30 VAL B N 1
ATOM 2500 C CA . VAL B 1 44 ? 11.434 -35.877 2.374 1.00 21.41 30 VAL B CA 1
ATOM 2501 C C . VAL B 1 44 ? 10.355 -35.813 3.446 1.00 22.06 30 VAL B C 1
ATOM 2502 O O . VAL B 1 44 ? 9.236 -36.268 3.220 1.00 22.20 30 VAL B O 1
ATOM 2506 N N . ALA B 1 45 ? 10.674 -35.247 4.607 1.00 20.20 31 ALA B N 1
ATOM 2507 C CA . ALA B 1 45 ? 9.665 -34.966 5.626 1.00 20.66 31 ALA B CA 1
ATOM 2508 C C . ALA B 1 45 ? 9.687 -33.456 5.863 1.00 21.64 31 ALA B C 1
ATOM 2509 O O . ALA B 1 45 ? 10.726 -32.813 5.679 1.00 21.48 31 ALA B O 1
ATOM 2511 N N . TYR B 1 46 ? 8.542 -32.908 6.258 1.00 21.65 32 TYR B N 1
ATOM 2512 C CA . TYR B 1 46 ? 8.405 -31.475 6.507 1.00 22.37 32 TYR B CA 1
ATOM 2513 C C . TYR B 1 46 ? 7.982 -31.258 7.931 1.00 22.25 32 TYR B C 1
ATOM 2514 O O . TYR B 1 46 ? 7.083 -31.945 8.426 1.00 21.68 32 TYR B O 1
ATOM 2523 N N . VAL B 1 47 ? 8.611 -30.277 8.585 1.00 22.10 33 VAL B N 1
ATOM 2524 C CA . VAL B 1 47 ? 8.246 -29.917 9.927 1.00 22.02 33 VAL B CA 1
ATOM 2525 C C . VAL B 1 47 ? 7.805 -28.454 9.931 1.00 22.86 33 VAL B C 1
ATOM 2526 O O . VAL B 1 47 ? 8.577 -27.576 9.535 1.00 23.12 33 VAL B O 1
ATOM 2530 N N . ASN B 1 48 ? 6.571 -28.192 10.363 1.00 21.52 34 ASN B N 1
ATOM 2531 C CA . ASN B 1 48 ? 6.138 -26.804 10.541 1.00 20.57 34 ASN B CA 1
ATOM 2532 C C . ASN B 1 48 ? 6.193 -26.398 12.004 1.00 19.30 34 ASN B C 1
ATOM 2533 O O . ASN B 1 48 ? 5.426 -26.906 12.836 1.00 19.04 34 ASN B O 1
ATOM 2538 N N . LEU B 1 49 ? 7.074 -25.454 12.313 1.00 19.78 35 LEU B N 1
ATOM 2539 C CA . LEU B 1 49 ? 7.177 -24.928 13.659 1.00 20.72 35 LEU B CA 1
ATOM 2540 C C . LEU B 1 49 ? 6.487 -23.576 13.870 1.00 21.32 35 LEU B C 1
ATOM 2541 O O . LEU B 1 49 ? 6.618 -22.987 14.952 1.00 21.53 35 LEU B O 1
ATOM 2546 N N . ASP B 1 50 ? 5.795 -23.083 12.846 1.00 20.01 36 ASP B N 1
ATOM 2547 C CA . ASP B 1 50 ? 5.085 -21.801 12.929 1.00 22.02 36 ASP B CA 1
ATOM 2548 C C . ASP B 1 50 ? 3.631 -21.935 13.407 1.00 22.17 36 ASP B C 1
ATOM 2549 O O . ASP B 1 50 ? 2.823 -22.613 12.764 1.00 22.53 36 ASP B O 1
ATOM 2554 N N . THR B 1 51 ? 3.309 -21.269 14.516 1.00 21.44 37 THR B N 1
ATOM 2555 C CA . THR B 1 51 ? 1.958 -21.302 15.100 1.00 22.23 37 THR B CA 1
ATOM 2556 C C . THR B 1 51 ? 1.015 -20.299 14.423 1.00 23.74 37 THR B C 1
ATOM 2557 O O . THR B 1 51 ? -0.191 -20.286 14.675 1.00 25.23 37 THR B O 1
ATOM 2561 N N . GLY B 1 52 ? 1.568 -19.443 13.574 1.00 25.25 38 GLY B N 1
ATOM 2562 C CA . GLY B 1 52 ? 0.793 -18.327 13.015 1.00 27.58 38 GLY B CA 1
ATOM 2563 C C . GLY B 1 52 ? 0.129 -18.589 11.680 1.00 28.91 38 GLY B C 1
ATOM 2564 O O . GLY B 1 52 ? -0.988 -18.132 11.425 1.00 30.39 38 GLY B O 1
ATOM 2565 N N . VAL B 1 53 ? 0.792 -19.340 10.818 1.00 27.93 39 VAL B N 1
ATOM 2566 C CA . VAL B 1 53 ? 0.408 -19.382 9.415 1.00 28.43 39 VAL B CA 1
ATOM 2567 C C . VAL B 1 53 ? -0.964 -20.029 9.234 1.00 28.61 39 VAL B C 1
ATOM 2568 O O . VAL B 1 53 ? -1.330 -20.929 9.989 1.00 27.05 39 VAL B O 1
ATOM 2572 N N . LYS B 1 54 ? -1.726 -19.527 8.261 1.00 29.95 40 LYS B N 1
ATOM 2573 C CA . LYS B 1 54 ? -3.069 -20.060 7.955 1.00 31.12 40 LYS B CA 1
ATOM 2574 C C . LYS B 1 54 ? -3.043 -21.287 7.042 1.00 31.35 40 LYS B C 1
ATOM 2575 O O . LYS B 1 54 ? -3.705 -22.284 7.329 1.00 32.14 40 LYS B O 1
ATOM 2581 N N . GLU B 1 55 ? -2.291 -21.206 5.945 1.00 31.88 41 GLU B N 1
ATOM 2582 C CA . GLU B 1 55 ? -2.231 -22.289 4.952 1.00 32.66 41 GLU B CA 1
ATOM 2583 C C . GLU B 1 55 ? -0.798 -22.669 4.543 1.00 31.97 41 GLU B C 1
ATOM 2584 O O . GLU B 1 55 ? -0.016 -21.817 4.147 1.00 33.93 41 GLU B O 1
ATOM 2590 N N . LEU B 1 56 ? -0.471 -23.957 4.614 1.00 30.28 42 LEU B N 1
ATOM 2591 C CA . LEU B 1 56 ? 0.854 -24.434 4.188 1.00 28.73 42 LEU B CA 1
ATOM 2592 C C . LEU B 1 56 ? 0.802 -24.963 2.766 1.00 28.93 42 LEU B C 1
ATOM 2593 O O . LEU B 1 56 ? -0.171 -25.617 2.388 1.00 29.42 42 LEU B O 1
ATOM 2598 N N . PRO B 1 57 ? 1.847 -24.701 1.975 1.00 28.62 43 PRO B N 1
ATOM 2599 C CA . PRO B 1 57 ? 1.915 -25.233 0.626 1.00 28.84 43 PRO B CA 1
ATOM 2600 C C . PRO B 1 57 ? 2.522 -26.625 0.563 1.00 28.48 43 PRO B C 1
ATOM 2601 O O . PRO B 1 57 ? 2.763 -27.128 -0.531 1.00 31.06 43 PRO B O 1
ATOM 2605 N N . TYR B 1 58 ? 2.770 -27.236 1.714 1.00 27.53 44 TYR B N 1
ATOM 2606 C CA . TYR B 1 58 ? 3.293 -28.592 1.770 1.00 26.60 44 TYR B CA 1
ATOM 2607 C C . TYR B 1 58 ? 2.482 -29.380 2.786 1.00 27.58 44 TYR B C 1
ATOM 2608 O O . TYR B 1 58 ? 1.734 -28.804 3.580 1.00 27.72 44 TYR B O 1
ATOM 2617 N N . GLU B 1 59 ? 2.606 -30.700 2.750 1.00 27.80 45 GLU B N 1
ATOM 2618 C CA . GLU B 1 59 ? 1.941 -31.532 3.741 1.00 29.37 45 GLU B CA 1
ATOM 2619 C C . GLU B 1 59 ? 2.905 -31.818 4.877 1.00 29.30 45 GLU B C 1
ATOM 2620 O O . GLU B 1 59 ? 3.890 -32.546 4.701 1.00 29.56 45 GLU B O 1
ATOM 2626 N N . PRO B 1 60 ? 2.639 -31.237 6.055 1.00 29.48 46 PRO B N 1
ATOM 2627 C CA . PRO B 1 60 ? 3.532 -31.401 7.194 1.00 29.82 46 PRO B CA 1
ATOM 2628 C C . PRO B 1 60 ? 3.509 -32.793 7.804 1.00 30.42 46 PRO B C 1
ATOM 2629 O O . PRO B 1 60 ? 2.428 -33.404 7.927 1.00 29.68 46 PRO B O 1
ATOM 2633 N N . SER B 1 61 ? 4.685 -33.284 8.195 1.00 29.07 47 SER B N 1
ATOM 2634 C CA . SER B 1 61 ? 4.791 -34.501 8.983 1.00 29.97 47 SER B CA 1
ATOM 2635 C C . SER B 1 61 ? 4.602 -34.149 10.453 1.00 29.65 47 SER B C 1
ATOM 2636 O O . SER B 1 61 ? 4.036 -34.921 11.236 1.00 30.28 47 SER B O 1
ATOM 2639 N N . ILE B 1 62 ? 5.083 -32.966 10.827 1.00 27.72 48 ILE B N 1
ATOM 2640 C CA . ILE B 1 62 ? 4.860 -32.419 12.156 1.00 27.21 48 ILE B CA 1
ATOM 2641 C C . ILE B 1 62 ? 4.322 -31.011 11.986 1.00 26.87 48 ILE B C 1
ATOM 2642 O O . ILE B 1 62 ? 4.827 -30.272 11.156 1.00 26.53 48 ILE B O 1
ATOM 2647 N N . ASP B 1 63 ? 3.259 -30.669 12.724 1.00 26.32 49 ASP B N 1
ATOM 2648 C CA . ASP B 1 63 ? 2.620 -29.349 12.592 1.00 26.39 49 ASP B CA 1
ATOM 2649 C C . ASP B 1 63 ? 2.228 -28.824 13.958 1.00 26.31 49 ASP B C 1
ATOM 2650 O O . ASP B 1 63 ? 1.288 -29.322 14.571 1.00 26.30 49 ASP B O 1
ATOM 2655 N N . VAL B 1 64 ? 2.973 -27.847 14.467 1.00 25.18 50 VAL B N 1
ATOM 2656 C CA . VAL B 1 64 ? 2.712 -27.353 15.814 1.00 24.39 50 VAL B CA 1
ATOM 2657 C C . VAL B 1 64 ? 1.333 -26.720 15.962 1.00 24.33 50 VAL B C 1
ATOM 2658 O O . VAL B 1 64 ? 0.865 -26.529 17.099 1.00 24.93 50 VAL B O 1
ATOM 2662 N N . ARG B 1 65 ? 0.692 -26.386 14.837 1.00 22.70 51 ARG B N 1
ATOM 2663 C CA . ARG B 1 65 ? -0.628 -25.740 14.895 1.00 24.75 51 ARG B CA 1
ATOM 2664 C C . ARG B 1 65 ? -1.687 -26.726 15.390 1.00 26.49 51 ARG B C 1
ATOM 2665 O O . ARG B 1 65 ? -2.809 -26.334 15.756 1.00 27.92 51 ARG B O 1
ATOM 2673 N N . GLU B 1 66 ? -1.364 -28.010 15.377 1.00 27.72 52 GLU B N 1
ATOM 2674 C CA . GLU B 1 66 ? -2.356 -28.943 15.875 1.00 30.01 52 GLU B CA 1
ATOM 2675 C C . GLU B 1 66 ? -2.518 -28.776 17.385 1.00 30.20 52 GLU B C 1
ATOM 2676 O O . GLU B 1 66 ? -3.606 -29.036 17.919 1.00 31.60 52 GLU B O 1
ATOM 2686 N N . PHE B 1 67 ? -1.462 -28.290 18.048 1.00 28.27 53 PHE B N 1
ATOM 2687 C CA . PHE B 1 67 ? -1.490 -27.993 19.477 1.00 28.30 53 PHE B CA 1
ATOM 2688 C C . PHE 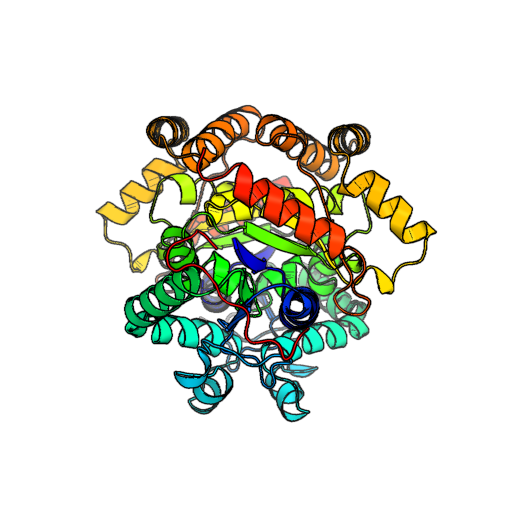B 1 67 ? -2.083 -26.620 19.786 1.00 28.30 53 PHE B C 1
ATOM 2689 O O . PHE B 1 67 ? -2.969 -26.505 20.625 1.00 28.32 53 PHE B O 1
ATOM 2697 N N . VAL B 1 68 ? -1.595 -25.575 19.115 1.00 26.64 54 VAL B N 1
ATOM 2698 C CA . VAL B 1 68 ? -2.153 -24.250 19.331 1.00 25.82 54 VAL B CA 1
ATOM 2699 C C . VAL B 1 68 ? -1.798 -23.353 18.151 1.00 25.31 54 VAL B C 1
ATOM 2700 O O . VAL B 1 68 ? -0.824 -23.616 17.439 1.00 24.57 54 VAL B O 1
ATOM 2704 N N . THR B 1 69 ? -2.647 -22.358 17.901 1.00 24.82 55 THR B N 1
ATOM 2705 C CA . THR B 1 69 ? -2.394 -21.363 16.876 1.00 24.62 55 THR B CA 1
ATOM 2706 C C . THR B 1 69 ? -2.437 -19.964 17.486 1.00 22.98 55 THR B C 1
ATOM 2707 O O . THR B 1 69 ? -3.051 -19.742 18.532 1.00 23.58 55 THR B O 1
ATOM 2711 N N . VAL B 1 70 ? -1.798 -19.016 16.807 1.00 21.83 56 VAL B N 1
ATOM 2712 C CA . VAL B 1 70 ? -1.781 -17.649 17.281 1.00 21.11 56 VAL B CA 1
ATOM 2713 C C . VAL B 1 70 ? -3.210 -17.125 17.254 1.00 21.87 56 VAL B C 1
ATOM 2714 O O . VAL B 1 70 ? -3.651 -16.475 18.196 1.00 22.60 56 VAL B O 1
ATOM 2718 N N . GLU B 1 71 ? -3.926 -17.429 16.178 1.00 24.05 57 GLU B N 1
ATOM 2719 C CA . GLU B 1 71 ? -5.313 -16.970 16.016 1.00 26.88 57 GLU B CA 1
ATOM 2720 C C . GLU B 1 71 ? -6.228 -17.426 17.177 1.00 27.92 57 GLU B C 1
ATOM 2721 O O . GLU B 1 71 ? -7.010 -16.620 17.734 1.00 27.95 57 GLU B O 1
ATOM 2731 N N . GLU B 1 72 ? -6.099 -18.686 17.578 1.00 26.55 58 GLU B N 1
ATOM 2732 C CA . GLU B 1 72 ? -6.785 -19.164 18.792 1.00 28.62 58 GLU B CA 1
ATOM 2733 C C . GLU B 1 72 ? -6.430 -18.374 20.054 1.00 28.42 58 GLU B C 1
ATOM 2734 O O . GLU B 1 72 ? -7.308 -18.013 20.846 1.00 30.04 58 GLU B O 1
ATOM 2740 N N . ILE B 1 73 ? -5.150 -18.109 20.260 1.00 26.73 59 ILE B N 1
ATOM 2741 C CA . ILE B 1 73 ? -4.727 -17.379 21.447 1.00 26.07 59 ILE B CA 1
ATOM 2742 C C . ILE B 1 73 ? -5.257 -15.937 21.426 1.00 27.24 59 ILE B C 1
ATOM 2743 O O . ILE B 1 73 ? -5.583 -15.367 22.476 1.00 27.39 59 ILE B O 1
ATOM 2748 N N . MET B 1 74 ? -5.373 -15.355 20.233 1.00 26.80 60 MET B N 1
ATOM 2749 C CA . MET B 1 74 ? -5.882 -13.983 20.127 1.00 28.41 60 MET B CA 1
ATOM 2750 C C . MET B 1 74 ? -7.379 -13.952 20.457 1.00 30.80 60 MET B C 1
ATOM 2751 O O . MET B 1 74 ? -7.899 -12.945 20.939 1.00 31.23 60 MET B O 1
ATOM 2756 N N . ARG B 1 75 ? -8.070 -15.055 20.194 1.00 32.85 61 ARG B N 1
ATOM 2757 C CA . ARG B 1 75 ? -9.492 -15.162 20.547 1.00 34.31 61 ARG B CA 1
ATOM 2758 C C . ARG B 1 75 ? -9.701 -15.089 22.060 1.00 34.55 61 ARG B C 1
ATOM 2759 O O . ARG B 1 75 ? -10.799 -14.740 22.518 1.00 34.86 61 ARG B O 1
ATOM 2774 N N . GLU B 1 76 ? -8.637 -15.390 22.810 1.00 33.53 62 GLU B N 1
ATOM 2775 C CA . GLU B 1 76 ? -8.587 -15.285 24.282 1.00 33.98 62 GLU B CA 1
ATOM 2776 C C . GLU B 1 76 ? -8.311 -13.871 24.806 1.00 33.63 62 GLU B C 1
ATOM 2777 O O . GLU B 1 76 ? -8.348 -13.638 26.016 1.00 34.63 62 GLU B O 1
ATOM 2783 N N . GLY B 1 77 ? -8.005 -12.938 23.913 1.00 32.36 63 GLY B N 1
ATOM 2784 C CA . GLY B 1 77 ? -7.790 -11.547 24.318 1.00 32.56 63 GLY B CA 1
ATOM 2785 C C . GLY B 1 77 ? -6.386 -11.002 24.102 1.00 32.31 63 GLY B C 1
ATOM 2786 O O . GLY B 1 77 ? -6.119 -9.826 24.360 1.00 32.83 63 GLY B O 1
ATOM 2787 N N . TYR B 1 78 ? -5.470 -11.851 23.641 1.00 30.99 64 TYR B N 1
ATOM 2788 C CA . TYR B 1 78 ? -4.109 -11.407 23.407 1.00 29.49 64 TYR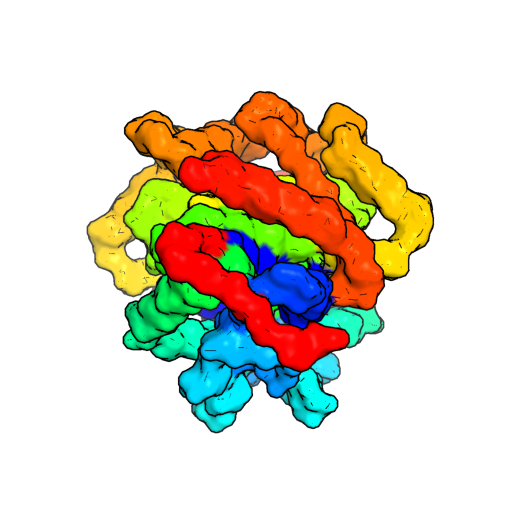 B CA 1
ATOM 2789 C C . TYR B 1 78 ? -4.022 -10.599 22.124 1.00 27.86 64 TYR B C 1
ATOM 2790 O O . TYR B 1 78 ? -4.760 -10.862 21.187 1.00 27.81 64 TYR B O 1
ATOM 2799 N N . GLY B 1 79 ? -3.098 -9.640 22.084 1.00 27.08 65 GLY B N 1
ATOM 2800 C CA . GLY B 1 79 ? -2.702 -8.993 20.825 1.00 26.57 65 GLY B CA 1
ATOM 2801 C C . GLY B 1 79 ? -1.844 -9.961 20.026 1.00 25.89 65 GLY B C 1
ATOM 2802 O O . GLY B 1 79 ? -1.451 -11.009 20.543 1.00 24.00 65 GLY B O 1
ATOM 2803 N N . PRO B 1 80 ? -1.552 -9.636 18.762 1.00 26.43 66 PRO B N 1
ATOM 2804 C CA . PRO B 1 80 ? -0.864 -10.623 17.916 1.00 25.67 66 PRO B CA 1
ATOM 2805 C C . PRO B 1 80 ? 0.553 -10.973 18.354 1.00 25.67 66 PRO B C 1
ATOM 2806 O O . PRO B 1 80 ? 0.952 -12.143 18.301 1.00 24.79 66 PRO B O 1
ATOM 2810 N N . ASN B 1 81 ? 1.333 -9.987 18.771 1.00 26.33 67 ASN B N 1
ATOM 2811 C CA . ASN B 1 81 ? 2.682 -10.308 19.233 1.00 26.45 67 ASN B CA 1
ATOM 2812 C C . ASN B 1 81 ? 2.684 -10.981 20.584 1.00 26.49 67 ASN B C 1
ATOM 2813 O O . ASN B 1 81 ? 3.466 -11.899 20.831 1.00 26.61 67 ASN B O 1
ATOM 2818 N N . GLY B 1 82 ? 1.778 -10.548 21.453 1.00 26.32 68 GLY B N 1
ATOM 2819 C CA . GLY B 1 82 ? 1.580 -11.209 22.737 1.00 25.25 68 GLY B CA 1
ATOM 2820 C C . GLY B 1 82 ? 1.200 -12.663 22.536 1.00 24.46 68 GLY B C 1
ATOM 2821 O O . GLY B 1 82 ? 1.676 -13.546 23.251 1.00 25.12 68 GLY B O 1
ATOM 2822 N N . ALA B 1 83 ? 0.352 -12.899 21.548 1.00 22.17 69 ALA B N 1
ATOM 2823 C CA . ALA B 1 83 ? -0.116 -14.254 21.224 1.00 22.44 69 ALA B CA 1
ATOM 2824 C C . ALA B 1 83 ? 0.999 -15.132 20.645 1.00 23.45 69 ALA B C 1
ATOM 2825 O O . ALA B 1 83 ? 1.107 -16.322 20.971 1.00 23.10 69 ALA B O 1
ATOM 2827 N N . ILE B 1 84 ? 1.823 -14.544 19.782 1.00 21.86 70 ILE B N 1
ATOM 2828 C CA . ILE B 1 84 ? 2.966 -15.262 19.223 1.00 22.73 70 ILE B CA 1
ATOM 2829 C C . ILE B 1 84 ? 3.875 -15.788 20.336 1.00 24.05 70 ILE B C 1
ATOM 2830 O O . ILE B 1 84 ? 4.146 -16.984 20.392 1.00 24.38 70 ILE B O 1
ATOM 2835 N N . VAL B 1 85 ? 4.315 -14.917 21.241 1.00 23.70 71 VAL B N 1
ATOM 2836 C CA . VAL B 1 85 ? 5.186 -15.357 22.318 1.00 24.52 71 VAL B CA 1
ATOM 2837 C C . VAL B 1 85 ? 4.462 -16.420 23.166 1.00 24.05 71 VAL B C 1
ATOM 2838 O O . VAL B 1 85 ? 4.984 -17.493 23.420 1.00 24.56 71 VAL B O 1
ATOM 2842 N N . GLU B 1 86 ? 3.231 -16.133 23.556 1.00 23.88 72 GLU B N 1
ATOM 2843 C CA . GLU B 1 86 ? 2.444 -17.085 24.348 1.00 24.49 72 GLU B CA 1
ATOM 2844 C C . GLU B 1 86 ? 2.295 -18.439 23.663 1.00 24.42 72 GLU B C 1
ATOM 2845 O O . GLU B 1 86 ? 2.324 -19.482 24.332 1.00 25.38 72 GLU B O 1
ATOM 2851 N N . SER B 1 87 ? 2.119 -18.454 22.344 1.00 23.49 73 SER B N 1
ATOM 2852 C CA . SER B 1 87 ? 1.973 -19.755 21.663 1.00 24.07 73 SER B CA 1
ATOM 2853 C C . SER B 1 87 ? 3.193 -20.657 21.887 1.00 24.80 73 SER B C 1
ATOM 2854 O O . SER B 1 87 ? 3.049 -21.889 21.992 1.00 25.88 73 SER B O 1
ATOM 2857 N N . TYR B 1 88 ? 4.381 -20.055 21.950 1.00 25.15 74 TYR B N 1
ATOM 2858 C CA . TYR B 1 88 ? 5.622 -20.819 22.163 1.00 25.74 74 TYR B CA 1
ATOM 2859 C C . TYR B 1 88 ? 5.856 -21.156 23.637 1.00 28.06 74 TYR B C 1
ATOM 2860 O O . TYR B 1 88 ? 6.382 -22.220 23.960 1.00 27.94 74 TYR B O 1
ATOM 2869 N N . ASP B 1 89 ? 5.406 -20.283 24.530 1.00 28.21 75 ASP B N 1
ATOM 2870 C CA . ASP B 1 89 ? 5.397 -20.637 25.947 1.00 28.70 75 ASP B CA 1
ATOM 2871 C C . ASP B 1 89 ? 4.572 -21.909 26.164 1.00 28.82 75 ASP B C 1
ATOM 2872 O O . ASP B 1 89 ? 4.990 -22.827 26.895 1.00 30.08 75 ASP B O 1
ATOM 2877 N N . ARG B 1 90 ? 3.417 -21.982 25.509 1.00 27.93 76 ARG B N 1
ATOM 2878 C CA . ARG B 1 90 ? 2.512 -23.100 25.682 1.00 29.75 76 ARG B CA 1
ATOM 2879 C C . ARG B 1 90 ? 3.073 -24.355 25.051 1.00 31.75 76 ARG B C 1
ATOM 2880 O O . ARG B 1 90 ? 2.913 -25.459 25.581 1.00 32.80 76 ARG B O 1
ATOM 2888 N N . LEU B 1 91 ? 3.740 -24.172 23.919 1.00 32.30 77 LEU B N 1
ATOM 2889 C CA . LEU B 1 91 ? 4.337 -25.271 23.172 1.00 34.71 77 LEU B CA 1
ATOM 2890 C C . LEU B 1 91 ? 5.460 -25.962 23.966 1.00 35.84 77 LEU B C 1
ATOM 2891 O O . LEU B 1 91 ? 5.763 -27.139 23.740 1.00 36.50 77 LEU B O 1
ATOM 2896 N N . MET B 1 92 ? 6.068 -25.240 24.897 1.00 37.28 78 MET B N 1
ATOM 2897 C CA . MET B 1 92 ? 7.161 -25.804 25.696 1.00 39.95 78 MET B CA 1
ATOM 2898 C C . MET B 1 92 ? 6.753 -26.977 26.578 1.00 41.13 78 MET B C 1
ATOM 2899 O O . MET B 1 92 ? 7.606 -27.774 26.979 1.00 40.94 78 MET B O 1
ATOM 2904 N N . GLU B 1 93 ? 5.460 -27.097 26.867 1.00 42.38 79 GLU B N 1
ATOM 2905 C CA . GLU B 1 93 ? 4.966 -28.248 27.625 1.00 42.98 79 GLU B CA 1
ATOM 2906 C C . GLU B 1 93 ? 4.953 -29.509 26.779 1.00 42.94 79 GLU B C 1
ATOM 2907 O O . GLU B 1 93 ? 4.786 -30.617 27.296 1.00 43.82 79 GLU B O 1
ATOM 2913 N N . LYS B 1 94 ? 5.138 -29.340 25.474 1.00 40.98 80 LYS B N 1
ATOM 2914 C CA . LYS B 1 94 ? 5.211 -30.470 24.560 1.00 39.38 80 LYS B CA 1
ATOM 2915 C C . LYS B 1 94 ? 6.591 -30.554 23.928 1.00 37.05 80 LYS B C 1
ATOM 2916 O O . LYS B 1 94 ? 6.775 -31.238 22.931 1.00 36.45 80 LYS B O 1
ATOM 2922 N N . PHE B 1 95 ? 7.561 -29.872 24.519 1.00 35.81 81 PHE B N 1
ATOM 2923 C CA . PHE B 1 95 ? 8.881 -29.804 23.906 1.00 34.84 81 PHE B CA 1
ATOM 2924 C C . PHE B 1 95 ? 9.486 -31.182 23.642 1.00 34.17 81 PHE B C 1
ATOM 2925 O O . PHE B 1 95 ? 9.910 -31.474 22.528 1.00 32.31 81 PHE B O 1
ATOM 2933 N N . ASN B 1 96 ? 9.534 -32.030 24.669 1.00 34.96 82 ASN B N 1
ATOM 2934 C CA . ASN B 1 96 ? 10.182 -33.336 24.508 1.00 34.84 82 ASN B CA 1
ATOM 2935 C C . ASN B 1 96 ? 9.456 -34.199 23.490 1.00 34.96 82 ASN B C 1
ATOM 2936 O O . ASN B 1 96 ? 10.079 -34.917 22.708 1.00 35.90 82 ASN B O 1
ATOM 2941 N N . GLU B 1 97 ? 8.132 -34.116 23.497 1.00 35.11 83 GLU B N 1
ATOM 2942 C CA . GLU B 1 97 ? 7.305 -34.813 22.523 1.00 35.40 83 GLU B CA 1
ATOM 2943 C C . GLU B 1 97 ? 7.620 -34.385 21.082 1.00 34.48 83 GLU B C 1
ATOM 2944 O O . GLU B 1 97 ? 7.773 -35.227 20.207 1.00 33.41 83 GLU B O 1
ATOM 2950 N N . TYR B 1 98 ? 7.730 -33.080 20.833 1.00 33.90 84 TYR B N 1
ATOM 2951 C CA . TYR B 1 98 ? 8.104 -32.609 19.487 1.00 33.20 84 TYR B CA 1
ATOM 2952 C C . TYR B 1 98 ? 9.553 -32.922 19.129 1.00 31.98 84 TYR B C 1
ATOM 2953 O O . TYR B 1 98 ? 9.856 -33.314 17.997 1.00 31.42 84 TYR B O 1
ATOM 2962 N N . LEU B 1 99 ? 10.453 -32.754 20.093 1.00 31.51 85 LEU B N 1
ATOM 2963 C CA . LEU B 1 99 ? 11.848 -33.056 19.845 1.00 31.40 85 LEU B CA 1
ATOM 2964 C C . LEU B 1 99 ? 11.991 -34.516 19.435 1.00 32.60 85 LEU B C 1
ATOM 2965 O O . LEU B 1 99 ? 12.610 -34.835 18.416 1.00 31.91 85 LEU B O 1
ATOM 2970 N N . ASN B 1 100 ? 11.412 -35.403 20.235 1.00 33.76 86 ASN B N 1
ATOM 2971 C CA . ASN B 1 100 ? 11.488 -36.827 19.947 1.00 35.48 86 ASN B CA 1
ATOM 2972 C C . ASN B 1 100 ? 10.849 -37.205 18.617 1.00 34.72 86 ASN B C 1
ATOM 2973 O O . ASN B 1 100 ? 11.359 -38.067 17.901 1.00 34.34 86 ASN B O 1
ATOM 2978 N N . LYS B 1 101 ? 9.751 -36.539 18.275 1.00 34.51 87 LYS B N 1
ATOM 2979 C CA . LYS B 1 101 ? 9.120 -36.743 16.971 1.00 33.59 87 LYS B CA 1
ATOM 2980 C C . LYS B 1 101 ? 10.032 -36.328 15.813 1.00 32.14 87 LYS B C 1
ATOM 2981 O O . LYS B 1 101 ? 10.121 -37.020 14.797 1.00 32.17 87 LYS B O 1
ATOM 2987 N N . ILE B 1 102 ? 10.727 -35.201 15.963 1.00 30.34 88 ILE B N 1
ATOM 2988 C CA . ILE B 1 102 ? 11.633 -34.767 14.911 1.00 29.53 88 ILE B CA 1
ATOM 2989 C C . ILE B 1 102 ? 12.813 -35.732 14.812 1.00 29.99 88 ILE B C 1
ATOM 2990 O O . ILE B 1 102 ? 13.278 -36.052 13.722 1.00 30.51 88 ILE B O 1
ATOM 2995 N N . LEU B 1 103 ? 13.306 -36.192 15.954 1.00 30.56 89 LEU B N 1
ATOM 2996 C CA . LEU B 1 103 ? 14.440 -37.116 15.927 1.00 32.30 89 LEU B CA 1
ATOM 2997 C C . LEU B 1 103 ? 14.042 -38.412 15.233 1.00 32.77 89 LEU B C 1
ATOM 2998 O O . LEU B 1 103 ? 14.795 -38.959 14.428 1.00 35.47 89 LEU B O 1
ATOM 3003 N N . ARG B 1 104 ? 12.843 -38.888 15.517 1.00 33.67 90 ARG B N 1
ATOM 3004 C CA . ARG B 1 104 ? 12.339 -40.056 14.814 1.00 34.22 90 ARG B CA 1
ATOM 3005 C C . ARG B 1 104 ? 12.347 -39.792 13.304 1.00 34.04 90 ARG B C 1
ATOM 3006 O O . ARG B 1 104 ? 12.795 -40.635 12.521 1.00 33.39 90 ARG B O 1
ATOM 3014 N N . LEU B 1 105 ? 11.871 -38.618 12.886 1.00 33.24 91 LEU B N 1
ATOM 3015 C CA . LEU B 1 105 ? 11.835 -38.282 11.451 1.00 32.75 91 LEU B CA 1
ATOM 3016 C C . LEU B 1 105 ? 13.209 -38.319 10.793 1.00 33.64 91 LEU B C 1
ATOM 3017 O O . LEU B 1 105 ? 13.336 -38.736 9.646 1.00 33.39 91 LEU B O 1
ATOM 3022 N N . GLU B 1 106 ? 14.235 -37.868 11.511 1.00 34.62 92 GLU B N 1
ATOM 3023 C CA . GLU B 1 106 ? 15.569 -37.780 10.938 1.00 36.66 92 GLU B CA 1
ATOM 3024 C C . GLU B 1 106 ? 16.123 -39.175 10.671 1.00 36.98 92 GLU B C 1
ATOM 3025 O O . GLU B 1 106 ? 17.040 -39.345 9.879 1.00 36.77 92 GLU B O 1
ATOM 3031 N N . LYS B 1 107 ? 15.548 -40.168 11.339 1.00 36.94 93 LYS B N 1
ATOM 3032 C CA . LYS B 1 107 ? 16.002 -41.548 11.182 1.00 36.68 93 LYS B CA 1
ATOM 3033 C C . LYS B 1 107 ? 15.324 -42.264 10.022 1.00 36.05 93 LYS B C 1
ATOM 3034 O O . LYS B 1 107 ? 15.841 -43.274 9.523 1.00 35.74 93 LYS B O 1
ATOM 3040 N N . GLU B 1 108 ? 14.196 -41.709 9.579 1.00 34.19 94 GLU B N 1
ATOM 3041 C CA . GLU B 1 108 ? 13.323 -42.347 8.596 1.00 32.72 94 GLU B CA 1
ATOM 3042 C C . GLU B 1 108 ? 13.296 -41.652 7.244 1.00 30.33 94 GLU B C 1
ATOM 3043 O O . GLU B 1 108 ? 12.609 -42.117 6.324 1.00 29.96 94 GLU B O 1
ATOM 3049 N N . ASN B 1 109 ? 13.998 -40.524 7.121 1.00 27.92 95 ASN B N 1
ATOM 3050 C CA . ASN B 1 109 ? 13.930 -39.724 5.890 1.00 26.01 95 ASN B CA 1
ATOM 3051 C C . ASN B 1 109 ? 15.306 -39.290 5.386 1.00 25.89 95 ASN B C 1
ATOM 3052 O O . ASN B 1 109 ? 16.241 -39.154 6.167 1.00 27.89 95 ASN B O 1
ATOM 3057 N N . ASP B 1 110 ? 15.435 -39.061 4.085 1.00 23.74 96 ASP B N 1
ATOM 3058 C CA . ASP B 1 110 ? 16.690 -38.554 3.531 1.00 24.47 96 ASP B CA 1
ATOM 3059 C C . ASP B 1 110 ? 16.882 -37.089 3.906 1.00 24.66 96 ASP B C 1
ATOM 3060 O O . ASP B 1 110 ? 17.979 -36.656 4.236 1.00 24.47 96 ASP B O 1
ATOM 3065 N N . TYR B 1 111 ? 15.803 -36.322 3.796 1.00 23.70 97 TYR B N 1
ATOM 3066 C CA . TYR B 1 111 ? 15.818 -34.895 4.121 1.00 23.14 97 TYR B CA 1
ATOM 3067 C C . TYR B 1 111 ? 14.727 -34.601 5.134 1.00 22.34 97 TYR B C 1
ATOM 3068 O O . TYR B 1 111 ? 13.630 -35.123 5.025 1.00 21.60 97 TYR B O 1
ATOM 3077 N N . VAL B 1 112 ? 15.014 -33.760 6.120 1.00 21.72 98 VAL B N 1
ATOM 3078 C CA . VAL B 1 112 ? 13.955 -33.214 6.957 1.00 22.32 98 VAL B CA 1
ATOM 3079 C C . VAL B 1 112 ? 14.051 -31.708 6.799 1.00 21.58 98 VAL B C 1
ATOM 3080 O O . VAL B 1 112 ? 15.100 -31.121 7.090 1.00 21.06 98 VAL B O 1
ATOM 3084 N N . LEU B 1 113 ? 12.980 -31.092 6.302 1.00 18.95 99 LEU B N 1
ATOM 3085 C CA . LEU B 1 113 ? 12.999 -29.656 6.072 1.00 19.88 99 LEU B CA 1
ATOM 3086 C C . LEU B 1 113 ? 12.185 -29.032 7.174 1.00 19.15 99 LEU B C 1
ATOM 3087 O O . LEU B 1 113 ? 11.036 -29.441 7.419 1.00 19.14 99 LEU B O 1
ATOM 3092 N N . ILE B 1 114 ? 12.775 -28.044 7.849 1.00 19.23 100 ILE B N 1
ATOM 3093 C CA . ILE B 1 114 ? 12.128 -27.434 8.997 1.00 18.94 100 ILE B CA 1
ATOM 3094 C C . ILE B 1 114 ? 11.852 -25.979 8.705 1.00 19.01 100 ILE B C 1
ATOM 3095 O O . ILE B 1 114 ? 12.765 -25.213 8.441 1.00 18.57 100 ILE B O 1
ATOM 3100 N N . ASP B 1 115 ? 10.570 -25.630 8.729 1.00 18.59 101 ASP B N 1
ATOM 3101 C CA . ASP B 1 115 ? 10.100 -24.281 8.449 1.00 18.88 101 AS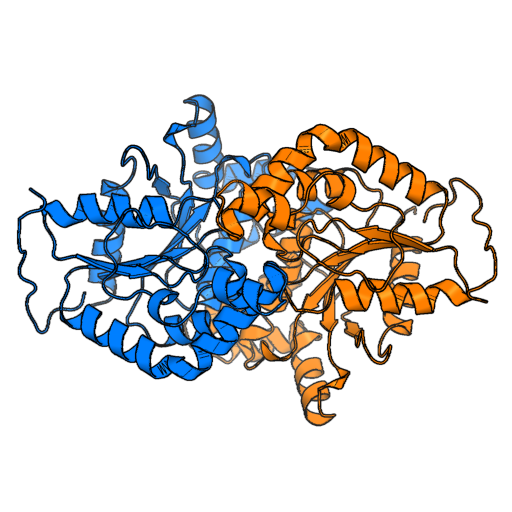P B CA 1
ATOM 3102 C C . ASP B 1 115 ? 9.852 -23.657 9.815 1.00 18.82 101 ASP B C 1
ATOM 3103 O O . ASP B 1 115 ? 9.125 -24.206 10.636 1.00 20.93 101 ASP B O 1
ATOM 3108 N N . THR B 1 116 ? 10.475 -22.513 10.075 1.00 20.21 102 THR B N 1
ATOM 3109 C CA . THR B 1 116 ? 10.517 -22.001 11.440 1.00 21.30 102 THR B CA 1
ATOM 3110 C C . THR B 1 116 ? 9.441 -20.936 11.688 1.00 22.96 102 THR B C 1
ATOM 3111 O O . THR B 1 116 ? 8.764 -20.511 10.748 1.00 22.97 102 THR B O 1
ATOM 3115 N N . PRO B 1 117 ? 9.283 -20.496 12.953 1.00 23.74 103 PRO B N 1
ATOM 3116 C CA . PRO B 1 117 ? 8.311 -19.448 13.277 1.00 24.58 103 PRO B CA 1
ATOM 3117 C C . PRO B 1 117 ? 8.440 -18.257 12.313 1.00 23.75 103 PRO B C 1
ATOM 3118 O O . PRO B 1 117 ? 9.534 -17.941 11.840 1.00 23.28 103 PRO B O 1
ATOM 3122 N N . GLY B 1 118 ? 7.326 -17.598 11.989 1.00 24.07 104 GLY B N 1
ATOM 3123 C CA . GLY B 1 118 ? 7.378 -16.588 10.943 1.00 23.62 104 GLY B CA 1
ATOM 3124 C C . GLY B 1 118 ? 8.296 -15.427 11.298 1.00 23.10 104 GLY B C 1
ATOM 3125 O O . GLY B 1 118 ? 8.948 -14.859 10.444 1.00 22.97 104 GLY B O 1
ATOM 3126 N N . GLN B 1 119 ? 8.361 -15.108 12.582 1.00 24.30 105 GLN B N 1
ATOM 3127 C CA . GLN B 1 119 ? 9.303 -14.103 13.063 1.00 25.33 105 GLN B CA 1
ATOM 3128 C C . GLN B 1 119 ? 10.542 -14.818 13.532 1.00 25.28 105 GLN B C 1
ATOM 3129 O O . GLN B 1 119 ? 10.469 -15.616 14.458 1.00 24.92 105 GLN B O 1
ATOM 3135 N N . MET B 1 120 ? 11.676 -14.541 12.913 1.00 26.13 106 MET B N 1
ATOM 3136 C CA . MET B 1 120 ? 12.852 -15.304 13.278 1.00 27.10 106 MET B CA 1
ATOM 3137 C C . MET B 1 120 ? 13.245 -15.029 14.721 1.00 25.24 106 MET B C 1
ATOM 3138 O O . MET B 1 120 ? 13.817 -15.886 15.389 1.00 23.79 106 MET B O 1
ATOM 3143 N N . GLU B 1 121 ? 12.884 -13.858 15.236 1.00 24.08 107 GLU B N 1
ATOM 3144 C CA . GLU B 1 121 ? 13.179 -13.593 16.639 1.00 24.63 107 GLU B CA 1
ATOM 3145 C C . GLU B 1 121 ? 12.449 -14.531 17.591 1.00 26.03 107 GLU B C 1
ATOM 3146 O O . GLU B 1 121 ? 12.942 -14.808 18.678 1.00 26.37 107 GLU B O 1
ATOM 3152 N N . THR B 1 122 ? 11.298 -15.054 17.185 1.00 25.73 108 THR B N 1
ATOM 3153 C CA . THR B 1 122 ? 10.611 -16.001 18.037 1.00 27.75 108 THR B CA 1
ATOM 3154 C C . THR B 1 122 ? 11.432 -17.272 18.129 1.00 28.42 108 THR B C 1
ATOM 3155 O O . THR B 1 122 ? 11.386 -17.958 19.138 1.00 31.54 108 THR B O 1
ATOM 3159 N N . PHE B 1 123 ? 12.172 -17.573 17.069 1.00 27.49 109 PHE B N 1
ATOM 3160 C CA . PHE B 1 123 ? 12.982 -18.777 16.989 1.00 27.13 109 PHE B CA 1
ATOM 3161 C C . PHE B 1 123 ? 14.319 -18.573 17.685 1.00 27.58 109 PHE B C 1
ATOM 3162 O O . PHE B 1 123 ? 14.820 -19.480 18.338 1.00 29.14 109 PHE B O 1
ATOM 3170 N N . LEU B 1 124 ? 14.888 -17.379 17.557 1.00 26.43 110 LEU B N 1
ATOM 3171 C CA . LEU B 1 124 ? 16.213 -17.097 18.125 1.00 28.02 110 LEU B CA 1
ATOM 3172 C C . LEU B 1 124 ? 16.189 -16.764 19.613 1.00 29.77 110 LEU B C 1
ATOM 3173 O O . LEU B 1 124 ? 17.174 -17.014 20.307 1.00 29.90 110 LEU B O 1
ATOM 3178 N N . PHE B 1 125 ? 15.078 -16.198 20.095 1.00 29.65 111 PHE B N 1
ATOM 3179 C CA . PHE B 1 125 ? 15.011 -15.673 21.465 1.00 32.13 111 PHE B CA 1
ATOM 3180 C C . PHE B 1 125 ? 14.091 -16.451 22.387 1.00 33.26 111 PHE B C 1
ATOM 3181 O O . PHE B 1 125 ? 13.985 -16.120 23.571 1.00 37.67 111 PHE B O 1
ATOM 3189 N N . HIS B 1 126 ? 13.426 -17.483 21.880 1.00 30.92 112 HIS B N 1
ATOM 3190 C CA . HIS B 1 126 ? 12.582 -18.309 22.731 1.00 29.83 112 HIS B CA 1
ATOM 3191 C C . HIS B 1 126 ? 13.286 -19.631 23.007 1.00 30.11 112 HIS B C 1
ATOM 3192 O O . HIS B 1 126 ? 14.015 -20.141 22.150 1.00 29.89 112 HIS B O 1
ATOM 3199 N N . GLU B 1 127 ? 13.051 -20.192 24.195 1.00 30.67 113 GLU B N 1
ATOM 3200 C CA . GLU B 1 127 ? 13.684 -21.457 24.572 1.00 30.85 113 GLU B CA 1
ATOM 3201 C C . GLU B 1 127 ? 13.332 -22.580 23.588 1.00 30.78 113 GLU B C 1
ATOM 3202 O O . GLU B 1 127 ? 14.151 -23.448 23.318 1.00 31.41 113 GLU B O 1
ATOM 3208 N N . PHE B 1 128 ? 12.120 -22.560 23.046 1.00 29.93 114 PHE B N 1
ATOM 3209 C CA . PHE B 1 128 ? 11.686 -23.628 22.141 1.00 30.03 114 PHE B CA 1
ATOM 3210 C C . PHE B 1 128 ? 12.654 -23.794 20.976 1.00 30.29 114 PHE B C 1
ATOM 3211 O O . PHE B 1 128 ? 13.096 -24.903 20.680 1.00 30.64 114 PHE B O 1
ATOM 3219 N N . GLY B 1 129 ? 12.985 -22.691 20.305 1.00 29.85 115 GLY B N 1
ATOM 3220 C CA . GLY B 1 129 ? 13.836 -22.760 19.124 1.00 29.75 115 GLY B CA 1
ATOM 3221 C C . GLY B 1 129 ? 15.265 -23.103 19.511 1.00 28.97 115 GLY B C 1
ATOM 3222 O O . GLY B 1 129 ? 15.915 -23.953 18.910 1.00 29.04 115 GLY B O 1
ATOM 3223 N N . VAL B 1 130 ? 15.754 -22.427 20.534 1.00 30.62 116 VAL B N 1
ATOM 3224 C CA . VAL B 1 130 ? 17.111 -22.620 20.999 1.00 30.77 116 VAL B CA 1
ATOM 3225 C C . VAL B 1 130 ? 17.322 -24.084 21.416 1.00 30.24 116 VAL B C 1
ATOM 3226 O O . VAL B 1 130 ? 18.259 -24.739 20.942 1.00 30.46 116 VAL B O 1
ATOM 3230 N N . ARG B 1 131 ? 16.445 -24.589 22.274 1.00 30.12 117 ARG B N 1
ATOM 3231 C CA . ARG B 1 131 ? 16.569 -25.967 22.778 1.00 29.93 117 ARG B CA 1
ATOM 3232 C C . ARG B 1 131 ? 16.414 -26.998 21.662 1.00 29.92 117 ARG B C 1
ATOM 3233 O O . ARG B 1 131 ? 17.113 -28.020 21.637 1.00 28.62 117 ARG B O 1
ATOM 3241 N N . LEU B 1 132 ? 15.497 -26.746 20.731 1.00 28.14 118 LEU B N 1
ATOM 3242 C CA . LEU B 1 132 ? 15.369 -27.669 19.611 1.00 29.13 118 LEU B CA 1
ATOM 3243 C C . LEU B 1 132 ? 16.695 -27.762 18.874 1.00 29.17 118 LEU B C 1
ATOM 3244 O O . LEU B 1 132 ? 17.208 -28.854 18.602 1.00 28.66 118 LEU B O 1
ATOM 3249 N N . MET B 1 133 ? 17.266 -26.606 18.561 1.00 29.04 119 MET B N 1
ATOM 3250 C CA . MET B 1 133 ? 18.456 -26.588 17.736 1.00 30.34 119 MET B CA 1
ATOM 3251 C C . MET B 1 133 ? 19.605 -27.297 18.426 1.00 31.28 119 MET B C 1
ATOM 3252 O O . MET B 1 133 ? 20.357 -28.005 17.761 1.00 31.43 119 MET B O 1
ATOM 3257 N N . GLU B 1 134 ? 19.712 -27.120 19.748 1.00 32.04 120 GLU B N 1
ATOM 3258 C CA . GLU B 1 134 ? 20.752 -27.782 20.546 1.00 34.06 120 GLU B CA 1
ATOM 3259 C C . GLU B 1 134 ? 20.663 -29.296 20.425 1.00 34.07 120 GLU B C 1
ATOM 3260 O O . GLU B 1 134 ? 21.669 -30.001 20.560 1.00 35.41 120 GLU B O 1
ATOM 3266 N N . ASN B 1 135 ? 19.452 -29.804 20.237 1.00 32.95 121 ASN B N 1
ATOM 3267 C CA . ASN B 1 135 ? 19.212 -31.237 20.319 1.00 33.60 121 ASN B CA 1
ATOM 3268 C C . ASN B 1 135 ? 19.108 -31.973 18.990 1.00 32.83 121 ASN B C 1
ATOM 3269 O O . ASN B 1 135 ? 18.917 -33.187 18.963 1.00 32.89 121 ASN B O 1
ATOM 3274 N N . LEU B 1 136 ? 19.256 -31.243 17.892 1.00 31.59 122 LEU B N 1
ATOM 3275 C CA . LEU B 1 136 ? 19.270 -31.862 16.570 1.00 31.36 122 LEU B CA 1
ATOM 3276 C C . LEU B 1 136 ? 20.687 -32.185 16.115 1.00 30.76 122 LEU B C 1
ATOM 3277 O O . LEU B 1 136 ? 21.614 -31.406 16.352 1.00 30.99 122 LEU B O 1
ATOM 3282 N N . PRO B 1 137 ? 20.858 -33.330 15.443 1.00 30.21 123 PRO B N 1
ATOM 3283 C CA . PRO B 1 137 ? 22.136 -33.730 14.853 1.00 30.67 123 PRO B CA 1
ATOM 3284 C C . PRO B 1 137 ? 22.550 -32.899 13.630 1.00 30.26 123 PRO B C 1
ATOM 3285 O O . PRO B 1 137 ? 21.960 -33.043 12.556 1.00 30.24 123 PRO B O 1
ATOM 3289 N N . TYR B 1 138 ? 23.556 -32.043 13.806 1.00 29.55 124 TYR B N 1
ATOM 3290 C CA . TYR B 1 138 ? 24.146 -31.252 12.719 1.00 29.36 124 TYR B CA 1
ATOM 3291 C C . TYR B 1 138 ? 23.168 -30.616 11.747 1.00 28.36 124 TYR B C 1
ATOM 3292 O O . TYR B 1 138 ? 23.278 -30.844 10.545 1.00 28.36 124 TYR B O 1
ATOM 3301 N N . PRO B 1 139 ? 22.228 -29.813 12.251 1.00 27.82 125 PRO B N 1
ATOM 3302 C CA . PRO B 1 139 ? 21.313 -29.166 11.308 1.00 27.16 125 PRO B CA 1
ATOM 3303 C C . PRO B 1 139 ? 22.033 -28.108 10.485 1.00 27.00 125 PRO B C 1
ATOM 3304 O O . PRO B 1 139 ? 22.951 -27.441 11.000 1.00 27.50 125 PRO B O 1
ATOM 3308 N N . LEU B 1 140 ? 21.625 -27.960 9.226 1.00 24.51 126 LEU B N 1
ATOM 3309 C CA . LEU B 1 140 ? 22.110 -26.908 8.359 1.00 24.17 126 LEU B CA 1
ATOM 3310 C C . LEU B 1 140 ? 21.089 -25.788 8.317 1.00 24.10 126 LEU B C 1
ATOM 3311 O O . LEU B 1 140 ? 19.942 -26.017 7.912 1.00 23.03 126 LEU B O 1
ATOM 3316 N N . VAL B 1 141 ? 21.496 -24.593 8.749 1.00 21.64 127 VAL B N 1
ATOM 3317 C CA . VAL B 1 141 ? 20.598 -23.432 8.712 1.00 21.50 127 VAL B CA 1
ATOM 3318 C C . VAL B 1 141 ? 20.830 -22.644 7.442 1.00 20.84 127 VAL B C 1
ATOM 3319 O O . VAL B 1 141 ? 21.965 -22.335 7.054 1.00 21.13 127 VAL B O 1
ATOM 3323 N N . VAL B 1 142 ? 19.738 -22.347 6.742 1.00 20.35 128 VAL B N 1
ATOM 3324 C CA . VAL B 1 142 ? 19.804 -21.483 5.601 1.00 19.65 128 VAL B CA 1
ATOM 3325 C C . VAL B 1 142 ? 19.094 -20.203 5.994 1.00 20.03 128 VAL B C 1
ATOM 3326 O O . VAL B 1 142 ? 17.889 -20.212 6.252 1.00 20.40 128 VAL B O 1
ATOM 3330 N N . TYR B 1 143 ? 19.855 -19.117 6.060 1.00 18.53 129 TYR B N 1
ATOM 3331 C CA . TYR B 1 143 ? 19.319 -17.834 6.508 1.00 20.41 129 TYR B CA 1
ATOM 3332 C C . TYR B 1 143 ? 19.046 -16.983 5.277 1.00 19.85 129 TYR B C 1
ATOM 3333 O O . TYR B 1 143 ? 19.993 -16.545 4.587 1.00 19.84 129 TYR B O 1
ATOM 3342 N N . ILE B 1 144 ? 17.771 -16.781 4.965 1.00 20.12 130 ILE B N 1
ATOM 3343 C CA . ILE B 1 144 ? 17.417 -16.054 3.759 1.00 22.17 130 ILE B CA 1
ATOM 3344 C C . ILE B 1 144 ? 17.089 -14.586 4.038 1.00 22.47 130 ILE B C 1
ATOM 3345 O O . ILE B 1 144 ? 16.399 -14.265 5.010 1.00 21.82 130 ILE B O 1
ATOM 3350 N N . SER B 1 145 ? 17.629 -13.716 3.185 1.00 23.71 131 SER B N 1
ATOM 3351 C CA . SER B 1 145 ? 17.309 -12.287 3.196 1.00 24.96 131 SER B CA 1
ATOM 3352 C C . SER B 1 145 ? 16.572 -11.881 1.919 1.00 25.17 131 SER B C 1
ATOM 3353 O O . SER B 1 145 ? 16.766 -12.449 0.864 1.00 23.95 131 SER B O 1
ATOM 3356 N N . ASP B 1 146 ? 15.734 -10.868 2.050 1.00 27.29 132 ASP B N 1
ATOM 3357 C CA . ASP B 1 146 ? 15.112 -10.188 0.937 1.00 28.41 132 ASP B CA 1
ATOM 3358 C C . ASP B 1 146 ? 16.117 -9.146 0.402 1.00 27.98 132 ASP B C 1
ATOM 3359 O O . ASP B 1 146 ? 16.568 -8.248 1.135 1.00 28.00 132 ASP B O 1
ATOM 3364 N N . PRO B 1 147 ? 16.516 -9.295 -0.867 1.00 28.23 133 PRO B N 1
ATOM 3365 C CA . PRO B 1 147 ? 17.471 -8.398 -1.519 1.00 28.80 133 PRO B CA 1
ATOM 3366 C C . PRO B 1 147 ? 17.101 -6.923 -1.410 1.00 28.72 133 PRO B C 1
ATOM 3367 O O . PRO B 1 147 ? 17.976 -6.061 -1.540 1.00 29.13 133 PRO B O 1
ATOM 3371 N N . GLU B 1 148 ? 15.830 -6.630 -1.173 1.00 29.64 134 GLU B N 1
ATOM 3372 C CA . GLU B 1 148 ? 15.377 -5.224 -1.127 1.00 31.84 134 GLU B CA 1
ATOM 3373 C C . GLU B 1 148 ? 16.047 -4.458 0.020 1.00 31.74 134 GLU B C 1
ATOM 3374 O O . GLU B 1 148 ? 16.163 -3.233 -0.018 1.00 32.76 134 GLU B O 1
ATOM 3380 N N . ILE B 1 149 ? 16.518 -5.188 1.025 1.00 30.49 135 ILE B N 1
ATOM 3381 C CA . ILE B 1 149 ? 17.172 -4.571 2.176 1.00 30.56 135 ILE B CA 1
ATOM 3382 C C . ILE B 1 149 ? 18.587 -4.108 1.826 1.00 30.32 135 ILE B C 1
ATOM 3383 O O . ILE B 1 149 ? 19.147 -3.243 2.493 1.00 31.53 135 ILE B O 1
ATOM 3388 N N . LEU B 1 150 ? 19.160 -4.668 0.766 1.00 29.20 136 LEU B N 1
ATOM 3389 C CA . LEU B 1 150 ? 20.565 -4.430 0.439 1.00 30.13 136 LEU B CA 1
ATOM 3390 C C . LEU B 1 150 ? 20.734 -3.261 -0.526 1.00 31.58 136 LEU B C 1
ATOM 3391 O O . LEU B 1 150 ? 20.703 -3.435 -1.748 1.00 32.52 136 LEU B O 1
ATOM 3396 N N . LYS B 1 151 ? 20.929 -2.074 0.020 1.00 31.82 137 LYS B N 1
ATOM 3397 C CA . LYS B 1 151 ? 20.998 -0.892 -0.828 1.00 33.47 137 LYS B CA 1
ATOM 3398 C C . LYS B 1 151 ? 22.400 -0.288 -0.894 1.00 33.88 137 LYS B C 1
ATOM 3399 O O . LYS B 1 151 ? 22.838 0.147 -1.965 1.00 35.03 137 LYS B O 1
ATOM 3405 N N . LYS B 1 152 ? 23.095 -0.272 0.244 1.00 33.12 138 LYS B N 1
ATOM 3406 C CA . LYS B 1 152 ? 24.434 0.303 0.350 1.00 32.90 138 LYS B CA 1
ATOM 3407 C C . LYS B 1 152 ? 25.390 -0.697 1.005 1.00 32.27 138 LYS B C 1
ATOM 3408 O O . LYS B 1 152 ? 24.948 -1.643 1.664 1.00 30.99 138 LYS B O 1
ATOM 3414 N N . PRO B 1 153 ? 26.708 -0.502 0.826 1.00 31.47 139 PRO B N 1
ATOM 3415 C CA . PRO B 1 153 ? 27.686 -1.438 1.392 1.00 30.45 139 PRO B CA 1
ATOM 3416 C C . PRO B 1 153 ? 27.436 -1.852 2.850 1.00 29.00 139 PRO B C 1
ATOM 3417 O O . PRO B 1 153 ? 27.601 -3.026 3.186 1.00 28.19 139 PRO B O 1
ATOM 3421 N N . ASN B 1 154 ? 27.079 -0.902 3.710 1.00 27.51 140 ASN B N 1
ATOM 3422 C CA . ASN B 1 154 ? 26.880 -1.209 5.126 1.00 27.38 140 ASN B CA 1
ATOM 3423 C C . ASN B 1 154 ? 25.776 -2.271 5.307 1.00 27.09 140 ASN B C 1
ATOM 3424 O O . ASN B 1 154 ? 25.805 -3.059 6.256 1.00 27.21 140 ASN B O 1
ATOM 3429 N N . ASP B 1 155 ? 24.803 -2.287 4.394 1.00 26.26 141 ASP B N 1
ATOM 3430 C CA . ASP B 1 155 ? 23.679 -3.242 4.495 1.00 26.39 141 ASP B CA 1
ATOM 3431 C C . ASP B 1 155 ? 24.179 -4.680 4.296 1.00 26.33 141 ASP B C 1
ATOM 3432 O O . ASP B 1 155 ? 23.671 -5.621 4.918 1.00 24.92 141 ASP B O 1
ATOM 3437 N N . TYR B 1 156 ? 25.162 -4.863 3.407 1.00 25.56 142 TYR B N 1
ATOM 3438 C CA . TYR B 1 156 ? 25.727 -6.194 3.178 1.00 24.81 142 TYR B CA 1
ATOM 3439 C C A TYR B 1 156 ? 26.447 -6.647 4.435 0.60 24.06 142 TYR B C 1
ATOM 3440 C C B TYR B 1 156 ? 26.429 -6.723 4.418 0.40 25.49 142 TYR B C 1
ATOM 3441 O O A TYR B 1 156 ? 26.396 -7.816 4.793 0.60 23.35 142 TYR B O 1
ATOM 3442 O O B TYR B 1 156 ? 26.323 -7.904 4.730 0.40 25.18 142 TYR B O 1
ATOM 3451 N N A CYS B 1 157 ? 27.109 -5.706 5.106 0.60 23.29 143 CYS B N 1
ATOM 3452 N N B CYS B 1 157 ? 27.142 -5.856 5.130 0.40 26.42 143 CYS B N 1
ATOM 3453 C CA A CYS B 1 157 ? 27.812 -6.019 6.346 0.60 23.50 143 CYS B CA 1
ATOM 3454 C CA B CYS B 1 157 ? 27.802 -6.305 6.349 0.40 26.53 143 CYS B CA 1
ATOM 3455 C C A CYS B 1 157 ? 26.783 -6.495 7.374 0.60 23.71 143 CYS B C 1
ATOM 3456 C C B CYS B 1 157 ? 26.744 -6.641 7.397 0.40 25.98 143 CYS B C 1
ATOM 3457 O O A CYS B 1 157 ? 26.938 -7.549 7.975 0.60 23.57 143 CYS B O 1
ATOM 3458 O O B CYS B 1 157 ? 26.834 -7.673 8.052 0.40 25.88 143 CYS B O 1
ATOM 3463 N N A PHE B 1 158 ? 25.712 -5.722 7.520 0.60 24.40 144 PHE B N 1
ATOM 3464 N N B PHE B 1 158 ? 25.735 -5.780 7.528 0.40 25.53 144 PHE B N 1
ATOM 3465 C CA . PHE B 1 158 ? 24.636 -6.029 8.469 1.00 24.92 144 PHE B CA 1
ATOM 3466 C C . PHE B 1 158 ? 24.123 -7.447 8.264 1.00 24.16 144 PHE B C 1
ATOM 3467 O O . PHE B 1 158 ? 24.043 -8.240 9.191 1.00 22.82 144 PHE B O 1
ATOM 3475 N N . VAL B 1 159 ? 23.787 -7.784 7.030 1.00 24.83 145 VAL B N 1
ATOM 3476 C CA . VAL B 1 159 ? 23.205 -9.085 6.787 1.00 25.13 145 VAL B CA 1
ATOM 3477 C C . VAL B 1 159 ? 24.207 -10.232 6.996 1.00 24.87 145 VAL B C 1
ATOM 3478 O O . VAL B 1 159 ? 23.872 -11.287 7.543 1.00 25.02 145 VAL B O 1
ATOM 3482 N N . ARG B 1 160 ? 25.462 -10.032 6.596 1.00 24.14 146 ARG B N 1
ATOM 3483 C CA . ARG B 1 160 ? 26.432 -11.083 6.790 1.00 24.50 146 ARG B CA 1
ATOM 3484 C C . ARG B 1 160 ? 26.780 -11.236 8.262 1.00 23.70 146 ARG B C 1
ATOM 3485 O O . ARG B 1 160 ? 26.962 -12.345 8.750 1.00 22.94 146 ARG B O 1
ATOM 3493 N N . PHE B 1 161 ? 26.865 -10.124 8.978 1.00 23.77 147 PHE B N 1
ATOM 3494 C CA . PHE B 1 161 ? 27.116 -10.213 10.412 1.00 24.72 147 PHE B CA 1
ATOM 3495 C C . PHE B 1 161 ? 25.939 -10.883 11.143 1.00 25.40 147 PHE B C 1
ATOM 3496 O O . PHE B 1 161 ? 26.135 -11.682 12.063 1.00 25.36 147 PHE B O 1
ATOM 3504 N N . PHE B 1 162 ? 24.715 -10.584 10.716 1.00 24.63 148 PHE B N 1
ATOM 3505 C CA . PHE B 1 162 ? 23.567 -11.230 11.345 1.00 24.74 148 PHE B CA 1
ATOM 3506 C C . PHE B 1 162 ? 23.657 -12.747 11.203 1.00 24.58 148 PHE B C 1
ATOM 3507 O O . PHE B 1 162 ? 23.375 -13.485 12.140 1.00 24.84 148 PHE B O 1
ATOM 3515 N N . ALA B 1 163 ? 24.079 -13.220 10.034 1.00 24.24 149 ALA B N 1
ATOM 3516 C CA . ALA B 1 163 ? 24.221 -14.655 9.816 1.00 25.28 149 ALA B CA 1
ATOM 3517 C C . ALA B 1 163 ? 25.214 -15.280 10.785 1.00 25.15 149 ALA B C 1
ATOM 3518 O O . ALA B 1 163 ? 24.999 -16.379 11.287 1.00 24.84 149 ALA B O 1
ATOM 3520 N N . LEU B 1 164 ? 26.295 -14.558 11.066 1.00 24.62 150 LEU B N 1
ATOM 3521 C CA . LEU B 1 164 ? 27.270 -15.029 12.044 1.00 26.65 150 LEU B CA 1
ATOM 3522 C C . LEU B 1 164 ? 26.634 -15.142 13.437 1.00 25.52 150 LEU B C 1
ATOM 3523 O O . LEU B 1 164 ? 26.878 -16.100 14.179 1.00 27.17 150 LEU B O 1
ATOM 3528 N N . LEU B 1 165 ? 25.793 -14.171 13.781 1.00 25.25 151 LEU B N 1
ATOM 3529 C CA . LEU B 1 165 ? 25.104 -14.162 15.058 1.00 25.13 151 LEU B CA 1
ATOM 3530 C C . LEU B 1 165 ? 24.091 -15.305 15.177 1.00 25.14 151 LEU B C 1
ATOM 3531 O O . LEU B 1 165 ? 23.880 -15.849 16.257 1.00 24.48 151 LEU B O 1
ATOM 3536 N N . ILE B 1 166 ? 23.466 -15.676 14.065 1.00 23.66 152 ILE B N 1
ATOM 3537 C CA . ILE B 1 166 ? 22.567 -16.835 14.062 1.00 24.76 152 ILE B CA 1
ATOM 3538 C C . ILE B 1 166 ? 23.348 -18.126 14.346 1.00 26.70 152 ILE B C 1
ATOM 3539 O O . ILE B 1 166 ? 22.943 -18.920 15.192 1.00 26.73 152 ILE B O 1
ATOM 3544 N N . ASP B 1 167 ? 24.469 -18.296 13.656 1.00 28.95 153 ASP B N 1
ATOM 3545 C CA . ASP B 1 167 ? 25.404 -19.402 13.889 1.00 32.34 153 ASP B CA 1
ATOM 3546 C C . ASP B 1 167 ? 25.772 -19.451 15.376 1.00 33.18 153 ASP B C 1
ATOM 3547 O O . ASP B 1 167 ? 25.623 -20.485 16.021 1.00 33.87 153 ASP B O 1
ATOM 3552 N N . LEU B 1 168 ? 26.222 -18.324 15.923 1.00 32.85 154 LEU B N 1
ATOM 3553 C CA . LEU B 1 168 ? 26.544 -18.238 17.346 1.00 34.05 154 LEU B CA 1
ATOM 3554 C C . LEU B 1 168 ? 25.365 -18.676 18.204 1.00 34.52 154 LEU B C 1
ATOM 3555 O O . LEU B 1 168 ? 25.500 -19.547 19.061 1.00 35.75 154 LEU B O 1
ATOM 3560 N N . ARG B 1 169 ? 24.201 -18.072 17.977 1.00 32.89 155 ARG B N 1
ATOM 3561 C CA . ARG B 1 169 ? 23.052 -18.302 18.836 1.00 32.40 155 ARG B CA 1
ATOM 3562 C C . ARG B 1 169 ? 22.508 -19.736 18.776 1.00 32.56 155 ARG B C 1
ATOM 3563 O O . ARG B 1 169 ? 22.151 -20.314 19.805 1.00 33.29 155 ARG B O 1
ATOM 3571 N N . LEU B 1 170 ? 22.417 -20.293 17.572 1.00 31.34 156 LEU B N 1
ATOM 3572 C CA . LEU B 1 170 ? 21.816 -21.613 17.394 1.00 31.99 156 LEU B CA 1
ATOM 3573 C C . LEU B 1 170 ? 22.838 -22.729 17.470 1.00 33.08 156 LEU B C 1
ATOM 3574 O O . LEU B 1 170 ? 22.472 -23.903 17.538 1.00 33.82 156 LEU B O 1
ATOM 3579 N N . GLY B 1 171 ? 24.115 -22.366 17.430 1.00 33.33 157 GLY B N 1
ATOM 3580 C CA . GLY B 1 171 ? 25.176 -23.365 17.434 1.00 34.69 157 GLY B CA 1
ATOM 3581 C C . GLY B 1 171 ? 25.105 -24.301 16.244 1.00 34.63 157 GLY B C 1
ATOM 3582 O O . GLY B 1 171 ? 25.312 -25.508 16.375 1.00 35.63 157 GLY B O 1
ATOM 3583 N N . ALA B 1 172 ? 24.845 -23.739 15.068 1.00 33.71 158 ALA B N 1
ATOM 3584 C CA . ALA B 1 172 ? 24.632 -24.526 13.871 1.00 31.98 158 ALA B CA 1
ATOM 3585 C C . ALA B 1 172 ? 25.191 -23.781 12.667 1.00 31.35 158 ALA B C 1
ATOM 3586 O O . ALA B 1 172 ? 25.145 -22.554 12.630 1.00 31.52 158 ALA B O 1
ATOM 3588 N N . THR B 1 173 ? 25.726 -24.521 11.699 1.00 30.88 159 THR B N 1
ATOM 3589 C CA . THR B 1 173 ? 26.297 -23.948 10.490 1.00 29.92 159 THR B CA 1
ATOM 3590 C C . THR B 1 173 ? 25.191 -23.217 9.734 1.00 29.49 159 THR B C 1
ATOM 3591 O O . THR B 1 173 ? 24.113 -23.779 9.524 1.00 27.64 159 THR B O 1
ATOM 3595 N N . THR B 1 174 ? 25.481 -21.980 9.333 1.00 28.29 160 THR B N 1
ATOM 3596 C CA . THR B 1 174 ? 24.487 -21.079 8.735 1.00 26.37 160 THR B CA 1
ATOM 3597 C C . THR B 1 174 ? 24.969 -20.557 7.396 1.00 27.30 160 THR B C 1
ATOM 3598 O O . THR B 1 174 ? 26.070 -19.984 7.274 1.00 27.49 160 THR B O 1
ATOM 3602 N N . ILE B 1 175 ? 24.137 -20.761 6.383 1.00 24.03 161 ILE B N 1
ATOM 3603 C CA . ILE B 1 175 ? 24.459 -20.412 5.023 1.00 24.30 161 ILE B CA 1
ATOM 3604 C C . ILE B 1 175 ? 23.697 -19.141 4.729 1.00 24.64 161 ILE B C 1
ATOM 3605 O O . ILE B 1 175 ? 22.483 -19.150 4.787 1.00 24.12 161 ILE B O 1
ATOM 3610 N N . PRO B 1 176 ? 24.400 -18.029 4.477 1.00 24.85 162 PRO B N 1
ATOM 3611 C CA . PRO B 1 176 ? 23.732 -16.796 4.065 1.00 24.64 162 PRO B CA 1
ATOM 3612 C C . PRO B 1 176 ? 23.151 -16.975 2.680 1.00 24.35 162 PRO B C 1
ATOM 3613 O O . PRO B 1 176 ? 23.835 -17.473 1.791 1.00 23.86 162 PRO B O 1
ATOM 3617 N N . ALA B 1 177 ? 21.905 -16.550 2.493 1.00 22.46 163 ALA B N 1
ATOM 3618 C CA . ALA B 1 177 ? 21.235 -16.730 1.227 1.00 22.39 163 ALA B CA 1
ATOM 3619 C C . ALA B 1 177 ? 20.409 -15.493 0.908 1.00 22.00 163 ALA B C 1
ATOM 3620 O O . ALA B 1 177 ? 19.955 -14.799 1.818 1.00 21.84 163 ALA B O 1
ATOM 3622 N N . LEU B 1 178 ? 20.224 -15.211 -0.380 1.00 21.07 164 LEU B N 1
ATOM 3623 C CA . LEU B 1 178 ? 19.205 -14.265 -0.798 1.00 22.17 164 LEU B CA 1
ATOM 3624 C C . LEU B 1 178 ? 18.056 -15.088 -1.342 1.00 22.64 164 LEU B C 1
ATOM 3625 O O . LEU B 1 178 ? 18.291 -16.081 -2.029 1.00 24.89 164 LEU B O 1
ATOM 3630 N N . ASN B 1 179 ? 16.826 -14.690 -1.040 1.00 22.88 165 ASN B N 1
ATOM 3631 C CA . ASN B 1 179 ? 15.673 -15.326 -1.694 1.00 22.27 165 ASN B CA 1
ATOM 3632 C C . ASN B 1 179 ? 15.016 -14.298 -2.613 1.00 23.08 165 ASN B C 1
ATOM 3633 O O . ASN B 1 179 ? 15.359 -13.126 -2.584 1.00 26.03 165 ASN B O 1
ATOM 3638 N N . LYS B 1 180 ? 14.065 -14.739 -3.429 1.00 22.73 166 LYS B N 1
ATOM 3639 C CA . LYS B 1 180 ? 13.347 -13.837 -4.329 1.00 23.74 166 LYS B CA 1
ATOM 3640 C C . LYS B 1 180 ? 14.226 -13.252 -5.407 1.00 25.69 166 LYS B C 1
ATOM 3641 O O . LYS B 1 180 ? 13.959 -12.141 -5.873 1.00 27.40 166 LYS B O 1
ATOM 3647 N N . VAL B 1 181 ? 15.282 -13.964 -5.796 1.00 25.90 167 VAL B N 1
ATOM 3648 C CA . VAL B 1 181 ? 16.193 -13.412 -6.808 1.00 27.77 167 VAL B CA 1
ATOM 3649 C C . VAL B 1 181 ? 15.541 -13.354 -8.191 1.00 29.56 167 VAL B C 1
ATOM 3650 O O . VAL B 1 181 ? 16.068 -12.713 -9.100 1.00 30.35 167 VAL B O 1
ATOM 3654 N N . ASP B 1 182 ? 14.382 -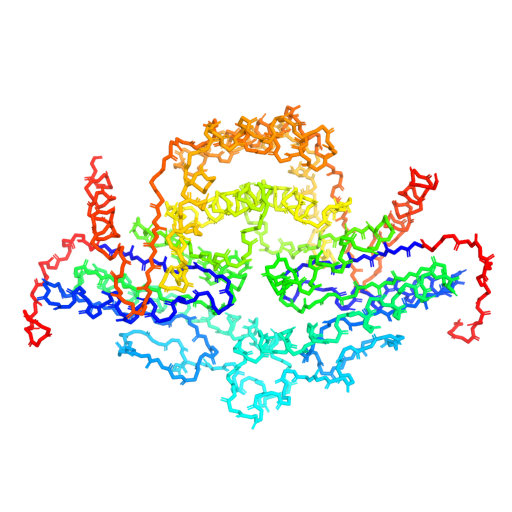13.994 -8.327 1.00 31.24 168 ASP B N 1
ATOM 3655 C CA . ASP B 1 182 ? 13.607 -13.933 -9.577 1.00 32.05 168 ASP B CA 1
ATOM 3656 C C . ASP B 1 182 ? 13.112 -12.522 -9.856 1.00 33.22 168 ASP B C 1
ATOM 3657 O O . ASP B 1 182 ? 12.758 -12.187 -10.990 1.00 33.64 168 ASP B O 1
ATOM 3662 N N . LEU B 1 183 ? 13.058 -11.701 -8.819 1.00 32.58 169 LEU B N 1
ATOM 3663 C CA . LEU B 1 183 ? 12.535 -10.342 -8.950 1.00 33.41 169 LEU B CA 1
ATOM 3664 C C . LEU B 1 183 ? 13.616 -9.377 -9.401 1.00 33.52 169 LEU B C 1
ATOM 3665 O O . LEU B 1 183 ? 13.343 -8.204 -9.669 1.00 33.65 169 LEU B O 1
ATOM 3670 N N . LEU B 1 184 ? 14.844 -9.869 -9.480 1.00 33.15 170 LEU B N 1
ATOM 3671 C CA . LEU B 1 184 ? 15.992 -9.015 -9.760 1.00 33.19 170 LEU B CA 1
ATOM 3672 C C . LEU B 1 184 ? 16.363 -8.971 -11.240 1.00 33.88 170 LEU B C 1
ATOM 3673 O O . LEU B 1 184 ? 16.279 -9.973 -11.944 1.00 33.62 170 LEU B O 1
ATOM 3678 N N . SER B 1 185 ? 16.796 -7.801 -11.693 1.00 35.19 171 SER B N 1
ATOM 3679 C CA . SER B 1 185 ? 17.423 -7.680 -13.004 1.00 35.77 171 SER B CA 1
ATOM 3680 C C . SER B 1 185 ? 18.812 -8.302 -12.946 1.00 37.12 171 SER B C 1
ATOM 3681 O O . SER B 1 185 ? 19.361 -8.537 -11.866 1.00 36.74 171 SER B O 1
ATOM 3684 N N . GLU B 1 186 ? 19.396 -8.562 -14.108 1.00 37.80 172 GLU B N 1
ATOM 3685 C CA . GLU B 1 186 ? 20.732 -9.120 -14.129 1.00 39.55 172 GLU B CA 1
ATOM 3686 C C . GLU B 1 186 ? 21.746 -8.130 -13.574 1.00 39.21 172 GLU B C 1
ATOM 3687 O O . GLU B 1 186 ? 22.742 -8.528 -12.963 1.00 39.53 172 GLU B O 1
ATOM 3693 N N . GLU B 1 187 ? 21.484 -6.842 -13.780 1.00 39.41 173 GLU B N 1
ATOM 3694 C CA . GLU B 1 187 ? 22.332 -5.801 -13.213 1.00 39.43 173 GLU B CA 1
ATOM 3695 C C . GLU B 1 187 ? 22.253 -5.822 -11.694 1.00 39.50 173 GLU B C 1
ATOM 3696 O O . GLU B 1 187 ? 23.267 -5.672 -11.015 1.00 38.77 173 GLU B O 1
ATOM 3702 N N . GLU B 1 188 ? 21.044 -5.995 -11.170 1.00 39.08 174 GLU B N 1
ATOM 3703 C CA . GLU B 1 188 ? 20.841 -6.041 -9.730 1.00 38.99 174 GLU B CA 1
ATOM 3704 C C . GLU B 1 188 ? 21.542 -7.256 -9.150 1.00 37.87 174 GLU B C 1
ATOM 3705 O O . GLU B 1 188 ? 22.260 -7.143 -8.160 1.00 38.01 174 GLU B O 1
ATOM 3711 N N . LYS B 1 189 ? 21.353 -8.409 -9.786 1.00 36.81 175 LYS B N 1
ATOM 3712 C CA . LYS B 1 189 ? 21.989 -9.645 -9.335 1.00 36.87 175 LYS B CA 1
ATOM 3713 C C . LYS B 1 189 ? 23.505 -9.536 -9.236 1.00 36.81 175 LYS B C 1
ATOM 3714 O O . LYS B 1 189 ? 24.106 -10.076 -8.314 1.00 36.55 175 LYS B O 1
ATOM 3720 N N . GLU B 1 190 ? 24.123 -8.861 -10.203 1.00 36.60 176 GLU B N 1
ATOM 3721 C CA . GLU B 1 190 ? 25.574 -8.732 -10.244 1.00 37.16 176 GLU B CA 1
ATOM 3722 C C . GLU B 1 190 ? 26.097 -7.789 -9.162 1.00 36.25 176 GLU B C 1
ATOM 3723 O O . GLU B 1 190 ? 27.172 -8.009 -8.608 1.00 36.38 176 GLU B O 1
ATOM 3733 N N . ARG B 1 191 ? 25.348 -6.727 -8.891 1.00 36.01 177 ARG B N 1
ATOM 3734 C CA . ARG B 1 191 ? 25.704 -5.809 -7.815 1.00 35.63 177 ARG B CA 1
ATOM 3735 C C . ARG B 1 191 ? 25.720 -6.556 -6.480 1.00 35.59 177 ARG B C 1
ATOM 3736 O O . ARG B 1 191 ? 26.680 -6.456 -5.716 1.00 35.29 177 ARG B O 1
ATOM 3744 N N . HIS B 1 192 ? 24.653 -7.302 -6.212 1.00 34.58 178 HIS B N 1
ATOM 3745 C CA . HIS B 1 192 ? 24.565 -8.089 -4.984 1.00 34.41 178 HIS B CA 1
ATOM 3746 C C . HIS B 1 192 ? 25.696 -9.113 -4.871 1.00 35.80 178 HIS B C 1
ATOM 3747 O O . HIS B 1 192 ? 26.249 -9.329 -3.793 1.00 34.77 178 HIS B O 1
ATOM 3754 N N . ARG B 1 193 ? 26.040 -9.744 -5.991 1.00 37.08 179 ARG B N 1
ATOM 3755 C CA . ARG B 1 193 ? 27.085 -10.750 -6.013 1.00 38.75 179 ARG B CA 1
ATOM 3756 C C . ARG B 1 193 ? 28.428 -10.127 -5.632 1.00 39.61 179 ARG B C 1
ATOM 3757 O O . ARG B 1 193 ? 29.216 -10.720 -4.895 1.00 40.36 179 ARG B O 1
ATOM 3765 N N . LYS B 1 194 ? 28.663 -8.916 -6.119 1.00 40.68 180 LYS B N 1
ATOM 3766 C CA . LYS B 1 194 ? 29.889 -8.176 -5.840 1.00 41.85 180 LYS B CA 1
ATOM 3767 C C . LYS B 1 194 ? 30.105 -7.991 -4.332 1.00 41.52 180 LYS B C 1
ATOM 3768 O O . LYS B 1 194 ? 31.182 -8.300 -3.812 1.00 42.53 180 LYS B O 1
ATOM 3774 N N . TYR B 1 195 ? 29.067 -7.534 -3.635 1.00 40.26 181 TYR B N 1
ATOM 3775 C CA . TYR B 1 195 ? 29.159 -7.173 -2.213 1.00 40.00 181 TYR B CA 1
ATOM 3776 C C . TYR B 1 195 ? 28.758 -8.256 -1.215 1.00 40.82 181 TYR B C 1
ATOM 3777 O O . TYR B 1 195 ? 29.295 -8.311 -0.102 1.00 40.78 181 TYR B O 1
ATOM 3786 N N . PHE B 1 196 ? 27.789 -9.089 -1.589 1.00 40.46 182 PHE B N 1
ATOM 3787 C CA . PHE B 1 196 ? 27.193 -10.040 -0.650 1.00 40.89 182 PHE B CA 1
ATOM 3788 C C . PHE B 1 196 ? 28.062 -11.259 -0.376 1.00 41.86 182 PHE B C 1
ATOM 3789 O O . PHE B 1 196 ? 28.020 -11.813 0.722 1.00 41.14 182 PHE B O 1
ATOM 3797 N N . GLU B 1 197 ? 28.856 -11.678 -1.356 1.00 43.22 183 GLU B N 1
ATOM 3798 C CA . GLU B 1 197 ? 29.630 -12.915 -1.195 1.00 46.51 183 GLU B CA 1
ATOM 3799 C C . GLU B 1 197 ? 31.129 -12.738 -0.925 1.00 46.95 183 GLU B C 1
ATOM 3800 O O . GLU B 1 197 ? 31.709 -13.488 -0.139 1.00 48.70 183 GLU B O 1
ATOM 3806 N N . ASP B 1 198 ? 31.755 -11.762 -1.570 1.00 47.43 184 ASP B N 1
ATOM 3807 C CA . ASP B 1 198 ? 33.204 -11.560 -1.425 1.00 47.68 184 ASP B CA 1
ATOM 3808 C C . ASP B 1 198 ? 33.527 -10.630 -0.242 1.00 47.72 184 ASP B C 1
ATOM 3809 O O . ASP B 1 198 ? 33.526 -9.405 -0.391 1.00 47.60 184 ASP B O 1
ATOM 3814 N N . ILE B 1 199 ? 33.794 -11.215 0.927 1.00 47.47 185 ILE B N 1
ATOM 3815 C CA . ILE B 1 199 ? 33.948 -10.429 2.156 1.00 48.31 185 ILE B CA 1
ATOM 3816 C C . ILE B 1 199 ? 35.242 -9.619 2.195 1.00 48.05 185 ILE B C 1
ATOM 3817 O O . ILE B 1 199 ? 35.253 -8.495 2.696 1.00 48.02 185 ILE B O 1
ATOM 3822 N N . ASP B 1 200 ? 36.328 -10.183 1.668 1.00 47.78 186 ASP B N 1
ATOM 3823 C CA . ASP B 1 200 ? 37.572 -9.420 1.530 1.00 46.98 186 ASP B CA 1
ATOM 3824 C C . ASP B 1 200 ? 37.324 -8.153 0.719 1.00 46.41 186 ASP B C 1
ATOM 3825 O O . ASP B 1 200 ? 37.813 -7.077 1.072 1.00 46.77 186 ASP B O 1
ATOM 3830 N N . TYR B 1 201 ? 36.550 -8.287 -0.355 1.00 45.18 187 TYR B N 1
ATOM 3831 C CA . TYR B 1 201 ? 36.181 -7.157 -1.200 1.00 44.27 187 TYR B CA 1
ATOM 3832 C C . TYR B 1 201 ? 35.250 -6.171 -0.496 1.00 43.01 187 TYR B C 1
ATOM 3833 O O . TYR B 1 201 ? 35.395 -4.953 -0.647 1.00 42.65 187 TYR B O 1
ATOM 3842 N N . LEU B 1 202 ? 34.268 -6.690 0.243 1.00 40.13 188 LEU B N 1
ATOM 3843 C CA . LEU B 1 202 ? 33.350 -5.814 0.966 1.00 38.50 188 LEU B CA 1
ATOM 3844 C C . LEU B 1 202 ? 34.153 -5.013 1.983 1.00 37.61 188 LEU B C 1
ATOM 3845 O O . LEU B 1 202 ? 33.987 -3.800 2.104 1.00 37.83 188 LEU B O 1
ATOM 3850 N N . THR B 1 203 ? 35.016 -5.710 2.713 1.00 38.18 189 THR B N 1
ATOM 3851 C CA . THR B 1 203 ? 35.839 -5.093 3.741 1.00 38.82 189 THR B CA 1
ATOM 3852 C C . THR B 1 203 ? 36.624 -3.936 3.140 1.00 38.63 189 THR B C 1
ATOM 3853 O O . THR B 1 203 ? 36.677 -2.837 3.706 1.00 38.05 189 THR B O 1
ATOM 3857 N N . ALA B 1 204 ? 37.230 -4.188 1.984 1.00 38.58 190 ALA B N 1
ATOM 3858 C CA . ALA B 1 204 ? 38.024 -3.167 1.303 1.00 37.98 190 ALA B CA 1
ATOM 3859 C C . ALA B 1 204 ? 37.194 -1.910 1.041 1.00 37.57 190 ALA B C 1
ATOM 3860 O O . ALA B 1 204 ? 37.627 -0.791 1.339 1.00 37.13 190 ALA B O 1
ATOM 3862 N N . ARG B 1 205 ? 35.991 -2.101 0.502 1.00 35.61 191 ARG B N 1
ATOM 3863 C CA . ARG B 1 205 ? 35.072 -0.995 0.191 1.00 33.68 191 ARG B CA 1
ATOM 3864 C C . ARG B 1 205 ? 34.593 -0.223 1.431 1.00 32.52 191 ARG B C 1
ATOM 3865 O O . ARG B 1 205 ? 34.445 1.003 1.396 1.00 32.24 191 ARG B O 1
ATOM 3873 N N . LEU B 1 206 ? 34.338 -0.942 2.524 1.00 31.38 192 LEU B N 1
ATOM 3874 C CA . LEU B 1 206 ? 33.931 -0.278 3.764 1.00 30.12 192 LEU B CA 1
ATOM 3875 C C . LEU B 1 206 ? 35.066 0.583 4.303 1.00 30.76 192 LEU B C 1
ATOM 3876 O O . LEU B 1 206 ? 34.825 1.661 4.846 1.00 29.98 192 LEU B O 1
ATOM 3881 N N . LYS B 1 207 ? 36.297 0.096 4.155 1.00 31.42 193 LYS B N 1
ATOM 3882 C CA . LYS B 1 207 ? 37.483 0.843 4.613 1.00 32.37 193 LYS B CA 1
ATOM 3883 C C . LYS B 1 207 ? 37.544 2.253 4.009 1.00 32.48 193 LYS B C 1
ATOM 3884 O O . LYS B 1 207 ? 38.068 3.191 4.630 1.00 33.18 193 LYS B O 1
ATOM 3894 N N . LEU B 1 208 ? 37.011 2.416 2.805 1.00 32.10 194 LEU B N 1
ATOM 3895 C CA . LEU B 1 208 ? 37.037 3.710 2.122 1.00 32.40 194 LEU B CA 1
ATOM 3896 C C . LEU B 1 208 ? 36.088 4.764 2.706 1.00 32.30 194 LEU B C 1
ATOM 3897 O O . LEU B 1 208 ? 36.216 5.940 2.411 1.00 31.63 194 LEU B O 1
ATOM 3902 N N . ASP B 1 209 ? 35.127 4.338 3.522 1.00 30.78 195 ASP B N 1
ATOM 3903 C CA . ASP B 1 209 ? 34.117 5.244 4.065 1.00 30.51 195 ASP B CA 1
ATOM 3904 C C . ASP B 1 209 ? 34.643 5.827 5.378 1.00 30.84 195 ASP B C 1
ATOM 3905 O O . ASP B 1 209 ? 34.795 5.098 6.353 1.00 30.83 195 ASP B O 1
ATOM 3910 N N . PRO B 1 210 ? 34.935 7.140 5.411 1.00 31.13 196 PRO B N 1
ATOM 3911 C CA . PRO B 1 210 ? 35.573 7.690 6.600 1.00 33.08 196 PRO B CA 1
ATOM 3912 C C . PRO B 1 210 ? 34.616 8.032 7.746 1.00 34.24 196 PRO B C 1
ATOM 3913 O O . PRO B 1 210 ? 35.073 8.453 8.810 1.00 34.45 196 PRO B O 1
ATOM 3917 N N . SER B 1 211 ? 33.310 7.848 7.531 1.00 35.36 197 SER B N 1
ATOM 3918 C CA . SER B 1 211 ? 32.301 8.153 8.556 1.00 36.47 197 SER B CA 1
ATOM 3919 C C . SER B 1 211 ? 32.305 7.166 9.726 1.00 37.54 197 SER B C 1
ATOM 3920 O O . SER B 1 211 ? 32.881 6.080 9.635 1.00 37.84 197 SER B O 1
ATOM 3923 N N . MET B 1 212 ? 31.631 7.545 10.812 1.00 38.46 198 MET B N 1
ATOM 3924 C CA . MET B 1 212 ? 31.535 6.714 12.016 1.00 38.68 198 MET B CA 1
ATOM 3925 C C . MET B 1 212 ? 30.915 5.358 11.701 1.00 37.97 198 MET B C 1
ATOM 3926 O O . MET B 1 212 ? 31.405 4.324 12.145 1.00 38.04 198 MET B O 1
ATOM 3931 N N . GLN B 1 213 ? 29.835 5.374 10.931 1.00 37.07 199 GLN B N 1
ATOM 3932 C CA . GLN B 1 213 ? 29.159 4.151 10.542 1.00 36.62 199 GLN B CA 1
ATOM 3933 C C . GLN B 1 213 ? 30.063 3.276 9.669 1.00 36.67 199 GLN B C 1
ATOM 3934 O O . GLN B 1 213 ? 30.137 2.055 9.853 1.00 36.05 199 GLN B O 1
ATOM 3940 N N . GLY B 1 214 ? 30.758 3.900 8.718 1.00 35.72 200 GLY B N 1
ATOM 3941 C CA . GLY B 1 214 ? 31.652 3.156 7.836 1.00 34.81 200 GLY B CA 1
ATOM 3942 C C . GLY B 1 214 ? 32.763 2.505 8.628 1.00 33.93 200 GLY B C 1
ATOM 3943 O O . GLY B 1 214 ? 33.122 1.360 8.387 1.00 33.69 200 GLY B O 1
ATOM 3944 N N . LEU B 1 215 ? 33.317 3.257 9.569 1.00 34.38 201 LEU B N 1
ATOM 3945 C CA . LEU B 1 215 ? 34.338 2.757 10.486 1.00 35.25 201 LEU B CA 1
ATOM 3946 C C . LEU B 1 215 ? 33.824 1.538 11.235 1.00 35.09 201 LEU B C 1
ATOM 3947 O O . LEU B 1 215 ? 34.477 0.504 11.288 1.00 34.12 201 LEU B O 1
ATOM 3952 N N . MET B 1 216 ? 32.631 1.668 11.803 1.00 35.29 202 MET B N 1
ATOM 3953 C CA . MET B 1 216 ? 32.040 0.570 12.545 1.00 35.20 202 MET B CA 1
ATOM 3954 C C . MET B 1 216 ? 31.871 -0.641 11.639 1.00 33.57 202 MET B C 1
ATOM 3955 O O . MET B 1 216 ? 32.286 -1.736 11.992 1.00 34.05 202 MET B O 1
ATOM 3960 N N . ALA B 1 217 ? 31.278 -0.439 10.464 1.00 32.24 203 ALA B N 1
ATOM 3961 C CA . ALA B 1 217 ? 31.073 -1.539 9.524 1.00 31.30 203 ALA B CA 1
ATOM 3962 C C . ALA B 1 217 ? 32.411 -2.173 9.170 1.00 31.71 203 ALA B C 1
ATOM 3963 O O . ALA B 1 217 ? 32.554 -3.388 9.151 1.00 30.26 203 ALA B O 1
ATOM 3965 N N . TYR B 1 218 ? 33.410 -1.334 8.918 1.00 31.90 204 TYR B N 1
ATOM 3966 C CA . TYR B 1 218 ? 34.726 -1.839 8.581 1.00 33.67 204 TYR B CA 1
ATOM 3967 C C . TYR B 1 218 ? 35.301 -2.721 9.703 1.00 33.82 204 TYR B C 1
ATOM 3968 O O . TYR B 1 218 ? 35.806 -3.802 9.432 1.00 34.34 204 TYR B O 1
ATOM 3977 N N . LYS B 1 219 ? 35.203 -2.275 10.956 1.00 33.82 205 LYS B N 1
ATOM 3978 C CA . LYS B 1 219 ? 35.670 -3.079 12.095 1.00 35.20 205 LYS B CA 1
ATOM 3979 C C . LYS B 1 219 ? 34.914 -4.400 12.245 1.00 35.98 205 LYS B C 1
ATOM 3980 O O . LYS B 1 219 ? 35.516 -5.443 12.517 1.00 36.57 205 LYS B O 1
ATOM 3986 N N . MET B 1 220 ? 33.596 -4.362 12.070 1.00 35.18 206 MET B N 1
ATOM 3987 C CA . MET B 1 220 ? 32.810 -5.578 12.232 1.00 35.61 206 MET B CA 1
ATOM 3988 C C A MET B 1 220 ? 33.094 -6.550 11.097 0.60 35.74 206 MET B C 1
ATOM 3989 C C B MET B 1 220 ? 33.090 -6.552 11.090 0.40 35.73 206 MET B C 1
ATOM 3990 O O A MET B 1 220 ? 33.262 -7.747 11.321 0.60 35.53 206 MET B O 1
ATOM 3991 O O B MET B 1 220 ? 33.238 -7.752 11.314 0.40 35.60 206 MET B O 1
ATOM 3999 N N A CYS B 1 221 ? 33.173 -6.027 9.878 0.60 37.36 207 CYS B N 1
ATOM 4000 N N B CYS B 1 221 ? 33.186 -6.033 9.870 0.40 36.78 207 CYS B N 1
ATOM 4001 C CA A CYS B 1 221 ? 33.439 -6.866 8.717 0.60 38.81 207 CYS B CA 1
ATOM 4002 C CA B CYS B 1 221 ? 33.433 -6.889 8.709 0.40 38.10 207 CYS B CA 1
ATOM 4003 C C A CYS B 1 221 ? 34.828 -7.495 8.791 0.60 39.81 207 CYS B C 1
ATOM 4004 C C B CYS B 1 221 ? 34.897 -7.296 8.524 0.40 39.43 207 CYS B C 1
ATOM 4005 O O A CYS B 1 221 ? 35.013 -8.667 8.456 0.60 39.66 207 CYS B O 1
ATOM 4006 O O B CYS B 1 221 ? 35.212 -8.109 7.659 0.40 39.85 207 CYS B O 1
ATOM 4011 N N A SER B 1 222 ? 35.805 -6.712 9.238 0.60 41.26 208 SER B N 1
ATOM 4012 N N B SER B 1 222 ? 35.788 -6.729 9.331 0.40 41.10 208 SER B N 1
ATOM 4013 C CA . SER B 1 222 ? 37.159 -7.232 9.400 1.00 42.48 208 SER B CA 1
ATOM 4014 C C . SER B 1 222 ? 37.215 -8.335 10.463 1.00 43.92 208 SER B C 1
ATOM 4015 O O . SER B 1 222 ? 37.842 -9.370 10.254 1.00 45.39 208 SER B O 1
ATOM 4018 N N . MET B 1 223 ? 36.516 -8.134 11.579 1.00 45.54 209 MET B N 1
ATOM 4019 C CA . MET B 1 223 ? 36.435 -9.144 12.632 1.00 46.91 209 MET B CA 1
ATOM 4020 C C . MET B 1 223 ? 35.799 -10.425 12.102 1.00 48.06 209 MET B C 1
ATOM 4021 O O . MET B 1 223 ? 36.193 -11.539 12.457 1.00 48.08 209 MET B O 1
ATOM 4026 N N . MET B 1 224 ? 34.792 -10.248 11.259 1.00 49.17 210 MET B N 1
ATOM 4027 C CA . MET B 1 224 ? 34.070 -11.364 10.682 1.00 50.58 210 MET B CA 1
ATOM 4028 C C . MET B 1 224 ? 34.970 -12.256 9.831 1.00 51.11 210 MET B C 1
ATOM 4029 O O . MET B 1 224 ? 34.808 -13.480 9.830 1.00 51.82 210 MET B O 1
ATOM 4034 N N . THR B 1 225 ? 35.919 -11.647 9.121 1.00 51.26 211 THR B N 1
ATOM 4035 C CA . THR B 1 225 ? 36.806 -12.393 8.228 0.70 51.53 211 THR B CA 1
ATOM 4036 C C . THR B 1 225 ? 37.742 -13.305 9.002 0.70 51.53 211 THR B C 1
ATOM 4037 O O . THR B 1 225 ? 38.219 -14.308 8.474 0.70 51.69 211 THR B O 1
ATOM 4041 N N . GLU B 1 226 ? 38.005 -12.942 10.253 0.70 51.61 212 GLU B N 1
ATOM 4042 C CA . GLU B 1 226 ? 38.944 -13.673 11.094 0.70 51.42 212 GLU B CA 1
ATOM 4043 C C . GLU B 1 226 ? 38.222 -14.671 11.990 0.70 51.57 212 GLU B C 1
ATOM 4044 O O . GLU B 1 226 ? 38.817 -15.630 12.478 0.70 51.54 212 GLU B O 1
ATOM 4050 N N . VAL B 1 227 ? 36.934 -14.434 12.204 0.70 51.73 213 VAL B N 1
ATOM 4051 C CA . VAL B 1 227 ? 36.124 -15.304 13.043 0.70 51.92 213 VAL B CA 1
ATOM 4052 C C . VAL B 1 227 ? 35.467 -16.392 12.200 0.50 52.01 213 VAL B C 1
ATOM 4053 O O . VAL B 1 227 ? 35.051 -17.427 12.720 0.50 52.07 213 VAL B O 1
ATOM 4057 N N . LEU B 1 228 ? 35.395 -16.157 10.894 0.50 51.98 214 LEU B N 1
ATOM 4058 C CA . LEU B 1 228 ? 34.721 -17.076 9.991 0.50 52.33 214 LEU B CA 1
ATOM 4059 C C . LEU B 1 228 ? 35.448 -17.188 8.647 0.50 52.59 214 LEU B C 1
ATOM 4060 O O . LEU B 1 228 ? 35.673 -16.183 7.972 0.50 52.63 214 LEU B O 1
ATOM 4065 N N . PRO B 1 229 ? 35.819 -18.419 8.257 0.50 52.68 215 PRO B N 1
ATOM 4066 C CA . PRO B 1 229 ? 36.376 -18.666 6.928 0.50 52.70 215 PRO B CA 1
ATOM 4067 C C . PRO B 1 229 ? 35.463 -18.115 5.834 0.50 52.67 215 PRO B C 1
ATOM 4068 O O . PRO B 1 229 ? 34.431 -17.520 6.141 0.50 52.71 215 PRO B O 1
ATOM 4072 N N . PRO B 1 230 ? 35.845 -18.314 4.563 0.50 52.62 216 PRO B N 1
ATOM 4073 C CA . PRO B 1 230 ? 35.160 -17.790 3.377 0.50 52.55 216 PRO B CA 1
ATOM 4074 C C . PRO B 1 230 ? 33.635 -17.957 3.379 0.70 52.44 216 PRO B C 1
ATOM 4075 O O . PRO B 1 230 ? 32.912 -16.960 3.411 0.70 52.84 216 PRO B O 1
ATOM 4079 N N . VAL B 1 231 ? 33.155 -19.199 3.334 0.70 52.10 217 VAL B N 1
ATOM 4080 C CA . VAL B 1 231 ? 31.709 -19.483 3.288 1.00 51.41 217 VAL B CA 1
ATOM 4081 C C . VAL B 1 231 ? 31.093 -19.242 1.912 1.00 50.13 217 VAL B C 1
ATOM 4082 O O . VAL B 1 231 ? 31.305 -18.198 1.287 1.00 50.36 217 VAL B O 1
ATOM 4086 N N . ARG B 1 232 ? 30.330 -20.225 1.447 1.00 48.34 218 ARG B N 1
ATOM 4087 C CA . ARG B 1 232 ? 29.617 -20.102 0.189 1.00 46.03 218 ARG B CA 1
ATOM 4088 C C . ARG B 1 232 ? 28.232 -19.499 0.437 1.00 44.14 218 ARG B C 1
ATOM 4089 O O . ARG B 1 232 ? 27.571 -19.817 1.426 1.00 43.42 218 ARG B O 1
ATOM 4097 N N . VAL B 1 233 ? 27.810 -18.620 -0.462 1.00 41.29 219 VAL B N 1
ATOM 4098 C CA . VAL B 1 233 ? 26.541 -17.931 -0.312 1.00 38.79 219 VAL B CA 1
ATOM 4099 C C . VAL B 1 233 ? 25.575 -18.399 -1.407 1.00 37.15 219 VAL B C 1
ATOM 4100 O O . VAL B 1 233 ? 26.014 -18.892 -2.456 1.00 36.89 219 VAL B O 1
ATOM 4104 N N . LEU B 1 234 ? 24.270 -18.281 -1.163 1.00 32.43 220 LEU B N 1
ATOM 4105 C CA . LEU B 1 234 ? 23.288 -18.844 -2.087 1.00 30.84 220 LEU B CA 1
ATOM 4106 C C . LEU B 1 234 ? 22.362 -17.775 -2.608 1.00 28.58 220 LEU B C 1
ATOM 4107 O O . LEU B 1 234 ? 22.000 -16.873 -1.883 1.00 26.54 220 LEU B O 1
ATOM 4112 N N . TYR B 1 235 ? 21.979 -17.893 -3.874 1.00 27.90 221 TYR B N 1
ATOM 4113 C CA . TYR B 1 235 ? 21.004 -16.982 -4.472 1.00 28.21 221 TYR B CA 1
ATOM 4114 C C . TYR B 1 235 ? 19.839 -17.835 -4.923 1.00 27.08 221 TYR B C 1
ATOM 4115 O O . TYR B 1 235 ? 19.958 -18.607 -5.886 1.00 27.62 221 TYR B O 1
ATOM 4124 N N . LEU B 1 236 ? 18.728 -17.704 -4.210 1.00 24.61 222 LEU B N 1
ATOM 4125 C CA . LEU B 1 236 ? 17.622 -18.643 -4.321 1.00 24.15 222 LEU B CA 1
ATOM 4126 C C . LEU B 1 236 ? 16.392 -17.954 -4.853 1.00 22.94 222 LEU B C 1
ATOM 4127 O O . LEU B 1 236 ? 16.197 -16.756 -4.654 1.00 22.08 222 LEU B O 1
ATOM 4132 N N . SER B 1 237 ? 15.551 -18.717 -5.536 1.00 24.69 223 SER B N 1
ATOM 4133 C CA . SER B 1 237 ? 14.194 -18.277 -5.769 1.00 25.32 223 SER B CA 1
ATOM 4134 C C . SER B 1 237 ? 13.226 -19.394 -5.449 1.00 25.85 223 SER B C 1
ATOM 4135 O O . SER B 1 237 ? 13.222 -20.423 -6.134 1.00 25.51 223 SER B O 1
ATOM 4138 N N . ALA B 1 238 ? 12.441 -19.209 -4.387 1.00 27.01 224 ALA B N 1
ATOM 4139 C CA . ALA B 1 238 ? 11.479 -20.220 -3.968 1.00 28.67 224 ALA B CA 1
ATOM 4140 C C . ALA B 1 238 ? 10.370 -20.352 -5.002 1.00 31.21 224 ALA B C 1
ATOM 4141 O O . ALA B 1 238 ? 9.600 -21.321 -4.992 1.00 31.81 224 ALA B O 1
ATOM 4143 N N . LYS B 1 239 ? 10.304 -19.383 -5.911 1.00 31.71 225 LYS B N 1
ATOM 4144 C CA . LYS B 1 239 ? 9.291 -19.391 -6.967 1.00 33.99 225 LYS B CA 1
ATOM 4145 C C . LYS B 1 239 ? 9.760 -20.152 -8.204 1.00 34.04 225 LYS B C 1
ATOM 4146 O O . LYS B 1 239 ? 9.039 -20.999 -8.730 1.00 34.80 225 LYS B O 1
ATOM 4152 N N . THR B 1 240 ? 10.976 -19.865 -8.655 1.00 33.76 226 THR B N 1
ATOM 4153 C CA . THR B 1 240 ? 11.480 -20.432 -9.898 1.00 32.61 226 THR B CA 1
ATOM 4154 C C . THR B 1 240 ? 12.444 -21.610 -9.738 1.00 31.78 226 THR B C 1
ATOM 4155 O O . THR B 1 240 ? 12.831 -22.226 -10.729 1.00 32.92 226 THR B O 1
ATOM 4159 N N . ARG B 1 241 ? 12.853 -21.902 -8.505 1.00 28.93 227 ARG B N 1
ATOM 4160 C CA . ARG B 1 241 ? 13.838 -22.946 -8.218 1.00 28.37 227 ARG B CA 1
ATOM 4161 C C . ARG B 1 241 ? 15.274 -22.562 -8.537 1.00 28.05 227 ARG B C 1
ATOM 4162 O O . ARG B 1 241 ? 16.169 -23.408 -8.474 1.00 27.12 227 ARG B O 1
ATOM 4170 N N . GLU B 1 242 ? 15.503 -21.294 -8.857 1.00 27.69 228 GLU B N 1
ATOM 4171 C CA . GLU B 1 242 ? 16.870 -20.818 -9.068 1.00 29.22 228 GLU B CA 1
ATOM 4172 C C . GLU B 1 242 ? 17.695 -21.118 -7.816 1.00 28.14 228 GLU B C 1
ATOM 4173 O O . GLU B 1 242 ? 17.241 -20.873 -6.705 1.00 27.11 228 GLU B O 1
ATOM 4179 N N . GLY B 1 243 ? 18.875 -21.707 -8.000 1.00 27.68 229 GLY B N 1
ATOM 4180 C CA . GLY B 1 243 ? 19.785 -21.965 -6.881 1.00 26.75 229 GLY B CA 1
ATOM 4181 C C . GLY B 1 243 ? 19.536 -23.248 -6.117 1.00 26.37 229 GLY B C 1
ATOM 4182 O O . GLY B 1 243 ? 20.301 -23.598 -5.228 1.00 26.39 229 GLY B O 1
ATOM 4183 N N . PHE B 1 244 ? 18.475 -23.971 -6.458 1.00 26.13 230 PHE B N 1
ATOM 4184 C CA . PHE B 1 244 ? 18.165 -25.201 -5.745 1.00 25.09 230 PHE B CA 1
ATOM 4185 C C . PHE B 1 244 ? 19.267 -26.245 -5.872 1.00 25.48 230 PHE B C 1
ATOM 4186 O O . PHE B 1 244 ? 19.581 -26.936 -4.901 1.00 24.84 230 PHE B O 1
ATOM 4194 N N . GLU B 1 245 ? 19.847 -26.358 -7.068 1.00 26.59 231 GLU B N 1
ATOM 4195 C CA . GLU B 1 245 ? 20.944 -27.295 -7.297 1.00 27.78 231 GLU B CA 1
ATOM 4196 C C . GLU B 1 245 ? 22.112 -26.938 -6.383 1.00 27.97 231 GLU B C 1
ATOM 4197 O O . GLU B 1 245 ? 22.719 -27.819 -5.764 1.00 27.35 231 GLU B O 1
ATOM 4203 N N . ASP B 1 246 ? 22.403 -25.640 -6.293 1.00 28.26 232 ASP B N 1
ATOM 4204 C CA . ASP B 1 246 ? 23.443 -25.144 -5.383 1.00 28.38 232 ASP B CA 1
ATOM 4205 C C . ASP B 1 246 ? 23.169 -25.510 -3.935 1.00 27.65 232 ASP B C 1
ATOM 4206 O O . ASP B 1 246 ? 24.069 -25.938 -3.221 1.00 27.05 232 ASP B O 1
ATOM 4211 N N . LEU B 1 247 ? 21.932 -25.299 -3.479 1.00 26.43 233 LEU B N 1
ATOM 4212 C CA . LEU B 1 247 ? 21.579 -25.650 -2.125 1.00 26.09 233 LEU B CA 1
ATOM 4213 C C . LEU B 1 247 ? 21.750 -27.146 -1.903 1.00 26.25 233 LEU B C 1
ATOM 4214 O O . LEU B 1 247 ? 22.290 -27.585 -0.884 1.00 25.88 233 LEU B O 1
ATOM 4219 N N . GLU B 1 248 ? 21.298 -27.934 -2.873 1.00 26.29 234 GLU B N 1
ATOM 4220 C CA . GLU B 1 248 ? 21.375 -29.383 -2.749 1.00 28.20 234 GLU B CA 1
ATOM 4221 C C . GLU B 1 248 ? 22.832 -29.841 -2.630 1.00 28.45 234 GLU B C 1
ATOM 4222 O O . GLU B 1 248 ? 23.144 -30.733 -1.835 1.00 29.49 234 GLU B O 1
ATOM 4228 N N . THR B 1 249 ? 23.714 -29.217 -3.400 1.00 30.00 235 THR B N 1
ATOM 4229 C CA . THR B 1 249 ? 25.145 -29.507 -3.316 1.00 31.81 235 THR B CA 1
ATOM 4230 C C . THR B 1 249 ? 25.727 -29.137 -1.959 1.00 31.79 235 THR B C 1
ATOM 4231 O O . THR B 1 249 ? 26.463 -29.919 -1.365 1.00 32.87 235 THR B O 1
ATOM 4235 N N . LEU B 1 250 ? 25.417 -27.936 -1.476 1.00 31.36 236 LEU B N 1
ATOM 4236 C CA . LEU B 1 250 ? 25.914 -27.503 -0.173 1.00 30.68 236 LEU B CA 1
ATOM 4237 C C . LEU B 1 250 ? 25.438 -28.411 0.939 1.00 30.60 236 LEU B C 1
ATOM 4238 O O . LEU B 1 250 ? 26.184 -28.697 1.879 1.00 29.92 236 LEU B O 1
ATOM 4243 N N . ALA B 1 251 ? 24.186 -28.859 0.861 1.00 29.78 237 ALA B N 1
ATOM 4244 C CA . ALA B 1 251 ? 23.677 -29.744 1.887 1.00 29.91 237 ALA B CA 1
ATOM 4245 C C . ALA B 1 251 ? 24.434 -31.069 1.855 1.00 29.99 237 ALA B C 1
ATOM 4246 O O . ALA B 1 251 ? 24.768 -31.626 2.897 1.00 29.69 237 ALA B O 1
ATOM 4248 N N . TYR B 1 252 ? 24.700 -31.576 0.653 1.00 30.64 238 TYR B N 1
ATOM 4249 C CA . TYR B 1 252 ? 25.417 -32.837 0.561 1.00 32.54 238 TYR B CA 1
ATOM 4250 C C . TYR B 1 252 ? 26.863 -32.676 1.053 1.00 31.71 238 TYR B C 1
ATOM 4251 O O . TYR B 1 252 ? 27.407 -33.559 1.715 1.00 32.41 238 TYR B O 1
ATOM 4260 N N . GLU B 1 253 ? 27.483 -31.547 0.740 1.00 32.75 239 GLU B N 1
ATOM 4261 C CA . GLU B 1 253 ? 28.846 -31.289 1.205 1.00 32.91 239 GLU B CA 1
ATOM 4262 C C . GLU B 1 253 ? 28.905 -31.145 2.732 1.00 33.40 239 GLU B C 1
ATOM 4263 O O . GLU B 1 253 ? 29.823 -31.652 3.384 1.00 31.00 239 GLU B O 1
ATOM 4269 N N . HIS B 1 254 ? 27.920 -30.460 3.307 1.00 33.13 240 HIS B N 1
ATOM 4270 C CA . HIS B 1 254 ? 27.818 -30.371 4.759 1.00 33.20 240 HIS B CA 1
ATOM 4271 C C . HIS B 1 254 ? 27.636 -31.780 5.334 1.00 34.14 240 HIS B C 1
ATOM 4272 O O . HIS B 1 254 ? 28.260 -32.142 6.325 1.00 35.54 240 HIS B O 1
ATOM 4279 N N . TYR B 1 255 ? 26.791 -32.575 4.684 1.00 34.55 241 TYR B N 1
ATOM 4280 C CA . TYR B 1 255 ? 26.535 -33.957 5.075 1.00 35.72 241 TYR B CA 1
ATOM 4281 C C . TYR B 1 255 ? 27.840 -34.745 5.162 1.00 36.16 241 TYR B C 1
ATOM 4282 O O . TYR B 1 255 ? 28.102 -35.423 6.144 1.00 36.03 241 TYR B O 1
ATOM 4291 N N . CYS B 1 256 ? 28.648 -34.649 4.117 1.00 37.51 242 CYS B N 1
ATOM 4292 C CA . CYS B 1 256 ? 29.919 -35.378 4.073 1.00 39.17 242 CYS B CA 1
ATOM 4293 C C . CYS B 1 256 ? 30.902 -34.900 5.133 1.00 41.03 242 CYS B C 1
ATOM 4294 O O . CYS B 1 256 ? 31.601 -35.713 5.743 1.00 42.05 242 CYS B O 1
ATOM 4297 N N . THR B 1 257 ? 30.963 -33.587 5.337 1.00 42.47 243 THR B N 1
ATOM 4298 C CA . THR B 1 257 ? 31.876 -33.001 6.312 1.00 44.90 243 THR B CA 1
ATOM 4299 C C . THR B 1 257 ? 31.508 -33.447 7.714 1.00 46.56 243 THR B C 1
ATOM 4300 O O . THR B 1 257 ? 32.355 -33.919 8.467 1.00 46.89 243 THR B O 1
ATOM 4304 N N . CYS B 1 258 ? 30.239 -33.293 8.067 1.00 48.27 244 CYS B N 1
ATOM 4305 C CA . CYS B 1 258 ? 29.748 -33.859 9.305 1.00 50.67 244 CYS B CA 1
ATOM 4306 C C . CYS B 1 258 ? 29.940 -35.364 9.238 1.00 52.32 244 CYS B C 1
ATOM 4307 O O . CYS B 1 258 ? 29.879 -35.957 8.158 1.00 52.96 244 CYS B O 1
ATOM 4310 N N . GLY B 1 259 ? 30.197 -35.983 10.383 1.00 53.66 245 GLY B N 1
ATOM 4311 C CA . GLY B 1 259 ? 30.426 -37.424 10.413 1.00 56.02 245 GLY B CA 1
ATOM 4312 C C . GLY B 1 259 ? 31.702 -37.826 9.699 1.00 56.97 245 GLY B C 1
ATOM 4313 O O . GLY B 1 259 ? 31.677 -38.641 8.778 1.00 57.59 245 GLY B O 1
ATOM 4314 N N . ASP B 1 260 ? 32.818 -37.238 10.127 1.00 57.95 246 ASP B N 1
ATOM 4315 C CA . ASP B 1 260 ? 34.143 -37.583 9.619 1.00 57.90 246 ASP B CA 1
ATOM 4316 C C . ASP B 1 260 ? 35.124 -37.679 10.782 1.00 58.21 246 ASP B C 1
ATOM 4317 O O . ASP B 1 260 ? 35.142 -36.811 11.658 1.00 58.11 246 ASP B O 1
#